Protein AF-0000000081332780 (afdb_homodimer)

Radius of gyration: 22.39 Å; Cα contacts (8 Å, |Δi|>4): 864; chains: 2; bounding box: 55×61×50 Å

Structure (mmCIF, N/CA/C/O backbone):
data_AF-0000000081332780-model_v1
#
loop_
_entity.id
_entity.type
_entity.pdbx_description
1 polymer 'Crp/Fnr family transcriptional regulator'
#
loop_
_atom_site.group_PDB
_atom_site.id
_atom_site.type_symbol
_atom_site.label_atom_id
_atom_site.label_alt_id
_atom_site.label_comp_id
_atom_site.label_asym_id
_atom_site.label_entity_id
_atom_site.label_seq_id
_atom_site.pdbx_PDB_ins_code
_atom_site.Cartn_x
_atom_site.Cartn_y
_atom_site.Cartn_z
_atom_site.occupancy
_atom_site.B_iso_or_equiv
_atom_site.auth_seq_id
_atom_site.auth_comp_id
_atom_site.auth_asym_id
_atom_site.auth_atom_id
_atom_site.pdbx_PDB_model_num
ATOM 1 N N . MET A 1 1 ? 26.109 -23.547 -12.828 1 51.25 1 MET A N 1
ATOM 2 C CA . MET A 1 1 ? 24.922 -24.016 -13.539 1 51.25 1 MET A CA 1
ATOM 3 C C . MET A 1 1 ? 23.656 -23.531 -12.844 1 51.25 1 MET A C 1
ATOM 5 O O . MET A 1 1 ? 22.766 -22.969 -13.484 1 51.25 1 MET A O 1
ATOM 9 N N . ASP A 1 2 ? 23.594 -23.703 -11.422 1 76.06 2 ASP A N 1
ATOM 10 C CA . ASP A 1 2 ? 22.375 -23.375 -10.68 1 76.06 2 ASP A CA 1
ATOM 11 C C . ASP A 1 2 ? 22.203 -21.875 -10.562 1 76.06 2 ASP A C 1
ATOM 13 O O . ASP A 1 2 ? 21.094 -21.359 -10.789 1 76.06 2 ASP A O 1
ATOM 17 N N . ALA A 1 3 ? 23.391 -21.234 -10.734 1 79.06 3 ALA A N 1
ATOM 18 C CA . ALA A 1 3 ? 23.328 -19.781 -10.609 1 79.06 3 ALA A CA 1
ATOM 19 C C . ALA A 1 3 ? 22.859 -19.141 -11.914 1 79.06 3 ALA A C 1
ATOM 21 O O . ALA A 1 3 ? 22.094 -18.172 -11.891 1 79.06 3 ALA A O 1
ATOM 22 N N . GLU A 1 4 ? 23.219 -19.719 -12.953 1 84.56 4 GLU A N 1
ATOM 23 C CA . GLU A 1 4 ? 22.844 -19.203 -14.266 1 84.56 4 GLU A CA 1
ATOM 24 C C . GLU A 1 4 ? 21.359 -19.391 -14.531 1 84.56 4 GLU A C 1
ATOM 26 O O . GLU A 1 4 ? 20.703 -18.531 -15.109 1 84.56 4 GLU A O 1
ATOM 31 N N . GLN A 1 5 ? 20.922 -20.516 -14.109 1 86.12 5 GLN A N 1
ATOM 32 C CA . GLN A 1 5 ? 19.516 -20.812 -14.281 1 86.12 5 GLN A CA 1
ATOM 33 C C . GLN A 1 5 ? 18.656 -19.859 -13.453 1 86.12 5 GLN A C 1
ATOM 35 O O . GLN A 1 5 ? 17.625 -19.375 -13.922 1 86.12 5 GLN A O 1
ATOM 40 N N . TRP A 1 6 ? 19.125 -19.641 -12.289 1 90.06 6 TRP A N 1
ATOM 41 C CA . TRP A 1 6 ? 18.406 -18.688 -11.438 1 90.06 6 TRP A CA 1
ATOM 42 C C . TRP A 1 6 ? 18.359 -17.312 -12.07 1 90.06 6 TRP A C 1
ATOM 44 O O . TRP A 1 6 ? 17.312 -16.656 -12.086 1 90.06 6 TRP A O 1
ATOM 54 N N . TYR A 1 7 ? 19.469 -16.953 -12.578 1 93.69 7 TYR A N 1
ATOM 55 C CA . TYR A 1 7 ? 19.547 -15.633 -13.188 1 93.69 7 TYR A CA 1
ATOM 56 C C . TYR A 1 7 ? 18.562 -15.508 -14.336 1 93.69 7 TYR A C 1
ATOM 58 O O . TYR A 1 7 ? 17.844 -14.508 -14.438 1 93.69 7 TYR A O 1
ATOM 66 N N . ALA A 1 8 ? 18.547 -16.484 -15.219 1 92.38 8 ALA A N 1
ATOM 67 C CA . ALA A 1 8 ? 17.672 -16.438 -16.391 1 92.38 8 ALA A CA 1
ATOM 68 C C . ALA A 1 8 ? 16.219 -16.297 -15.984 1 92.38 8 ALA A C 1
ATOM 70 O O . ALA A 1 8 ? 15.453 -15.562 -16.625 1 92.38 8 ALA A O 1
ATOM 71 N N . ARG A 1 9 ? 15.789 -16.984 -14.945 1 91.81 9 ARG A N 1
ATOM 72 C CA . ARG A 1 9 ? 14.414 -16.922 -14.445 1 91.81 9 ARG A CA 1
ATOM 73 C C . ARG A 1 9 ? 14.102 -15.547 -13.867 1 91.81 9 ARG A C 1
ATOM 75 O O . ARG A 1 9 ? 13.047 -14.977 -14.156 1 91.81 9 ARG A O 1
ATOM 82 N N . LEU A 1 10 ? 15.047 -15.023 -13.117 1 95.31 10 LEU A N 1
ATOM 83 C CA . LEU A 1 10 ? 14.836 -13.758 -12.414 1 95.31 10 LEU A CA 1
ATOM 84 C C . LEU A 1 10 ? 14.93 -12.578 -13.375 1 95.31 10 LEU A C 1
ATOM 86 O O . LEU A 1 10 ? 14.258 -11.562 -13.18 1 95.31 10 LEU A O 1
ATOM 90 N N . ALA A 1 11 ? 15.711 -12.742 -14.43 1 94.88 11 ALA A N 1
ATOM 91 C CA . ALA A 1 11 ? 15.961 -11.672 -15.391 1 94.88 11 ALA A CA 1
ATOM 92 C C . ALA A 1 11 ? 14.711 -11.383 -16.219 1 94.88 11 ALA A C 1
ATOM 94 O O . ALA A 1 11 ? 14.625 -10.344 -16.891 1 94.88 11 ALA A O 1
ATOM 95 N N . ASN A 1 12 ? 13.719 -12.25 -16.125 1 93.81 12 ASN A N 1
ATOM 96 C CA . ASN A 1 12 ? 12.445 -12.039 -16.797 1 93.81 12 ASN A CA 1
ATOM 97 C C . ASN A 1 12 ? 11.523 -11.133 -15.992 1 93.81 12 ASN A C 1
ATOM 99 O O . ASN A 1 12 ? 10.492 -10.68 -16.5 1 93.81 12 ASN A O 1
ATOM 103 N N . GLY A 1 13 ? 11.883 -10.906 -14.781 1 96.38 13 GLY A N 1
ATOM 104 C CA . GLY A 1 13 ? 11.102 -10.023 -13.93 1 96.38 13 GLY A CA 1
ATOM 105 C C . GLY A 1 13 ? 11.461 -8.555 -14.117 1 96.38 13 GLY A C 1
ATOM 106 O O . GLY A 1 13 ? 12.633 -8.211 -14.258 1 96.38 13 GLY A O 1
ATOM 107 N N . HIS A 1 14 ? 10.469 -7.758 -14.133 1 96.94 14 HIS A N 1
ATOM 108 C CA . HIS A 1 14 ? 10.633 -6.336 -14.406 1 96.94 14 HIS A CA 1
ATOM 109 C C . HIS A 1 14 ? 11.602 -5.691 -13.422 1 96.94 14 HIS A C 1
ATOM 111 O O . HIS A 1 14 ? 12.57 -5.043 -13.828 1 96.94 14 HIS A O 1
ATOM 117 N N . TRP A 1 15 ? 11.406 -5.887 -12.148 1 98.25 15 TRP A N 1
ATOM 118 C CA . TRP A 1 15 ? 12.234 -5.211 -11.148 1 98.25 15 TRP A CA 1
ATOM 119 C C . TRP A 1 15 ? 13.688 -5.641 -11.273 1 98.25 15 TRP A C 1
ATOM 121 O O . TRP A 1 15 ? 14.578 -4.801 -11.414 1 98.25 15 TRP A O 1
ATOM 131 N N . PHE A 1 16 ? 13.922 -6.965 -11.25 1 98.56 16 PHE A N 1
ATOM 132 C CA . PHE A 1 16 ? 15.281 -7.5 -11.227 1 98.56 16 PHE A CA 1
ATOM 133 C C . PHE A 1 16 ? 16.031 -7.105 -12.492 1 98.56 16 PHE A C 1
ATOM 135 O O . PHE A 1 16 ? 17.203 -6.688 -12.422 1 98.56 16 PHE A O 1
ATOM 142 N N . SER A 1 17 ? 15.352 -7.18 -13.594 1 97.88 17 SER A N 1
ATOM 143 C CA . SER A 1 17 ? 16.016 -6.922 -14.867 1 97.88 17 SER A CA 1
ATOM 144 C C . SER A 1 17 ? 16.422 -5.457 -15 1 97.88 17 SER A C 1
ATOM 146 O O . SER A 1 17 ? 17.266 -5.109 -15.82 1 97.88 17 SER A O 1
ATOM 148 N N . HIS A 1 18 ? 15.836 -4.562 -14.211 1 97.75 18 HIS A N 1
ATOM 149 C CA . HIS A 1 18 ? 16.109 -3.135 -14.328 1 97.75 18 HIS A CA 1
ATOM 150 C C . HIS A 1 18 ? 17.078 -2.67 -13.25 1 97.75 18 HIS A C 1
ATOM 152 O O . HIS A 1 18 ? 17.422 -1.487 -13.188 1 97.75 18 HIS A O 1
ATOM 158 N N . LEU A 1 19 ? 17.547 -3.586 -12.398 1 98.31 19 LEU A N 1
ATOM 159 C CA . LEU A 1 19 ? 18.562 -3.238 -11.406 1 98.31 19 LEU A CA 1
ATOM 160 C C . LEU A 1 19 ? 19.922 -3 -12.062 1 98.31 19 LEU A C 1
ATOM 162 O O . LEU A 1 19 ? 20.203 -3.562 -13.125 1 98.31 19 LEU A O 1
ATOM 166 N N . PRO A 1 20 ? 20.766 -2.145 -11.391 1 98.19 20 PRO A N 1
ATOM 167 C CA . PRO A 1 20 ? 22.172 -2.156 -11.805 1 98.19 20 PRO A CA 1
ATOM 168 C C . PRO A 1 20 ? 22.781 -3.559 -11.812 1 98.19 20 PRO A C 1
ATOM 170 O O . PRO A 1 20 ? 22.516 -4.352 -10.906 1 98.19 20 PRO A O 1
ATOM 173 N N . VAL A 1 21 ? 23.609 -3.836 -12.805 1 97.88 21 VAL A N 1
ATOM 174 C CA . VAL A 1 21 ? 24.156 -5.168 -13.008 1 97.88 21 VAL A CA 1
ATOM 175 C C . VAL A 1 21 ? 24.922 -5.609 -11.75 1 97.88 21 VAL A C 1
ATOM 177 O O . VAL A 1 21 ? 24.844 -6.77 -11.352 1 97.88 21 VAL A O 1
ATOM 180 N N . GLU A 1 22 ? 25.594 -4.703 -11.141 1 98.38 22 GLU A N 1
ATOM 181 C CA . GLU A 1 22 ? 26.344 -5.031 -9.938 1 98.38 22 GLU A CA 1
ATOM 182 C C . GLU A 1 22 ? 25.438 -5.465 -8.805 1 98.38 22 GLU A C 1
ATOM 184 O O . GLU A 1 22 ? 25.766 -6.375 -8.047 1 98.38 22 GLU A O 1
ATOM 189 N N . LEU A 1 23 ? 24.312 -4.801 -8.648 1 98.56 23 LEU A N 1
ATOM 190 C CA . LEU A 1 23 ? 23.359 -5.191 -7.609 1 98.56 23 LEU A CA 1
ATOM 191 C C . LEU A 1 23 ? 22.766 -6.559 -7.91 1 98.56 23 LEU A C 1
ATOM 193 O O . LEU A 1 23 ? 22.578 -7.371 -7 1 98.56 23 LEU A O 1
ATOM 197 N N . GLN A 1 24 ? 22.438 -6.832 -9.203 1 98.06 24 GLN A N 1
ATOM 198 C CA . GLN A 1 24 ? 21.984 -8.164 -9.57 1 98.06 24 GLN A CA 1
ATOM 199 C C . GLN A 1 24 ? 22.969 -9.234 -9.102 1 98.06 24 GLN A C 1
ATOM 201 O O . GLN A 1 24 ? 22.562 -10.227 -8.484 1 98.06 24 GLN A O 1
ATOM 206 N N . HIS A 1 25 ? 24.219 -8.961 -9.359 1 97 25 HIS A N 1
ATOM 207 C CA . HIS A 1 25 ? 25.266 -9.914 -9.008 1 97 25 HIS A CA 1
ATOM 208 C C . HIS A 1 25 ? 25.391 -10.062 -7.492 1 97 25 HIS A C 1
ATOM 210 O O . HIS A 1 25 ? 25.531 -11.18 -6.984 1 97 25 HIS A O 1
ATOM 216 N N . ARG A 1 26 ? 25.328 -9.008 -6.77 1 98 26 ARG A N 1
ATOM 217 C CA . ARG A 1 26 ? 25.469 -9.047 -5.316 1 98 26 ARG A CA 1
ATOM 218 C C . ARG A 1 26 ? 24.312 -9.812 -4.684 1 98 26 ARG A C 1
ATOM 220 O O . ARG A 1 26 ? 24.516 -10.594 -3.754 1 98 26 ARG A O 1
ATOM 227 N N . LEU A 1 27 ? 23.078 -9.555 -5.215 1 98.06 27 LEU A N 1
ATOM 228 C CA . LEU A 1 27 ? 21.922 -10.273 -4.711 1 98.06 27 LEU A CA 1
ATOM 229 C C . LEU A 1 27 ? 22.078 -11.781 -4.914 1 98.06 27 LEU A C 1
ATOM 231 O O . LEU A 1 27 ? 21.891 -12.562 -3.98 1 98.06 27 LEU A O 1
ATOM 235 N N . LEU A 1 28 ? 22.484 -12.141 -6.098 1 97.19 28 LEU A N 1
ATOM 236 C CA . LEU A 1 28 ? 22.609 -13.555 -6.422 1 97.19 28 LEU A CA 1
ATOM 237 C C . LEU A 1 28 ? 23.75 -14.195 -5.629 1 97.19 28 LEU A C 1
ATOM 239 O O . LEU A 1 28 ? 23.625 -15.328 -5.168 1 97.19 28 LEU A O 1
ATOM 243 N N . ALA A 1 29 ? 24.812 -13.477 -5.469 1 97 29 ALA A N 1
ATOM 244 C CA . ALA A 1 29 ? 25.969 -13.984 -4.738 1 97 29 ALA A CA 1
ATOM 245 C C . ALA A 1 29 ? 25.625 -14.211 -3.266 1 97 29 ALA A C 1
ATOM 247 O O . ALA A 1 29 ? 26.156 -15.125 -2.633 1 97 29 ALA A O 1
ATOM 248 N N . ALA A 1 30 ? 24.75 -13.438 -2.729 1 97.56 30 ALA A N 1
ATOM 249 C CA . ALA A 1 30 ? 24.406 -13.508 -1.31 1 97.56 30 ALA A CA 1
ATOM 250 C C . ALA A 1 30 ? 23.234 -14.461 -1.074 1 97.56 30 ALA A C 1
ATOM 252 O O . ALA A 1 30 ? 22.922 -14.789 0.071 1 97.56 30 ALA A O 1
ATOM 253 N N . ALA A 1 31 ? 22.641 -14.906 -2.107 1 97.25 31 ALA A N 1
ATOM 254 C CA . ALA A 1 31 ? 21.375 -15.625 -2.008 1 97.25 31 ALA A CA 1
ATOM 255 C C . ALA A 1 31 ? 21.594 -17.094 -1.675 1 97.25 31 ALA A C 1
ATOM 257 O O . ALA A 1 31 ? 22.688 -17.625 -1.909 1 97.25 31 ALA A O 1
ATOM 258 N N . ARG A 1 32 ? 20.609 -17.703 -1.139 1 96.94 32 ARG A N 1
ATOM 259 C CA . ARG A 1 32 ? 20.547 -19.141 -0.926 1 96.94 32 ARG A CA 1
ATOM 260 C C . ARG A 1 32 ? 19.188 -19.703 -1.328 1 96.94 32 ARG A C 1
ATOM 262 O O . ARG A 1 32 ? 18.188 -18.969 -1.325 1 96.94 32 ARG A O 1
ATOM 269 N N . LEU A 1 33 ? 19.125 -20.938 -1.554 1 96.88 33 LEU A N 1
ATOM 270 C CA . LEU A 1 33 ? 17.875 -21.578 -1.947 1 96.88 33 LEU A CA 1
ATOM 271 C C . LEU A 1 33 ? 17.078 -22.016 -0.722 1 96.88 33 LEU A C 1
ATOM 273 O O . LEU A 1 33 ? 17.656 -22.484 0.26 1 96.88 33 LEU A O 1
ATOM 277 N N . ARG A 1 34 ? 15.805 -21.766 -0.785 1 97.5 34 ARG A N 1
ATOM 278 C CA . ARG A 1 34 ? 14.844 -22.234 0.217 1 97.5 34 ARG A CA 1
ATOM 279 C C . ARG A 1 34 ? 13.75 -23.078 -0.42 1 97.5 34 ARG A C 1
ATOM 281 O O . ARG A 1 34 ? 13.031 -22.609 -1.307 1 97.5 34 ARG A O 1
ATOM 288 N N . ALA A 1 35 ? 13.68 -24.312 0.013 1 98 35 ALA A N 1
ATOM 289 C CA . ALA A 1 35 ? 12.641 -25.203 -0.49 1 98 35 ALA A CA 1
ATOM 290 C C . ALA A 1 35 ? 11.508 -25.359 0.525 1 98 35 ALA A C 1
ATOM 292 O O . ALA A 1 35 ? 11.758 -25.484 1.727 1 98 35 ALA A O 1
ATOM 293 N N . LEU A 1 36 ? 10.32 -25.328 0.038 1 98.38 36 LEU A N 1
ATOM 294 C CA . LEU A 1 36 ? 9.141 -25.531 0.866 1 98.38 36 LEU A CA 1
ATOM 295 C C . LEU A 1 36 ? 8.25 -26.625 0.291 1 98.38 36 LEU A C 1
ATOM 297 O O . LEU A 1 36 ? 8.102 -26.734 -0.929 1 98.38 36 LEU A O 1
ATOM 301 N N . THR A 1 37 ? 7.668 -27.406 1.135 1 98.31 37 THR A N 1
ATOM 302 C CA . THR A 1 37 ? 6.648 -28.359 0.724 1 98.31 37 THR A CA 1
ATOM 303 C C . THR A 1 37 ? 5.266 -27.703 0.729 1 98.31 37 THR A C 1
ATOM 305 O O . THR A 1 37 ? 5.094 -26.609 1.261 1 98.31 37 THR A O 1
ATOM 308 N N . ALA A 1 38 ? 4.34 -28.391 0.168 1 97.12 38 ALA A N 1
ATOM 309 C CA . ALA A 1 38 ? 2.975 -27.859 0.114 1 97.12 38 ALA A CA 1
ATOM 310 C C . ALA A 1 38 ? 2.439 -27.578 1.515 1 97.12 38 ALA A C 1
ATOM 312 O O . ALA A 1 38 ? 2.518 -28.438 2.402 1 97.12 38 ALA A O 1
ATOM 313 N N . GLY A 1 39 ? 2.014 -26.391 1.663 1 97.06 39 GLY A N 1
ATOM 314 C CA . GLY A 1 39 ? 1.38 -26.031 2.92 1 97.06 39 GLY A CA 1
ATOM 315 C C . GLY A 1 39 ? 2.361 -25.516 3.957 1 97.06 39 GLY A C 1
ATOM 316 O O . GLY A 1 39 ? 1.958 -25 5.004 1 97.06 39 GLY A O 1
ATOM 317 N N . GLN A 1 40 ? 3.615 -25.609 3.652 1 98.44 40 GLN A N 1
ATOM 318 C CA . GLN A 1 40 ? 4.621 -25.156 4.613 1 98.44 40 GLN A CA 1
ATOM 319 C C . GLN A 1 40 ? 4.715 -23.641 4.641 1 98.44 40 GLN A C 1
ATOM 321 O O . GLN A 1 40 ? 4.711 -23 3.594 1 98.44 40 GLN A O 1
ATOM 326 N N . TYR A 1 41 ? 4.781 -23.047 5.812 1 98.56 41 TYR A N 1
ATOM 327 C CA . TYR A 1 41 ? 4.961 -21.609 5.973 1 98.56 41 TYR A CA 1
ATOM 328 C C . TYR A 1 41 ? 6.422 -21.219 5.789 1 98.56 41 TYR A C 1
ATOM 330 O O . TYR A 1 41 ? 7.316 -21.844 6.359 1 98.56 41 TYR A O 1
ATOM 338 N N . LEU A 1 42 ? 6.586 -20.266 4.984 1 98.62 42 LEU A N 1
ATOM 339 C CA . LEU A 1 42 ? 7.887 -19.594 4.938 1 98.62 42 LEU A CA 1
ATOM 340 C C . LEU A 1 42 ? 8.117 -18.75 6.184 1 98.62 42 LEU A C 1
ATOM 342 O O . LEU A 1 42 ? 9.172 -18.828 6.812 1 98.62 42 LEU A O 1
ATOM 346 N N . PHE A 1 43 ? 7.137 -17.953 6.527 1 98.62 43 PHE A N 1
ATOM 347 C CA . PHE A 1 43 ? 7.047 -17.172 7.758 1 98.62 43 PHE A CA 1
ATOM 348 C C . PHE A 1 43 ? 5.602 -16.812 8.062 1 98.62 43 PHE A C 1
ATOM 350 O O . PHE A 1 43 ? 4.727 -16.938 7.199 1 98.62 43 PHE A O 1
ATOM 357 N N . LYS A 1 44 ? 5.41 -16.359 9.25 1 98 44 LYS A N 1
ATOM 358 C CA . LYS A 1 44 ? 4.09 -15.93 9.695 1 98 44 LYS A CA 1
ATOM 359 C C . LYS A 1 44 ? 4.09 -14.453 10.07 1 98 44 LYS A C 1
ATOM 361 O O . LYS A 1 44 ? 5.137 -13.891 10.406 1 98 44 LYS A O 1
ATOM 366 N N . ARG A 1 45 ? 2.934 -13.898 9.953 1 97.44 45 ARG A N 1
ATOM 367 C CA . ARG A 1 45 ? 2.77 -12.547 10.469 1 97.44 45 ARG A CA 1
ATOM 368 C C . ARG A 1 45 ? 3.283 -12.445 11.898 1 97.44 45 ARG A C 1
ATOM 370 O O . ARG A 1 45 ? 2.979 -13.297 12.742 1 97.44 45 ARG A O 1
ATOM 377 N N . GLY A 1 46 ? 4.051 -11.367 12.156 1 97.75 46 GLY A N 1
ATOM 378 C CA . GLY A 1 46 ? 4.574 -11.172 13.5 1 97.75 46 GLY A CA 1
ATOM 379 C C . GLY A 1 46 ? 5.98 -11.719 13.68 1 97.75 46 GLY A C 1
ATOM 380 O O . GLY A 1 46 ? 6.668 -11.375 14.641 1 97.75 46 GLY A O 1
ATOM 381 N N . ASP A 1 47 ? 6.406 -12.586 12.805 1 98.56 47 ASP A N 1
ATOM 382 C CA . ASP A 1 47 ? 7.777 -13.094 12.844 1 98.56 47 ASP A CA 1
ATOM 383 C C . ASP A 1 47 ? 8.781 -11.977 12.562 1 98.56 47 ASP A C 1
ATOM 385 O O . ASP A 1 47 ? 8.445 -10.977 11.914 1 98.56 47 ASP A O 1
ATOM 389 N N . PRO A 1 48 ? 10.016 -12.094 13.039 1 98.38 48 PRO A N 1
ATOM 390 C CA . PRO A 1 48 ? 11.039 -11.102 12.727 1 98.38 48 PRO A CA 1
ATOM 391 C C . PRO A 1 48 ? 11.43 -11.102 11.25 1 98.38 48 PRO A C 1
ATOM 393 O O . PRO A 1 48 ? 11.211 -12.094 10.547 1 98.38 48 PRO A O 1
ATOM 396 N N . PRO A 1 49 ? 11.984 -10.008 10.82 1 97.75 49 PRO A N 1
ATOM 397 C CA . PRO A 1 49 ? 12.477 -9.969 9.438 1 97.75 49 PRO A CA 1
ATOM 398 C C . PRO A 1 49 ? 13.5 -11.07 9.148 1 97.75 49 PRO A C 1
ATOM 400 O O . PRO A 1 49 ? 14.359 -11.359 9.984 1 97.75 49 PRO A O 1
ATOM 403 N N . CYS A 1 50 ? 13.43 -11.602 7.969 1 97.81 50 CYS A N 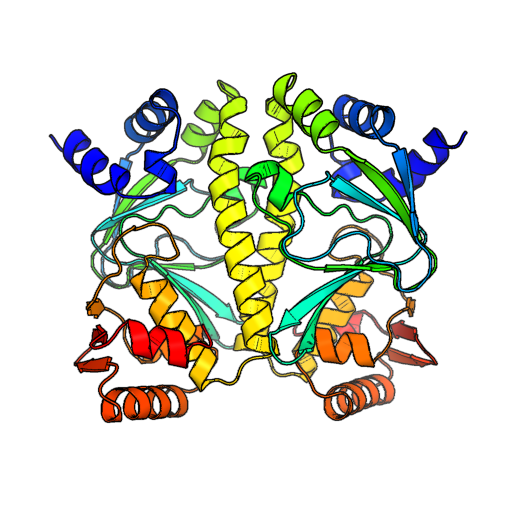1
ATOM 404 C CA . CYS A 1 50 ? 14.359 -12.688 7.648 1 97.81 50 CYS A CA 1
ATOM 405 C C . CYS A 1 50 ? 14.938 -12.516 6.246 1 97.81 50 CYS A C 1
ATOM 407 O O . CYS A 1 50 ? 15.625 -13.398 5.742 1 97.81 50 CYS A O 1
ATOM 409 N N . GLY A 1 51 ? 14.602 -11.391 5.633 1 97.94 51 GLY A N 1
ATOM 410 C CA . GLY A 1 51 ? 15.25 -11.086 4.367 1 97.94 51 GLY A CA 1
ATOM 411 C C . GLY A 1 51 ? 14.273 -10.945 3.217 1 97.94 51 GLY A C 1
ATOM 412 O O . GLY A 1 51 ? 13.07 -10.75 3.43 1 97.94 51 GLY A O 1
ATOM 413 N N . LEU A 1 52 ? 14.82 -10.891 2.045 1 98.62 52 LEU A N 1
ATOM 414 C CA . LEU A 1 52 ? 14.117 -10.719 0.778 1 98.62 52 LEU A CA 1
ATOM 415 C C . LEU A 1 52 ? 14.031 -12.047 0.022 1 98.62 52 LEU A C 1
ATOM 417 O O . LEU A 1 52 ? 14.984 -12.828 0.028 1 98.62 52 LEU A O 1
ATOM 421 N N . TYR A 1 53 ? 12.93 -12.25 -0.665 1 98.62 53 TYR A N 1
ATOM 422 C CA . TYR A 1 53 ? 12.719 -13.531 -1.342 1 98.62 53 TYR A CA 1
ATOM 423 C C . TYR A 1 53 ? 12.328 -13.312 -2.799 1 98.62 53 TYR A C 1
ATOM 425 O O . TYR A 1 53 ? 11.703 -12.305 -3.141 1 98.62 53 TYR A O 1
ATOM 433 N N . ALA A 1 54 ? 12.609 -14.289 -3.617 1 98.25 54 ALA A N 1
ATOM 434 C CA . ALA A 1 54 ? 12.078 -14.422 -4.969 1 98.25 54 ALA A CA 1
ATOM 435 C C . ALA A 1 54 ? 11.523 -15.82 -5.207 1 98.25 54 ALA A C 1
ATOM 437 O O . ALA A 1 54 ? 12.125 -16.812 -4.781 1 98.25 54 ALA A O 1
ATOM 438 N N . VAL A 1 55 ? 10.406 -15.883 -5.855 1 97.69 55 VAL A N 1
ATOM 439 C CA . VAL A 1 55 ? 9.875 -17.188 -6.254 1 97.69 55 VAL A CA 1
ATOM 440 C C . VAL A 1 55 ? 10.602 -17.672 -7.504 1 97.69 55 VAL A C 1
ATOM 442 O O . VAL A 1 55 ? 10.656 -16.969 -8.516 1 97.69 55 VAL A O 1
ATOM 445 N N . LEU A 1 56 ? 11.188 -18.844 -7.418 1 96.19 56 LEU A N 1
ATOM 446 C CA . LEU A 1 56 ? 11.836 -19.453 -8.57 1 96.19 56 LEU A CA 1
ATOM 447 C C . LEU A 1 56 ? 10.93 -20.484 -9.219 1 96.19 56 LEU A C 1
ATOM 449 O O . LEU A 1 56 ? 10.875 -20.578 -10.453 1 96.19 56 LEU A O 1
ATOM 453 N N . GLU A 1 57 ? 10.297 -21.25 -8.352 1 95.62 57 GLU A N 1
ATOM 454 C CA . GLU A 1 57 ? 9.359 -22.281 -8.781 1 95.62 57 GLU A CA 1
ATOM 455 C C . GLU A 1 57 ? 8.203 -22.422 -7.801 1 95.62 57 GLU A C 1
ATOM 457 O O . GLU A 1 57 ? 8.398 -22.328 -6.586 1 95.62 57 GLU A O 1
ATOM 462 N N . GLY A 1 58 ? 7.004 -22.734 -8.406 1 95.81 58 GLY A N 1
ATOM 463 C CA . GLY A 1 58 ? 5.828 -22.875 -7.562 1 95.81 58 GLY A CA 1
ATOM 464 C C . GLY A 1 58 ? 5.148 -21.562 -7.246 1 95.81 58 GLY A C 1
ATOM 465 O O . GLY A 1 58 ? 5.242 -20.609 -8.023 1 95.81 58 GLY A O 1
ATOM 466 N N . ALA A 1 59 ? 4.352 -21.578 -6.145 1 96.62 59 ALA A N 1
ATOM 467 C CA . ALA A 1 59 ? 3.568 -20.391 -5.789 1 96.62 59 ALA A CA 1
ATOM 468 C C . ALA A 1 59 ? 3.521 -20.203 -4.273 1 96.62 59 ALA A C 1
ATOM 470 O O . ALA A 1 59 ? 3.529 -21.172 -3.521 1 96.62 59 ALA A O 1
ATOM 471 N N . VAL A 1 60 ? 3.561 -18.984 -3.91 1 97.75 60 VAL A N 1
ATOM 472 C CA . VAL A 1 60 ? 3.465 -18.625 -2.5 1 97.75 60 VAL A CA 1
ATOM 473 C C . VAL A 1 60 ? 2.188 -17.828 -2.26 1 97.75 60 VAL A C 1
ATOM 475 O O . VAL A 1 60 ? 1.907 -16.859 -2.982 1 97.75 60 VAL A O 1
ATOM 478 N N . ARG A 1 61 ? 1.441 -18.266 -1.287 1 97.25 61 ARG A N 1
ATOM 479 C CA . ARG A 1 61 ? 0.229 -17.594 -0.837 1 97.25 61 ARG A CA 1
ATOM 480 C C . ARG A 1 61 ? 0.543 -16.562 0.25 1 97.25 61 ARG A C 1
ATOM 482 O O . ARG A 1 61 ? 1.099 -16.922 1.294 1 97.25 61 ARG A O 1
ATOM 489 N N . ILE A 1 62 ? 0.254 -15.305 -0.012 1 97.88 62 ILE A N 1
ATOM 490 C CA . ILE A 1 62 ? 0.413 -14.234 0.966 1 97.88 62 ILE A CA 1
ATOM 491 C C . ILE A 1 62 ? -0.941 -13.898 1.587 1 97.88 62 ILE A C 1
ATOM 493 O O . ILE A 1 62 ? -1.867 -13.484 0.885 1 97.88 62 ILE A O 1
ATOM 497 N N . SER A 1 63 ? -1.051 -14.023 2.939 1 97.88 63 SER A N 1
ATOM 498 C CA . SER A 1 63 ? -2.367 -13.883 3.551 1 97.88 63 SER A CA 1
ATOM 499 C C . SER A 1 63 ? -2.254 -13.477 5.016 1 97.88 63 SER A C 1
ATOM 501 O O . SER A 1 63 ? -1.158 -13.469 5.582 1 97.88 63 SER A O 1
ATOM 503 N N . ALA A 1 64 ? -3.326 -13.023 5.504 1 95.69 64 ALA A N 1
ATOM 504 C CA . ALA A 1 64 ? -3.467 -12.711 6.926 1 95.69 64 ALA A CA 1
ATOM 505 C C . ALA A 1 64 ? -4.715 -13.359 7.508 1 95.69 64 ALA A C 1
ATOM 507 O O . ALA A 1 64 ? -5.762 -13.406 6.859 1 95.69 64 ALA A O 1
ATOM 508 N N . VAL A 1 65 ? -4.57 -13.859 8.734 1 92.19 65 VAL A N 1
ATOM 509 C CA . VAL A 1 65 ? -5.688 -14.492 9.438 1 92.19 65 VAL A CA 1
ATOM 510 C C . VAL A 1 65 ? -6.133 -13.602 10.594 1 92.19 65 VAL A C 1
ATOM 512 O O . VAL A 1 65 ? -5.305 -13.117 11.375 1 92.19 65 VAL A O 1
ATOM 515 N N . ASN A 1 66 ? -7.375 -13.359 10.656 1 87.19 66 ASN A N 1
ATOM 516 C CA . ASN A 1 66 ? -7.855 -12.531 11.766 1 87.19 66 ASN A CA 1
ATOM 517 C C . ASN A 1 66 ? -8.062 -13.359 13.031 1 87.19 66 ASN A C 1
ATOM 519 O O . ASN A 1 66 ? -7.762 -14.555 13.055 1 87.19 66 ASN A O 1
ATOM 523 N N . ALA A 1 67 ? -8.547 -12.664 14.102 1 82.94 67 ALA A N 1
ATOM 524 C CA . ALA A 1 67 ? -8.688 -13.305 15.406 1 82.94 67 ALA A CA 1
ATOM 525 C C . ALA A 1 67 ? -9.727 -14.422 15.367 1 82.94 67 ALA A C 1
ATOM 527 O O . ALA A 1 67 ? -9.648 -15.383 16.141 1 82.94 67 ALA A O 1
ATOM 528 N N . GLN A 1 68 ? -10.648 -14.352 14.469 1 86.12 68 GLN A N 1
ATOM 529 C CA . GLN A 1 68 ? -11.703 -15.352 14.344 1 86.12 68 GLN A CA 1
ATOM 530 C C . GLN A 1 68 ? -11.281 -16.484 13.43 1 86.12 68 GLN A C 1
ATOM 532 O O . GLN A 1 68 ? -12.055 -17.422 13.18 1 86.12 68 GLN A O 1
ATOM 537 N N . GLY A 1 69 ? -10.109 -16.406 12.883 1 88.38 69 GLY A N 1
ATOM 538 C CA . GLY A 1 69 ? -9.578 -17.484 12.062 1 88.38 69 GLY A CA 1
ATOM 539 C C . GLY A 1 69 ? -9.914 -17.328 10.586 1 88.38 69 GLY A C 1
ATOM 540 O O . GLY A 1 69 ? -9.617 -18.203 9.781 1 88.38 69 GLY A O 1
ATOM 541 N N . LYS A 1 70 ? -10.57 -16.219 10.258 1 91.25 70 LYS A N 1
ATOM 542 C CA . LYS A 1 70 ? -10.875 -15.977 8.852 1 91.25 70 LYS A CA 1
ATOM 543 C C . LYS A 1 70 ? -9.656 -15.422 8.117 1 91.25 70 LYS A C 1
ATOM 545 O O . LYS A 1 70 ? -8.961 -14.547 8.633 1 91.25 70 LYS A O 1
ATOM 550 N N . GLU A 1 71 ? -9.492 -15.938 6.887 1 94.62 71 GLU A N 1
ATOM 551 C CA . GLU A 1 71 ? -8.281 -15.602 6.148 1 94.62 71 GLU A CA 1
ATOM 552 C C . GLU A 1 71 ? -8.57 -14.602 5.027 1 94.62 71 GLU A C 1
ATOM 554 O O . GLU A 1 71 ? -9.516 -14.797 4.254 1 94.62 71 GLU A O 1
ATOM 559 N N . ALA A 1 72 ? -7.82 -13.562 5.012 1 95.12 72 ALA A N 1
ATOM 560 C CA . ALA A 1 72 ? -7.75 -12.68 3.855 1 95.12 72 ALA A CA 1
ATOM 561 C C . ALA A 1 72 ? -6.523 -12.992 3 1 95.12 72 ALA A C 1
ATOM 563 O O . ALA A 1 72 ? -5.395 -12.961 3.488 1 95.12 72 ALA A O 1
ATOM 564 N N . VAL A 1 73 ? -6.762 -13.336 1.735 1 97.06 73 VAL A N 1
ATOM 565 C CA . VAL A 1 73 ? -5.656 -13.625 0.829 1 97.06 73 VAL A CA 1
ATOM 566 C C . VAL A 1 73 ? -5.305 -12.367 0.027 1 97.06 73 VAL A C 1
ATOM 568 O O . VAL A 1 73 ? -6.148 -11.828 -0.694 1 97.06 73 VAL A O 1
ATOM 571 N N . LEU A 1 74 ? -4.09 -11.922 0.167 1 96.69 74 LEU A N 1
ATOM 572 C CA . LEU A 1 74 ? -3.646 -10.734 -0.553 1 96.69 74 LEU A CA 1
ATOM 573 C C . LEU A 1 74 ? -3.238 -11.086 -1.98 1 96.69 74 LEU A C 1
ATOM 575 O O . LEU A 1 74 ? -3.586 -10.367 -2.924 1 96.69 74 LEU A O 1
ATOM 579 N N . SER A 1 75 ? -2.48 -12.172 -2.068 1 96.06 75 SER A N 1
ATOM 580 C CA . SER A 1 75 ? -2.008 -12.531 -3.4 1 96.06 75 SER A CA 1
ATOM 581 C C . SER A 1 75 ? -1.485 -13.969 -3.432 1 96.06 75 SER A C 1
ATOM 583 O O . SER A 1 75 ? -1.229 -14.562 -2.383 1 96.06 75 SER A O 1
ATOM 585 N N . LEU A 1 76 ? -1.473 -14.5 -4.586 1 95.75 76 LEU A N 1
ATOM 586 C CA . LEU A 1 76 ? -0.71 -15.688 -4.969 1 95.75 76 LEU A CA 1
ATOM 587 C C . LEU A 1 76 ? 0.386 -15.328 -5.965 1 95.75 76 LEU A C 1
ATOM 589 O O . LEU A 1 76 ? 0.097 -14.922 -7.09 1 95.75 76 LEU A O 1
ATOM 593 N N . VAL A 1 77 ? 1.616 -15.516 -5.48 1 96.56 77 VAL A N 1
ATOM 594 C CA . VAL A 1 77 ? 2.693 -15.008 -6.324 1 96.56 77 VAL A CA 1
ATOM 595 C C . VAL A 1 77 ? 3.508 -16.172 -6.879 1 96.56 77 VAL A C 1
ATOM 597 O O . VAL A 1 77 ? 3.734 -17.172 -6.188 1 96.56 77 VAL A O 1
ATOM 600 N N . GLU A 1 78 ? 3.906 -16.016 -8.125 1 95.56 78 GLU A N 1
ATOM 601 C CA . GLU A 1 78 ? 4.719 -16.969 -8.867 1 95.56 78 GLU A CA 1
ATOM 602 C C . GLU A 1 78 ? 5.945 -16.297 -9.484 1 95.56 78 GLU A C 1
ATOM 604 O O . GLU A 1 78 ? 6.078 -15.07 -9.422 1 95.56 78 GLU A O 1
ATOM 609 N N . THR A 1 79 ? 6.797 -17.047 -10.047 1 93 79 THR A N 1
ATOM 610 C CA . THR A 1 79 ? 8.023 -16.547 -10.664 1 93 79 THR A CA 1
ATOM 611 C C . THR A 1 79 ? 7.695 -15.641 -11.844 1 93 79 THR A C 1
ATOM 613 O O . THR A 1 79 ? 6.723 -15.875 -12.562 1 93 79 THR A O 1
ATOM 616 N N . PRO A 1 80 ? 8.43 -14.703 -11.93 1 93.19 80 PRO A N 1
ATOM 617 C CA . PRO A 1 80 ? 9.422 -14.047 -11.07 1 93.19 80 PRO A CA 1
ATOM 618 C C . PRO A 1 80 ? 8.805 -12.992 -10.156 1 93.19 80 PRO A C 1
ATOM 620 O O . PRO A 1 80 ? 7.992 -12.18 -10.609 1 93.19 80 PRO A O 1
ATOM 623 N N . TYR A 1 81 ? 8.914 -13.102 -8.945 1 95.88 81 TYR A N 1
ATOM 624 C CA . TYR A 1 81 ? 8.312 -12.148 -8.016 1 95.88 81 TYR A CA 1
ATOM 625 C C . TYR A 1 81 ? 9.141 -12.031 -6.742 1 95.88 81 TYR A C 1
ATOM 627 O O . TYR A 1 81 ? 9.398 -13.039 -6.07 1 95.88 81 TYR A O 1
ATOM 635 N N . TRP A 1 82 ? 9.539 -10.836 -6.465 1 98.44 82 TRP A N 1
ATOM 636 C CA . TRP A 1 82 ? 10.289 -10.547 -5.246 1 98.44 82 TRP A CA 1
ATOM 637 C C . TRP A 1 82 ? 9.375 -9.977 -4.168 1 98.44 82 TRP A C 1
ATOM 639 O O . TRP A 1 82 ? 8.492 -9.164 -4.457 1 98.44 82 TRP A O 1
ATOM 649 N N . PHE A 1 83 ? 9.602 -10.453 -2.924 1 98.31 83 PHE A N 1
ATOM 650 C CA . PHE A 1 83 ? 8.766 -9.953 -1.839 1 98.31 83 PHE A CA 1
ATOM 651 C C . PHE A 1 83 ? 9.516 -10 -0.513 1 98.31 83 PHE A C 1
ATOM 653 O O . PHE A 1 83 ? 10.594 -10.594 -0.423 1 98.31 83 PHE A O 1
ATOM 660 N N . GLY A 1 84 ? 8.992 -9.328 0.493 1 97.69 84 GLY A N 1
ATOM 661 C CA . GLY A 1 84 ? 9.539 -9.312 1.839 1 97.69 84 GLY A CA 1
ATOM 662 C C . GLY A 1 84 ? 10.297 -8.031 2.154 1 97.69 84 GLY A C 1
ATOM 663 O O . GLY A 1 84 ? 10.977 -7.945 3.176 1 97.69 84 GLY A O 1
ATOM 664 N N . GLU A 1 85 ? 10.164 -7.039 1.412 1 97.88 85 GLU A N 1
ATOM 665 C CA . GLU A 1 85 ? 11.047 -5.879 1.453 1 97.88 85 GLU A CA 1
ATOM 666 C C . GLU A 1 85 ? 10.617 -4.898 2.541 1 97.88 85 GLU A C 1
ATOM 668 O O . GLU A 1 85 ? 11.43 -4.117 3.035 1 97.88 85 GLU A O 1
ATOM 673 N N . ILE A 1 86 ? 9.352 -4.871 2.945 1 98.25 86 ILE A N 1
ATOM 674 C CA . ILE A 1 86 ? 8.867 -3.883 3.9 1 98.25 86 ILE A CA 1
ATOM 675 C C . ILE A 1 86 ? 9.703 -3.941 5.176 1 98.25 86 ILE A C 1
ATOM 677 O O . ILE A 1 86 ? 10.219 -2.92 5.637 1 98.25 86 ILE A O 1
ATOM 681 N N . CYS A 1 87 ? 9.922 -5.121 5.66 1 98.06 87 CYS A N 1
ATOM 682 C CA . CYS A 1 87 ? 10.625 -5.34 6.922 1 98.06 87 CYS A CA 1
ATOM 683 C C . CYS A 1 87 ? 12.094 -4.945 6.812 1 98.06 87 CYS A C 1
ATOM 685 O O . CYS A 1 87 ? 12.719 -4.594 7.809 1 98.06 87 CYS A O 1
ATOM 687 N N . LEU A 1 88 ? 12.586 -5.086 5.633 1 97.69 88 LEU A N 1
ATOM 688 C CA . LEU A 1 88 ? 13.969 -4.684 5.398 1 97.69 88 LEU A CA 1
ATOM 689 C C . LEU A 1 88 ? 14.164 -3.197 5.691 1 97.69 88 LEU A C 1
ATOM 691 O O . LEU A 1 88 ? 15.203 -2.793 6.215 1 97.69 88 LEU A O 1
ATOM 695 N N . PHE A 1 89 ? 13.133 -2.395 5.414 1 97.81 89 PHE A N 1
ATOM 696 C CA . PHE A 1 89 ? 13.227 -0.946 5.559 1 97.81 89 PHE A CA 1
ATOM 697 C C . PHE A 1 89 ? 12.953 -0.526 7 1 97.81 89 PHE A C 1
ATOM 699 O O . PHE A 1 89 ? 13.711 0.256 7.578 1 97.81 89 PHE A O 1
ATOM 706 N N . ASP A 1 90 ? 11.945 -1.075 7.59 1 97.62 90 ASP A N 1
ATOM 707 C CA . ASP A 1 90 ? 11.5 -0.512 8.859 1 97.62 90 ASP A CA 1
ATOM 708 C C . ASP A 1 90 ? 11.875 -1.422 10.023 1 97.62 90 ASP A C 1
ATOM 710 O O . ASP A 1 90 ? 11.672 -1.066 11.188 1 97.62 90 ASP A O 1
ATOM 714 N N . ASN A 1 91 ? 12.375 -2.625 9.758 1 97 91 ASN A N 1
ATOM 715 C CA . ASN A 1 91 ? 12.844 -3.604 10.727 1 97 91 ASN A CA 1
ATOM 716 C C . ASN A 1 91 ? 11.719 -4.039 11.672 1 97 91 ASN A C 1
ATOM 718 O O . ASN A 1 91 ? 11.984 -4.473 12.797 1 97 91 ASN A O 1
ATOM 722 N N . LEU A 1 92 ? 10.539 -3.848 11.32 1 97.75 92 LEU A N 1
ATOM 723 C CA . LEU A 1 92 ? 9.383 -4.309 12.078 1 97.75 92 LEU A CA 1
ATOM 724 C C . LEU A 1 92 ? 8.992 -5.723 11.656 1 97.75 92 LEU A C 1
ATOM 726 O O . LEU A 1 92 ? 9.492 -6.238 10.656 1 97.75 92 LEU A O 1
ATOM 730 N N . PRO A 1 93 ? 8.141 -6.434 12.375 1 98.25 93 PRO A N 1
ATOM 731 C CA . PRO A 1 93 ? 7.781 -7.824 12.086 1 98.25 93 PRO A CA 1
ATOM 732 C C . PRO A 1 93 ? 7.055 -7.977 10.75 1 98.25 93 PRO A C 1
ATOM 734 O O . PRO A 1 93 ? 6.52 -7 10.227 1 98.25 93 PRO A O 1
ATOM 737 N N . ARG A 1 94 ? 7.02 -9.195 10.289 1 98.44 94 ARG A N 1
ATOM 738 C CA . ARG A 1 94 ? 6.34 -9.531 9.039 1 98.44 94 ARG A CA 1
ATOM 739 C C . ARG A 1 94 ? 4.879 -9.102 9.086 1 98.44 94 ARG A C 1
ATOM 741 O O . ARG A 1 94 ? 4.211 -9.258 10.109 1 98.44 94 ARG A O 1
ATOM 748 N N . THR A 1 95 ? 4.34 -8.656 7.949 1 96.94 95 THR A N 1
ATOM 749 C CA . THR A 1 95 ? 2.996 -8.086 7.879 1 96.94 95 THR A CA 1
ATOM 750 C C . THR A 1 95 ? 1.959 -9.18 7.645 1 96.94 95 THR A C 1
ATOM 752 O O . THR A 1 95 ? 0.79 -9.016 8 1 96.94 95 THR A O 1
ATOM 755 N N . HIS A 1 96 ? 2.377 -10.219 6.969 1 97.5 96 HIS A N 1
ATOM 756 C CA . HIS A 1 96 ? 1.465 -11.266 6.527 1 97.5 96 HIS A CA 1
ATOM 757 C C . HIS A 1 96 ? 2.143 -12.633 6.559 1 97.5 96 HIS A C 1
ATOM 759 O O . HIS A 1 96 ? 3.371 -12.719 6.645 1 97.5 96 HIS A O 1
ATOM 765 N N . ASP A 1 97 ? 1.312 -13.664 6.488 1 98 97 ASP A N 1
ATOM 766 C CA . ASP A 1 97 ? 1.82 -15.016 6.297 1 98 97 ASP A CA 1
ATOM 767 C C . ASP A 1 97 ? 2.277 -15.234 4.855 1 98 97 ASP A C 1
ATOM 769 O O . ASP A 1 97 ? 1.72 -14.648 3.926 1 98 97 ASP A O 1
ATOM 773 N N . ALA A 1 98 ? 3.254 -15.992 4.699 1 98.5 98 ALA A N 1
ATOM 774 C CA . ALA A 1 98 ? 3.662 -16.547 3.41 1 98.5 98 ALA A CA 1
ATOM 775 C C . ALA A 1 98 ? 3.729 -18.062 3.459 1 98.5 98 ALA A C 1
ATOM 777 O O . ALA A 1 98 ? 4.504 -18.641 4.23 1 98.5 98 ALA A O 1
ATOM 778 N N . GLN A 1 99 ? 2.918 -18.672 2.672 1 98.31 99 GLN A N 1
ATOM 779 C CA . GLN A 1 99 ? 2.756 -20.109 2.709 1 98.31 99 GLN A CA 1
ATOM 780 C C . GLN A 1 99 ? 2.854 -20.719 1.311 1 98.31 99 GLN A C 1
ATOM 782 O O . GLN A 1 99 ? 2.305 -20.172 0.353 1 98.31 99 GLN A O 1
ATOM 787 N N . ALA A 1 100 ? 3.551 -21.859 1.22 1 98.19 100 ALA A N 1
ATOM 788 C CA . ALA A 1 100 ? 3.652 -22.531 -0.072 1 98.19 100 ALA A CA 1
ATOM 789 C C . ALA A 1 100 ? 2.322 -23.156 -0.465 1 98.19 100 ALA A C 1
ATOM 791 O O . ALA A 1 100 ? 1.755 -23.953 0.296 1 98.19 100 ALA A O 1
ATOM 792 N N . SER A 1 101 ? 1.848 -22.828 -1.646 1 95 101 SER A N 1
ATOM 793 C CA . SER A 1 101 ? 0.623 -23.438 -2.152 1 95 101 SER A CA 1
ATOM 794 C C . SER A 1 101 ? 0.879 -24.859 -2.66 1 95 101 SER A C 1
ATOM 796 O O . SER A 1 101 ? -0.049 -25.656 -2.766 1 95 101 SER A O 1
ATOM 798 N N . GLY A 1 102 ? 1.952 -25.203 -3.039 1 95.12 102 GLY A N 1
ATOM 799 C CA . GLY A 1 102 ? 2.57 -26.438 -3.467 1 95.12 102 GLY A CA 1
ATOM 800 C C . GLY A 1 102 ? 4.074 -26.469 -3.258 1 95.12 102 GLY A C 1
ATOM 801 O O . GLY A 1 102 ? 4.629 -25.578 -2.619 1 95.12 102 GLY A O 1
ATOM 802 N N . PRO A 1 103 ? 4.652 -27.562 -3.713 1 97.25 103 PRO A N 1
ATOM 803 C CA . PRO A 1 103 ? 6.113 -27.5 -3.664 1 97.25 103 PRO A CA 1
ATOM 804 C C . PRO A 1 103 ? 6.676 -26.25 -4.324 1 97.25 103 PRO A C 1
ATOM 806 O O . PRO A 1 103 ? 6.27 -25.891 -5.434 1 97.25 103 PRO A O 1
ATOM 809 N N . CYS A 1 104 ? 7.547 -25.562 -3.555 1 96.69 104 CYS A N 1
ATOM 810 C CA . CYS A 1 104 ? 8.055 -24.281 -4.039 1 96.69 104 CYS A CA 1
ATOM 811 C C . CYS A 1 104 ? 9.547 -24.141 -3.748 1 96.69 104 CYS A C 1
ATOM 813 O O . CYS A 1 104 ? 10.047 -24.703 -2.768 1 96.69 104 CYS A O 1
ATOM 815 N N . THR A 1 105 ? 10.242 -23.531 -4.652 1 97.19 105 THR A N 1
ATOM 816 C CA . THR A 1 105 ? 11.633 -23.141 -4.477 1 97.19 105 THR A CA 1
ATOM 817 C C . THR A 1 105 ? 11.781 -21.625 -4.52 1 97.19 105 THR A C 1
ATOM 819 O O . THR A 1 105 ? 11.328 -20.984 -5.469 1 97.19 105 THR A O 1
ATOM 822 N N . LEU A 1 106 ? 12.445 -21.109 -3.496 1 97.94 106 LEU A N 1
ATOM 823 C CA . LEU A 1 106 ? 12.648 -19.672 -3.383 1 97.94 106 LEU A CA 1
ATOM 824 C C . LEU A 1 106 ? 14.141 -19.328 -3.301 1 97.94 106 LEU A C 1
ATOM 826 O O . LEU A 1 106 ? 14.945 -20.172 -2.885 1 97.94 106 LEU A O 1
ATOM 830 N N . LEU A 1 107 ? 14.414 -18.203 -3.77 1 97.75 107 LEU A N 1
ATOM 831 C CA . LEU A 1 107 ? 15.695 -17.594 -3.441 1 97.75 107 LEU A CA 1
ATOM 832 C C . LEU A 1 107 ? 15.555 -16.656 -2.252 1 97.75 107 LEU A C 1
ATOM 834 O O . LEU A 1 107 ? 14.656 -15.812 -2.219 1 97.75 107 LEU A O 1
ATOM 838 N N . GLN A 1 108 ? 16.406 -16.812 -1.317 1 98.31 108 GLN A N 1
ATOM 839 C CA . GLN A 1 108 ? 16.438 -15.922 -0.16 1 98.31 108 GLN A CA 1
ATOM 840 C C . GLN A 1 108 ? 17.719 -15.109 -0.114 1 98.31 108 GLN A C 1
ATOM 842 O O . GLN A 1 108 ? 18.812 -15.664 -0.232 1 98.31 108 GLN A O 1
ATOM 847 N N . VAL A 1 109 ? 17.625 -13.867 -0.035 1 98.62 109 VAL A N 1
ATOM 848 C CA . VAL A 1 109 ? 18.719 -13.039 0.423 1 98.62 109 VAL A CA 1
ATOM 849 C C . VAL A 1 109 ? 18.531 -12.68 1.896 1 98.62 109 VAL A C 1
ATOM 851 O O . VAL A 1 109 ? 17.672 -11.867 2.236 1 98.62 109 VAL A O 1
ATOM 854 N N . PRO A 1 110 ? 19.344 -13.258 2.748 1 98.56 110 PRO A N 1
ATOM 855 C CA . PRO A 1 110 ? 19.125 -13.07 4.184 1 98.56 110 PRO A CA 1
ATOM 856 C C . PRO A 1 110 ? 19.188 -11.602 4.602 1 98.56 110 PRO A C 1
ATOM 858 O O . PRO A 1 110 ? 19.906 -10.812 3.988 1 98.56 110 PRO A O 1
ATOM 861 N N . GLN A 1 111 ? 18.484 -11.352 5.664 1 98.12 111 GLN A N 1
ATOM 862 C CA . GLN A 1 111 ? 18.359 -9.992 6.18 1 98.12 111 GLN A CA 1
ATOM 863 C C . GLN A 1 111 ? 19.734 -9.352 6.383 1 98.12 111 GLN A C 1
ATOM 865 O O . GLN A 1 111 ? 19.984 -8.242 5.91 1 98.12 111 GLN A O 1
ATOM 870 N N . ALA A 1 112 ? 20.594 -10.016 7 1 98.19 112 ALA A N 1
ATOM 871 C CA . ALA A 1 112 ? 21.922 -9.477 7.305 1 98.19 112 ALA A CA 1
ATOM 872 C C . ALA A 1 112 ? 22.703 -9.188 6.023 1 98.19 112 ALA A C 1
ATOM 874 O O . ALA A 1 112 ? 23.406 -8.18 5.93 1 98.19 112 ALA A O 1
ATOM 875 N N . ALA A 1 113 ? 22.594 -10.086 5.066 1 98.75 113 ALA A N 1
ATOM 876 C CA . ALA A 1 113 ? 23.297 -9.906 3.795 1 98.75 113 ALA A CA 1
ATOM 877 C C . ALA A 1 113 ? 22.734 -8.703 3.035 1 98.75 113 ALA A C 1
ATOM 879 O O . ALA A 1 113 ? 23.5 -7.922 2.451 1 98.75 113 ALA A O 1
ATOM 880 N N . MET A 1 114 ? 21.438 -8.57 3.025 1 98.69 114 MET A N 1
ATOM 881 C CA . MET A 1 114 ? 20.797 -7.418 2.391 1 98.69 114 MET A CA 1
ATOM 882 C C . MET A 1 114 ? 21.281 -6.113 3.021 1 98.69 114 MET A C 1
ATOM 884 O O . MET A 1 114 ? 21.656 -5.18 2.314 1 98.69 114 MET A O 1
ATOM 888 N N . LEU A 1 115 ? 21.281 -6.105 4.34 1 98.31 115 LEU A N 1
ATOM 889 C CA . LEU A 1 115 ? 21.703 -4.898 5.047 1 98.31 115 LEU A CA 1
ATOM 890 C C . LEU A 1 115 ? 23.156 -4.574 4.762 1 98.31 115 LEU A C 1
ATOM 892 O O . LEU A 1 115 ? 23.531 -3.404 4.613 1 98.31 115 LEU A O 1
ATOM 896 N N . ASP A 1 116 ? 23.984 -5.57 4.676 1 98.62 116 ASP A N 1
ATOM 897 C CA . ASP A 1 116 ? 25.391 -5.375 4.352 1 98.62 116 ASP A CA 1
ATOM 898 C C . ASP A 1 116 ? 25.547 -4.754 2.965 1 98.62 116 ASP A C 1
ATOM 900 O O . ASP A 1 116 ? 26.312 -3.805 2.791 1 98.62 116 ASP A O 1
ATOM 904 N N . ILE A 1 117 ? 24.844 -5.27 2.008 1 98.69 117 ILE A N 1
ATOM 905 C CA . ILE A 1 117 ? 24.891 -4.746 0.646 1 98.69 117 ILE A CA 1
ATOM 906 C C . ILE A 1 117 ? 24.469 -3.279 0.643 1 98.69 117 ILE A C 1
ATOM 908 O O . ILE A 1 117 ? 25.156 -2.432 0.066 1 98.69 117 ILE A O 1
ATOM 912 N N . LEU A 1 118 ? 23.406 -2.949 1.36 1 98.44 118 LEU A N 1
ATOM 913 C CA . LEU A 1 118 ? 22.812 -1.617 1.323 1 98.44 118 LEU A CA 1
ATOM 914 C C . LEU A 1 118 ? 23.641 -0.628 2.133 1 98.44 118 LEU A C 1
ATOM 916 O O . LEU A 1 118 ? 23.688 0.562 1.812 1 98.44 118 LEU A O 1
ATOM 920 N N . GLU A 1 119 ? 24.266 -1.092 3.148 1 97.88 119 GLU A N 1
ATOM 921 C CA . GLU A 1 119 ? 25.172 -0.249 3.93 1 97.88 119 GLU A CA 1
ATOM 922 C C . GLU A 1 119 ? 26.406 0.137 3.119 1 97.88 119 GLU A C 1
ATOM 924 O O . GLU A 1 119 ? 26.875 1.274 3.197 1 97.88 119 GLU A O 1
ATOM 929 N N . ASN A 1 120 ? 26.875 -0.776 2.365 1 98.25 120 ASN A N 1
ATOM 930 C CA . ASN A 1 120 ? 28.094 -0.551 1.597 1 98.25 120 ASN A CA 1
ATOM 931 C C . ASN A 1 120 ? 27.797 0.188 0.293 1 98.25 120 ASN A C 1
ATOM 933 O O . ASN A 1 120 ? 28.688 0.809 -0.284 1 98.25 120 ASN A O 1
ATOM 937 N N . HIS A 1 121 ? 26.609 0.096 -0.157 1 98.5 121 HIS A N 1
ATOM 938 C CA . HIS A 1 121 ? 26.172 0.788 -1.363 1 98.5 121 HIS A CA 1
ATOM 939 C C . HIS A 1 121 ? 24.797 1.422 -1.166 1 98.5 121 HIS A C 1
ATOM 941 O O . HIS A 1 121 ? 23.812 1.01 -1.797 1 98.5 121 HIS A O 1
ATOM 947 N N . PRO A 1 122 ? 24.766 2.533 -0.428 1 98.38 122 PRO A N 1
ATOM 948 C CA . PRO A 1 122 ? 23.484 3.088 0.014 1 98.38 122 PRO A CA 1
ATOM 949 C C . PRO A 1 122 ? 22.609 3.549 -1.149 1 98.38 122 PRO A C 1
ATOM 951 O O . PRO A 1 122 ? 21.391 3.695 -0.991 1 98.38 122 PRO A O 1
ATOM 954 N N . ALA A 1 123 ? 23.172 3.721 -2.336 1 98 123 ALA A N 1
ATOM 955 C CA . ALA A 1 123 ? 22.375 4.109 -3.498 1 98 123 ALA A CA 1
ATOM 956 C C . ALA A 1 123 ? 21.375 3.023 -3.865 1 98 123 ALA A C 1
ATOM 958 O O . ALA A 1 123 ? 20.328 3.309 -4.461 1 98 123 ALA A O 1
ATOM 959 N N . TYR A 1 124 ? 21.641 1.808 -3.469 1 98.69 124 TYR A N 1
ATOM 960 C CA . TYR A 1 124 ? 20.797 0.676 -3.814 1 98.69 124 TYR A CA 1
ATOM 961 C C . TYR A 1 124 ? 19.484 0.715 -3.023 1 98.69 124 TYR A C 1
ATOM 963 O O . TYR A 1 124 ? 18.531 0.006 -3.352 1 98.69 124 TYR A O 1
ATOM 971 N N . TRP A 1 125 ? 19.406 1.561 -1.953 1 98.62 125 TRP A N 1
ATOM 972 C CA . TRP A 1 125 ? 18.156 1.691 -1.209 1 98.62 125 TRP A CA 1
ATOM 973 C C . TRP A 1 125 ? 17.031 2.121 -2.129 1 98.62 125 TRP A C 1
ATOM 975 O O . TRP A 1 125 ? 15.898 1.637 -1.999 1 98.62 125 TRP A O 1
ATOM 985 N N . ARG A 1 126 ? 17.312 2.986 -3.012 1 98.44 126 ARG A N 1
ATOM 986 C CA . ARG A 1 126 ? 16.281 3.42 -3.949 1 98.44 126 ARG A CA 1
ATOM 987 C C . ARG A 1 126 ? 15.797 2.256 -4.805 1 98.44 126 ARG A C 1
ATOM 989 O O . ARG A 1 126 ? 14.594 2.074 -4.992 1 98.44 126 ARG A O 1
ATOM 996 N N . ASP A 1 127 ? 16.719 1.503 -5.312 1 98.5 127 ASP A N 1
ATOM 997 C CA . ASP A 1 127 ? 16.375 0.375 -6.172 1 98.5 127 ASP A CA 1
ATOM 998 C C . ASP A 1 127 ? 15.484 -0.622 -5.441 1 98.5 127 ASP A C 1
ATOM 1000 O O . ASP A 1 127 ? 14.5 -1.102 -6 1 98.5 127 ASP A O 1
ATOM 1004 N N . VAL A 1 128 ? 15.789 -0.896 -4.223 1 98.56 128 VAL A N 1
ATOM 1005 C CA . VAL A 1 128 ? 14.992 -1.842 -3.443 1 98.56 128 VAL A CA 1
ATOM 1006 C C . VAL A 1 128 ? 13.641 -1.223 -3.1 1 98.56 128 VAL A C 1
ATOM 1008 O O . VAL A 1 128 ? 12.617 -1.911 -3.104 1 98.56 128 VAL A O 1
ATOM 1011 N N . ALA A 1 129 ? 13.641 0.096 -2.879 1 98.62 129 ALA A N 1
ATOM 1012 C CA . ALA A 1 129 ? 12.406 0.792 -2.512 1 98.62 129 ALA A CA 1
ATOM 1013 C C . ALA A 1 129 ? 11.406 0.771 -3.658 1 98.62 129 ALA A C 1
ATOM 1015 O O . ALA A 1 129 ? 10.203 0.939 -3.439 1 98.62 129 ALA A O 1
ATOM 1016 N N . LEU A 1 130 ? 11.883 0.56 -4.867 1 98.5 130 LEU A N 1
ATOM 1017 C CA . LEU A 1 130 ? 10.984 0.48 -6.012 1 98.5 130 LEU A CA 1
ATOM 1018 C C . LEU A 1 130 ? 10.055 -0.722 -5.891 1 98.5 130 LEU A C 1
ATOM 1020 O O . LEU A 1 130 ? 8.938 -0.702 -6.406 1 98.5 130 LEU A O 1
ATOM 1024 N N . LEU A 1 131 ? 10.477 -1.77 -5.137 1 98.06 131 LEU A N 1
ATOM 1025 C CA . LEU A 1 131 ? 9.578 -2.879 -4.828 1 98.06 131 LEU A CA 1
ATOM 1026 C C . LEU A 1 131 ? 8.375 -2.398 -4.023 1 98.06 131 LEU A C 1
ATOM 1028 O O . LEU A 1 131 ? 7.234 -2.744 -4.336 1 98.06 131 LEU A O 1
ATOM 1032 N N . MET A 1 132 ? 8.625 -1.521 -3.072 1 97.94 132 MET A N 1
ATOM 1033 C CA . MET A 1 132 ? 7.551 -0.99 -2.236 1 97.94 132 MET A CA 1
ATOM 1034 C C . MET A 1 132 ? 6.68 -0.017 -3.023 1 97.94 132 MET A C 1
ATOM 1036 O O . MET A 1 132 ? 5.457 -0.007 -2.867 1 97.94 132 MET A O 1
ATOM 1040 N N . SER A 1 133 ? 7.348 0.801 -3.816 1 97.94 133 SER A N 1
ATOM 1041 C CA . SER A 1 133 ? 6.578 1.747 -4.621 1 97.94 133 SER A CA 1
ATOM 1042 C C . SER A 1 133 ? 5.551 1.029 -5.488 1 97.94 133 SER A C 1
ATOM 1044 O O . SER A 1 133 ? 4.383 1.421 -5.527 1 97.94 133 SER A O 1
ATOM 1046 N N . HIS A 1 134 ? 5.98 0.004 -6.105 1 97.56 134 HIS A N 1
ATOM 1047 C CA . HIS A 1 134 ? 5.113 -0.79 -6.969 1 97.56 134 HIS A CA 1
ATOM 1048 C C . HIS A 1 134 ? 3.961 -1.404 -6.18 1 97.56 134 HIS A C 1
ATOM 1050 O O . HIS A 1 134 ? 2.799 -1.288 -6.578 1 97.56 134 HIS A O 1
ATOM 1056 N N . LYS A 1 135 ? 4.234 -1.991 -5.078 1 97.75 135 LYS A N 1
ATOM 1057 C CA . LYS A 1 135 ? 3.215 -2.648 -4.266 1 97.75 135 LYS A CA 1
ATOM 1058 C C . LYS A 1 135 ? 2.262 -1.629 -3.65 1 97.75 135 LYS A C 1
ATOM 1060 O O . LYS A 1 135 ? 1.068 -1.899 -3.5 1 97.75 135 LYS A O 1
ATOM 1065 N N . LEU A 1 136 ? 2.789 -0.5 -3.285 1 98.25 136 LEU A N 1
ATOM 1066 C CA . LEU A 1 136 ? 1.931 0.547 -2.74 1 98.25 136 LEU A CA 1
ATOM 1067 C C . LEU A 1 136 ? 0.959 1.059 -3.799 1 98.25 136 LEU A C 1
ATOM 1069 O O . LEU A 1 136 ? -0.233 1.219 -3.527 1 98.25 136 LEU A O 1
ATOM 1073 N N . ARG A 1 137 ? 1.413 1.29 -5.023 1 97.75 137 ARG A N 1
ATOM 1074 C CA . ARG A 1 137 ? 0.52 1.685 -6.105 1 97.75 137 ARG A CA 1
ATOM 1075 C C . ARG A 1 137 ? -0.574 0.643 -6.32 1 97.75 137 ARG A C 1
ATOM 1077 O O . ARG A 1 137 ? -1.753 0.987 -6.43 1 97.75 137 ARG A O 1
ATOM 1084 N N . LEU A 1 138 ? -0.193 -0.625 -6.348 1 96.75 138 LEU A N 1
ATOM 1085 C CA . LEU A 1 138 ? -1.166 -1.695 -6.531 1 96.75 138 LEU A CA 1
ATOM 1086 C C . LEU A 1 138 ? -2.178 -1.714 -5.391 1 96.75 138 LEU A C 1
ATOM 1088 O O . LEU A 1 138 ? -3.369 -1.93 -5.613 1 96.75 138 LEU A O 1
ATOM 1092 N N . SER A 1 139 ? -1.705 -1.551 -4.172 1 97.12 139 SER A N 1
ATOM 1093 C CA . SER A 1 139 ? -2.586 -1.554 -3.01 1 97.12 139 SER A CA 1
ATOM 1094 C C . SER A 1 139 ? -3.588 -0.406 -3.072 1 97.12 139 SER A C 1
ATOM 1096 O O . SER A 1 139 ? -4.762 -0.581 -2.738 1 97.12 139 SER A O 1
ATOM 1098 N N . LEU A 1 140 ? -3.135 0.768 -3.469 1 96.88 140 LEU A N 1
ATOM 1099 C CA . LEU A 1 140 ? -4.008 1.93 -3.582 1 96.88 140 LEU A CA 1
ATOM 1100 C C . LEU A 1 140 ? -5.062 1.716 -4.664 1 96.88 140 LEU A C 1
ATOM 1102 O O . LEU A 1 140 ? -6.23 2.061 -4.477 1 96.88 140 LEU A O 1
ATOM 1106 N N . ILE A 1 141 ? -4.703 1.097 -5.754 1 95.12 141 ILE A N 1
ATOM 1107 C CA . ILE A 1 141 ? -5.652 0.737 -6.801 1 95.12 141 ILE A CA 1
ATOM 1108 C C . ILE A 1 141 ? -6.68 -0.249 -6.254 1 95.12 141 ILE A C 1
ATOM 1110 O O . ILE A 1 141 ? -7.875 -0.119 -6.52 1 95.12 141 ILE A O 1
ATOM 1114 N N . ASN A 1 142 ? -6.191 -1.211 -5.516 1 95.56 142 ASN A N 1
ATOM 1115 C CA . ASN A 1 142 ? -7.086 -2.207 -4.934 1 95.56 142 ASN A CA 1
ATOM 1116 C C . ASN A 1 142 ? -8.102 -1.565 -3.992 1 95.56 142 ASN A C 1
ATOM 1118 O O . ASN A 1 142 ? -9.297 -1.876 -4.055 1 95.56 142 ASN A O 1
ATOM 1122 N N . ILE A 1 143 ? -7.672 -0.686 -3.166 1 95.75 143 ILE A N 1
ATOM 1123 C CA . ILE A 1 143 ? -8.555 0.005 -2.23 1 95.75 143 ILE A CA 1
ATOM 1124 C C . ILE A 1 143 ? -9.594 0.817 -3.002 1 95.75 143 ILE A C 1
ATOM 1126 O O . ILE A 1 143 ? -10.781 0.8 -2.664 1 95.75 143 ILE A O 1
ATOM 1130 N N . GLU A 1 144 ? -9.18 1.473 -4.004 1 95 144 GLU A N 1
ATOM 1131 C CA . GLU A 1 144 ? -10.078 2.234 -4.867 1 95 144 GLU A CA 1
ATOM 1132 C C . GLU A 1 144 ? -11.141 1.332 -5.496 1 95 144 GLU A C 1
ATOM 1134 O O . GLU A 1 144 ? -12.328 1.662 -5.488 1 95 144 GLU A O 1
ATOM 1139 N N . GLN A 1 145 ? -10.688 0.259 -6.016 1 94.31 145 GLN A N 1
ATOM 1140 C CA . GLN A 1 145 ? -11.602 -0.671 -6.676 1 94.31 145 GLN A CA 1
ATOM 1141 C C . GLN A 1 145 ? -12.617 -1.237 -5.691 1 94.31 145 GLN A C 1
ATOM 1143 O O . GLN A 1 145 ? -13.812 -1.309 -5.996 1 94.31 145 GLN A O 1
ATOM 1148 N N . MET A 1 146 ? -12.141 -1.641 -4.57 1 93.56 146 MET A N 1
ATOM 1149 C CA . MET A 1 146 ? -13.031 -2.18 -3.545 1 93.56 146 MET A CA 1
ATOM 1150 C C . MET A 1 146 ? -14.102 -1.158 -3.16 1 93.56 146 MET A C 1
ATOM 1152 O O . MET A 1 146 ? -15.227 -1.526 -2.834 1 93.56 146 MET A O 1
ATOM 1156 N N . SER A 1 147 ? -13.727 0.064 -3.248 1 93.25 147 SER A N 1
ATOM 1157 C CA . SER A 1 147 ? -14.625 1.142 -2.844 1 93.25 147 SER A CA 1
ATOM 1158 C C . SER A 1 147 ? -15.625 1.473 -3.945 1 93.25 147 SER A C 1
ATOM 1160 O O . SER A 1 147 ? -16.766 1.821 -3.664 1 93.25 147 SER A O 1
ATOM 1162 N N . LEU A 1 148 ? -15.273 1.3 -5.242 1 94.12 148 LEU A N 1
ATOM 1163 C CA . LEU A 1 148 ? -16.047 1.966 -6.277 1 94.12 148 LEU A CA 1
ATOM 1164 C C . LEU A 1 148 ? -16.609 0.955 -7.277 1 94.12 148 LEU A C 1
ATOM 1166 O O . LEU A 1 148 ? -17.578 1.237 -7.977 1 94.12 148 LEU A O 1
ATOM 1170 N N . MET A 1 149 ? -15.945 -0.149 -7.395 1 94.06 149 MET A N 1
ATOM 1171 C CA . MET A 1 149 ? -16.266 -1.042 -8.508 1 94.06 149 MET A CA 1
ATOM 1172 C C . MET A 1 149 ? -17.188 -2.162 -8.047 1 94.06 149 MET A C 1
ATOM 1174 O O . MET A 1 149 ? -17.078 -2.648 -6.922 1 94.06 149 MET A O 1
ATOM 1178 N N . PRO A 1 150 ? -18.062 -2.555 -8.969 1 94.75 150 PRO A N 1
ATOM 1179 C CA . PRO A 1 150 ? -18.844 -3.766 -8.664 1 94.75 150 PRO A CA 1
ATOM 1180 C C . PRO A 1 150 ? -17.969 -5.02 -8.625 1 94.75 150 PRO A C 1
ATOM 1182 O O . PRO A 1 150 ? -16.891 -5.051 -9.211 1 94.75 150 PRO A O 1
ATOM 1185 N N . ALA A 1 151 ? -18.484 -6.039 -7.996 1 96.44 151 ALA A N 1
ATOM 1186 C CA . ALA A 1 151 ? -17.734 -7.273 -7.77 1 96.44 151 ALA A CA 1
ATOM 1187 C C . ALA A 1 151 ? -17.297 -7.898 -9.086 1 96.44 151 ALA A C 1
ATOM 1189 O O . ALA A 1 151 ? -16.203 -8.469 -9.18 1 96.44 151 ALA A O 1
ATOM 1190 N N . SER A 1 152 ? -18.156 -7.809 -10.109 1 97.56 152 SER A N 1
ATOM 1191 C CA . SER A 1 152 ? -17.844 -8.414 -11.398 1 97.56 152 SER A CA 1
ATOM 1192 C C . SER A 1 152 ? -16.609 -7.773 -12.023 1 97.56 152 SER A C 1
ATOM 1194 O O . SER A 1 152 ? -15.703 -8.469 -12.492 1 97.56 152 SER A O 1
ATOM 1196 N N . ALA A 1 153 ? -16.562 -6.477 -11.961 1 97.06 153 ALA A N 1
ATOM 1197 C CA . ALA A 1 153 ? -15.422 -5.758 -12.516 1 97.06 153 ALA A CA 1
ATOM 1198 C C . ALA A 1 153 ? -14.156 -6.004 -11.695 1 97.06 153 ALA A C 1
ATOM 1200 O O . ALA A 1 153 ? -13.062 -6.133 -12.242 1 97.06 153 ALA A O 1
ATOM 1201 N N . ARG A 1 154 ? -14.312 -6.035 -10.383 1 97 154 ARG A N 1
ATOM 1202 C CA . ARG A 1 154 ? -13.18 -6.309 -9.508 1 97 154 ARG A CA 1
ATOM 1203 C C . ARG A 1 154 ? -12.578 -7.68 -9.797 1 97 154 ARG A C 1
ATOM 1205 O O . ARG A 1 154 ? -11.359 -7.844 -9.797 1 97 154 ARG A O 1
ATOM 1212 N N . LEU A 1 155 ? -13.453 -8.617 -10.031 1 98.31 155 LEU A N 1
ATOM 1213 C CA . LEU A 1 155 ? -12.992 -9.969 -10.336 1 98.31 155 LEU A CA 1
ATOM 1214 C C . LEU A 1 155 ? -12.203 -9.992 -11.633 1 98.31 155 LEU A C 1
ATOM 1216 O O . LEU A 1 155 ? -11.109 -10.562 -11.695 1 98.31 155 LEU A O 1
ATOM 1220 N N . ALA A 1 156 ? -12.719 -9.352 -12.633 1 98.5 156 ALA A N 1
ATOM 1221 C CA . ALA A 1 156 ? -12.031 -9.297 -13.922 1 98.5 156 ALA A CA 1
ATOM 1222 C C . ALA A 1 156 ? -10.68 -8.609 -13.797 1 98.5 156 ALA A C 1
ATOM 1224 O O . ALA A 1 156 ? -9.68 -9.062 -14.359 1 98.5 156 ALA A O 1
ATOM 1225 N N . HIS A 1 157 ? -10.688 -7.555 -13.078 1 97.5 157 HIS A N 1
ATOM 1226 C CA . HIS A 1 157 ? -9.453 -6.809 -12.883 1 97.5 157 HIS A CA 1
ATOM 1227 C C . HIS A 1 157 ? -8.406 -7.656 -12.164 1 97.5 157 HIS A C 1
ATOM 1229 O O . HIS A 1 157 ? -7.23 -7.645 -12.539 1 97.5 157 HIS A O 1
ATOM 1235 N N . ARG A 1 158 ? -8.797 -8.391 -11.156 1 97.69 158 ARG A N 1
ATOM 1236 C CA . ARG A 1 158 ? -7.867 -9.227 -10.406 1 97.69 158 ARG A CA 1
ATOM 1237 C C . ARG A 1 158 ? -7.293 -10.328 -11.281 1 97.69 158 ARG A C 1
ATOM 1239 O O . ARG A 1 158 ? -6.098 -10.625 -11.219 1 97.69 158 ARG A O 1
ATOM 1246 N N . LEU A 1 159 ? -8.125 -10.906 -12.086 1 98.25 159 LEU A N 1
ATOM 1247 C CA . LEU A 1 159 ? -7.637 -11.914 -13.016 1 98.25 159 LEU A CA 1
ATOM 1248 C C . LEU A 1 159 ? -6.562 -11.336 -13.93 1 98.25 159 LEU A C 1
ATOM 1250 O O . LEU A 1 159 ? -5.539 -11.977 -14.18 1 98.25 159 LEU A O 1
ATOM 1254 N N . LEU A 1 160 ? -6.785 -10.141 -14.367 1 97.5 160 LEU A N 1
ATOM 1255 C CA . LEU A 1 160 ? -5.816 -9.484 -15.242 1 97.5 160 LEU A CA 1
ATOM 1256 C C . LEU A 1 160 ? -4.496 -9.258 -14.516 1 97.5 160 LEU A C 1
ATOM 1258 O O . LEU A 1 160 ? -3.426 -9.508 -15.078 1 97.5 160 LEU A O 1
ATOM 1262 N N . MET A 1 161 ? -4.547 -8.797 -13.305 1 96.62 161 MET A N 1
ATOM 1263 C CA . MET A 1 161 ? -3.348 -8.539 -12.508 1 96.62 161 MET A CA 1
ATOM 1264 C C . MET A 1 161 ? -2.537 -9.82 -12.32 1 96.62 161 MET A C 1
ATOM 1266 O O . MET A 1 161 ? -1.312 -9.805 -12.453 1 96.62 161 MET A O 1
ATOM 1270 N N . ILE A 1 162 ? -3.262 -10.859 -12.008 1 97.06 162 ILE A N 1
ATOM 1271 C CA . ILE A 1 162 ? -2.596 -12.141 -11.805 1 97.06 162 ILE A CA 1
ATOM 1272 C C . ILE A 1 162 ? -1.97 -12.617 -13.109 1 97.06 162 ILE A C 1
ATOM 1274 O O . ILE A 1 162 ? -0.821 -13.062 -13.133 1 97.06 162 ILE A O 1
ATOM 1278 N N . ALA A 1 163 ? -2.684 -12.484 -14.172 1 97.06 163 ALA A N 1
ATOM 1279 C CA . ALA A 1 163 ? -2.199 -12.898 -15.484 1 97.06 163 ALA A CA 1
ATOM 1280 C C . ALA A 1 163 ? -0.921 -12.156 -15.867 1 97.06 163 ALA A C 1
ATOM 1282 O O . ALA A 1 163 ? -0.021 -12.727 -16.484 1 97.06 163 ALA A O 1
ATOM 1283 N N . GLN A 1 164 ? -0.837 -10.969 -15.445 1 96.19 164 GLN A N 1
ATOM 1284 C CA . GLN A 1 164 ? 0.291 -10.117 -15.812 1 96.19 164 GLN A CA 1
ATOM 1285 C C . GLN A 1 164 ? 1.402 -10.195 -14.773 1 96.19 164 GLN A C 1
ATOM 1287 O O . GLN A 1 164 ? 2.367 -9.43 -14.82 1 96.19 164 GLN A O 1
ATOM 1292 N N . GLY A 1 165 ? 1.273 -11.078 -13.836 1 96.31 165 GLY A N 1
ATOM 1293 C CA . GLY A 1 165 ? 2.268 -11.219 -12.789 1 96.31 165 GLY A CA 1
ATOM 1294 C C . GLY A 1 165 ? 2.416 -9.977 -11.93 1 96.31 165 GLY A C 1
ATOM 1295 O O . GLY A 1 165 ? 3.521 -9.633 -11.508 1 96.31 165 GLY A O 1
ATOM 1296 N N . TYR A 1 166 ? 1.305 -9.227 -11.859 1 96.62 166 TYR A N 1
ATOM 1297 C CA . TYR A 1 166 ? 1.28 -7.984 -11.102 1 96.62 166 TYR A CA 1
ATOM 1298 C C . TYR A 1 166 ? 2.275 -6.98 -11.664 1 96.62 166 TYR A C 1
ATOM 1300 O O . TYR A 1 166 ? 2.91 -6.234 -10.914 1 96.62 166 TYR A O 1
ATOM 1308 N N . GLY A 1 167 ? 2.486 -7.051 -12.93 1 95.38 167 GLY A N 1
ATOM 1309 C CA . GLY A 1 167 ? 3.328 -6.086 -13.617 1 95.38 167 GLY A CA 1
ATOM 1310 C C . GLY A 1 167 ? 4.754 -6.566 -13.805 1 95.38 167 GLY A C 1
ATOM 1311 O O . GLY A 1 167 ? 5.582 -5.859 -14.391 1 95.38 167 GLY A O 1
ATOM 1312 N N . GLU A 1 168 ? 5.051 -7.75 -13.375 1 96.56 168 GLU A N 1
ATOM 1313 C CA . GLU A 1 168 ? 6.43 -8.227 -13.383 1 96.56 168 GLU A CA 1
ATOM 1314 C C . GLU A 1 168 ? 6.766 -8.914 -14.711 1 96.56 168 GLU A C 1
ATOM 1316 O O . GLU A 1 168 ? 7.941 -9.117 -15.031 1 96.56 168 GLU A O 1
ATOM 1321 N N . ILE A 1 169 ? 5.754 -9.32 -15.438 1 96 169 ILE A N 1
ATOM 1322 C CA . ILE A 1 169 ? 6.055 -10.023 -16.672 1 96 169 ILE A CA 1
ATOM 1323 C C . ILE A 1 169 ? 5.434 -9.281 -17.859 1 96 169 ILE A C 1
ATOM 1325 O O . ILE A 1 169 ? 4.41 -8.609 -17.703 1 96 169 ILE A O 1
ATOM 1329 N N . ASP A 1 170 ? 5.965 -9.375 -18.984 1 92.88 170 ASP A N 1
ATOM 1330 C CA . ASP A 1 170 ? 5.547 -8.625 -20.172 1 92.88 170 ASP A CA 1
ATOM 1331 C C . ASP A 1 170 ? 4.375 -9.312 -20.875 1 92.88 170 ASP A C 1
ATOM 1333 O O . ASP A 1 170 ? 3.418 -8.648 -21.281 1 92.88 170 ASP A O 1
ATOM 1337 N N . GLN A 1 171 ? 4.504 -10.57 -21.016 1 93.75 171 GLN A N 1
ATOM 1338 C CA . GLN A 1 171 ? 3.438 -11.328 -21.656 1 93.75 171 GLN A CA 1
ATOM 1339 C C . GLN A 1 171 ? 2.539 -11.992 -20.609 1 93.75 171 GLN A C 1
ATOM 1341 O O . GLN A 1 171 ? 3.006 -12.812 -19.812 1 93.75 171 GLN A O 1
ATOM 1346 N N . ALA A 1 172 ? 1.298 -11.664 -20.656 1 94.56 172 ALA A N 1
ATOM 1347 C CA . ALA A 1 172 ? 0.338 -12.203 -19.703 1 94.56 172 ALA A CA 1
ATOM 1348 C C . ALA A 1 172 ? 0.23 -13.719 -19.828 1 94.56 172 ALA A C 1
ATOM 1350 O O . ALA A 1 172 ? 0.248 -14.258 -20.938 1 94.56 172 ALA A O 1
ATOM 1351 N N . ARG A 1 173 ? 0.096 -14.375 -18.719 1 95.81 173 ARG A N 1
ATOM 1352 C CA . ARG A 1 173 ? -0.18 -15.805 -18.703 1 95.81 173 ARG A CA 1
ATOM 1353 C C . ARG A 1 173 ? -1.603 -16.094 -19.188 1 95.81 173 ARG A C 1
ATOM 1355 O O . ARG A 1 173 ? -2.537 -15.375 -18.812 1 95.81 173 ARG A O 1
ATOM 1362 N N . ARG A 1 174 ? -1.755 -17.094 -19.891 1 95.94 174 ARG A N 1
ATOM 1363 C CA . ARG A 1 174 ? -3.074 -17.469 -20.391 1 95.94 174 ARG A CA 1
ATOM 1364 C C . ARG A 1 174 ? -3.787 -18.391 -19.406 1 95.94 174 ARG A C 1
ATOM 1366 O O . ARG A 1 174 ? -5.012 -18.359 -19.281 1 95.94 174 ARG A O 1
ATOM 1373 N N . THR A 1 175 ? -3.025 -19.266 -18.812 1 97 175 THR A N 1
ATOM 1374 C CA . THR A 1 175 ? -3.59 -20.188 -17.828 1 97 175 THR A CA 1
ATOM 1375 C C . THR A 1 175 ? -3.115 -19.844 -16.422 1 97 175 THR A C 1
ATOM 1377 O O . THR A 1 175 ? -1.912 -19.75 -16.172 1 97 175 THR A O 1
ATOM 1380 N N . LEU A 1 176 ? -4.016 -19.594 -15.555 1 96.94 176 LEU A N 1
ATOM 1381 C CA . LEU A 1 176 ? -3.742 -19.25 -14.164 1 96.94 176 LEU A CA 1
ATOM 1382 C C . LEU A 1 176 ? -4.004 -20.438 -13.242 1 96.94 176 LEU A C 1
ATOM 1384 O O . LEU A 1 176 ? -5.113 -20.969 -13.211 1 96.94 176 LEU A O 1
ATOM 1388 N N . GLN A 1 177 ? -2.998 -20.922 -12.594 1 93.88 177 GLN A N 1
ATOM 1389 C CA . GLN A 1 177 ? -3.205 -21.906 -11.531 1 93.88 177 GLN A CA 1
ATOM 1390 C C . GLN A 1 177 ? -3.744 -21.234 -10.266 1 93.88 177 GLN A C 1
ATOM 1392 O O . GLN A 1 177 ? -2.973 -20.781 -9.422 1 93.88 177 GLN A O 1
ATOM 1397 N N . LEU A 1 178 ? -4.984 -21.141 -10.188 1 93.81 178 LEU A N 1
ATOM 1398 C CA . LEU A 1 178 ? -5.652 -20.328 -9.172 1 93.81 178 LEU A CA 1
ATOM 1399 C C . LEU A 1 178 ? -6.953 -20.984 -8.727 1 93.81 178 LEU A C 1
ATOM 1401 O O . LEU A 1 178 ? -7.945 -20.969 -9.453 1 93.81 178 LEU A O 1
ATOM 1405 N N . PRO A 1 179 ? -6.902 -21.609 -7.559 1 92.25 179 PRO A N 1
ATOM 1406 C CA . PRO A 1 179 ? -8.188 -22.094 -7.043 1 92.25 179 PRO A CA 1
ATOM 1407 C C . PRO A 1 179 ? -9.219 -20.984 -6.902 1 92.25 179 PRO A C 1
ATOM 1409 O O . PRO A 1 179 ? -8.891 -19.875 -6.488 1 92.25 179 PRO A O 1
ATOM 1412 N N . GLN A 1 180 ? -10.445 -21.328 -7.246 1 94.19 180 GLN A N 1
ATOM 1413 C CA . GLN A 1 180 ? -11.508 -20.328 -7.219 1 94.19 180 GLN A CA 1
ATOM 1414 C C . GLN A 1 180 ? -11.727 -19.797 -5.805 1 94.19 180 GLN A C 1
ATOM 1416 O O . GLN A 1 180 ? -12.07 -18.625 -5.617 1 94.19 180 GLN A O 1
ATOM 1421 N N . GLU A 1 181 ? -11.484 -20.641 -4.871 1 93.31 181 GLU A N 1
ATOM 1422 C CA . GLU A 1 181 ? -11.625 -20.234 -3.477 1 93.31 181 GLU A CA 1
ATOM 1423 C C . GLU A 1 181 ? -10.617 -19.156 -3.107 1 93.31 181 GLU A C 1
ATOM 1425 O O . GLU A 1 181 ? -10.93 -18.25 -2.328 1 93.31 181 GLU A O 1
ATOM 1430 N N . ASP A 1 182 ? -9.445 -19.266 -3.621 1 94.56 182 ASP A N 1
ATOM 1431 C CA . ASP A 1 182 ? -8.422 -18.234 -3.379 1 94.56 182 ASP A CA 1
ATOM 1432 C C . ASP A 1 182 ? -8.805 -16.906 -4.023 1 94.56 182 ASP A C 1
ATOM 1434 O O . ASP A 1 182 ? -8.633 -15.852 -3.422 1 94.56 182 ASP A O 1
ATOM 1438 N N . LEU A 1 183 ? -9.297 -17.016 -5.195 1 96.25 183 LEU A N 1
ATOM 1439 C CA . LEU A 1 183 ? -9.742 -15.797 -5.871 1 96.25 183 LEU A CA 1
ATOM 1440 C C . LEU A 1 183 ? -10.852 -15.109 -5.078 1 96.25 183 LEU A C 1
ATOM 1442 O O . LEU A 1 183 ? -10.828 -13.891 -4.898 1 96.25 183 LEU A O 1
ATOM 1446 N N . ALA A 1 184 ? -11.828 -15.914 -4.594 1 96.44 184 ALA A N 1
ATOM 1447 C CA . ALA A 1 184 ? -12.914 -15.367 -3.777 1 96.44 184 ALA A CA 1
ATOM 1448 C C . ALA A 1 184 ? -12.359 -14.656 -2.545 1 96.44 184 ALA A C 1
ATOM 1450 O O . ALA A 1 184 ? -12.773 -13.531 -2.238 1 96.44 184 ALA A O 1
ATOM 1451 N N . ALA A 1 185 ? -11.398 -15.266 -1.913 1 94.81 185 ALA A N 1
ATOM 1452 C CA . ALA A 1 185 ? -10.805 -14.711 -0.702 1 94.81 185 ALA A CA 1
ATOM 1453 C C . ALA A 1 185 ? -10.055 -13.414 -1.003 1 94.81 185 ALA A C 1
ATOM 1455 O O . ALA A 1 185 ? -10.133 -12.453 -0.233 1 94.81 185 ALA A O 1
ATOM 1456 N N . MET A 1 186 ? -9.383 -13.328 -2.141 1 95.88 186 MET A N 1
ATOM 1457 C CA . MET A 1 186 ? -8.648 -12.125 -2.535 1 95.88 186 MET A CA 1
ATOM 1458 C C . MET A 1 186 ? -9.602 -10.953 -2.738 1 95.88 186 MET A C 1
ATOM 1460 O O . MET A 1 186 ? -9.234 -9.797 -2.498 1 95.88 186 MET A O 1
ATOM 1464 N N . LEU A 1 187 ? -10.789 -11.312 -3.072 1 95.75 187 LEU A N 1
ATOM 1465 C CA . LEU A 1 187 ? -11.734 -10.281 -3.475 1 95.75 187 LEU A CA 1
ATOM 1466 C C . LEU A 1 187 ? -12.727 -9.992 -2.355 1 95.75 187 LEU A C 1
ATOM 1468 O O . LEU A 1 187 ? -13.633 -9.164 -2.518 1 95.75 187 LEU A O 1
ATOM 1472 N N . GLY A 1 188 ? -12.523 -10.648 -1.243 1 93.81 188 GLY A N 1
ATOM 1473 C CA . GLY A 1 188 ? -13.477 -10.477 -0.159 1 93.81 188 GLY A CA 1
ATOM 1474 C C . GLY A 1 188 ? -14.883 -10.906 -0.533 1 93.81 188 GLY A C 1
ATOM 1475 O O . GLY A 1 188 ? -15.859 -10.273 -0.121 1 93.81 188 GLY A O 1
ATOM 1476 N N . LEU A 1 189 ? -15 -11.859 -1.355 1 95.31 189 LEU A N 1
ATOM 1477 C CA . LEU A 1 189 ? -16.281 -12.391 -1.805 1 95.31 189 LEU A CA 1
ATOM 1478 C C . LEU A 1 189 ? -16.531 -13.789 -1.248 1 95.31 189 LEU A C 1
ATOM 1480 O O . LEU A 1 189 ? -15.578 -14.477 -0.863 1 95.31 189 LEU A O 1
ATOM 1484 N N . SER A 1 190 ? -17.812 -14.094 -1.221 1 94.81 190 SER A N 1
ATOM 1485 C CA . SER A 1 190 ? -18.109 -15.5 -0.952 1 94.81 190 SER A CA 1
ATOM 1486 C C . SER A 1 190 ? -17.75 -16.375 -2.145 1 94.81 190 SER A C 1
ATOM 1488 O O . SER A 1 190 ? -17.734 -15.914 -3.285 1 94.81 190 SER A O 1
ATOM 1490 N N . ARG A 1 191 ? -17.5 -17.703 -1.85 1 94.12 191 ARG A N 1
ATOM 1491 C CA . ARG A 1 191 ? -17.234 -18.688 -2.904 1 94.12 191 ARG A CA 1
ATOM 1492 C C . ARG A 1 191 ? -18.375 -18.719 -3.91 1 94.12 191 ARG A C 1
ATOM 1494 O O . ARG A 1 191 ? -18.141 -18.766 -5.121 1 94.12 191 ARG A O 1
ATOM 1501 N N . GLN A 1 192 ? -19.562 -18.641 -3.42 1 96.88 192 GLN A N 1
ATOM 1502 C CA . GLN A 1 192 ? -20.75 -18.703 -4.277 1 96.88 192 GLN A CA 1
ATOM 1503 C C . GLN A 1 192 ? -20.797 -17.516 -5.238 1 96.88 192 GLN A C 1
ATOM 1505 O O . GLN A 1 192 ? -21.016 -17.688 -6.438 1 96.88 192 GLN A O 1
ATOM 1510 N N . THR A 1 193 ? -20.578 -16.375 -4.715 1 97.12 193 THR A N 1
ATOM 1511 C CA . THR A 1 193 ? -20.594 -15.172 -5.539 1 97.12 193 THR A CA 1
ATOM 1512 C C . THR A 1 193 ? -19.469 -15.227 -6.582 1 97.12 193 THR A C 1
ATOM 1514 O O . THR A 1 193 ? -19.703 -14.977 -7.766 1 97.12 193 THR A O 1
ATOM 1517 N N . ALA A 1 194 ? -18.297 -15.531 -6.16 1 97.62 194 ALA A N 1
ATOM 1518 C CA . ALA A 1 194 ? -17.172 -15.609 -7.074 1 97.62 194 ALA A CA 1
ATOM 1519 C C . ALA A 1 194 ? -17.422 -16.625 -8.188 1 97.62 194 ALA A C 1
ATOM 1521 O O . ALA A 1 194 ? -17.172 -16.344 -9.359 1 97.62 194 ALA A O 1
ATOM 1522 N N . ASN A 1 195 ? -17.938 -17.75 -7.801 1 97.38 195 ASN A N 1
ATOM 1523 C CA . ASN A 1 195 ? -18.219 -18.797 -8.773 1 97.38 195 ASN A CA 1
ATOM 1524 C C . ASN A 1 195 ? -19.266 -18.359 -9.789 1 97.38 195 ASN A C 1
ATOM 1526 O O . ASN A 1 195 ? -19.156 -18.656 -10.984 1 97.38 195 ASN A O 1
ATOM 1530 N N . SER A 1 196 ? -20.25 -17.656 -9.289 1 98.38 196 SER A N 1
ATOM 1531 C CA . SER A 1 196 ? -21.281 -17.156 -10.188 1 98.38 196 SER A CA 1
ATOM 1532 C C . SER A 1 196 ? -20.703 -16.156 -11.195 1 98.38 196 SER A C 1
ATOM 1534 O O . SER A 1 196 ? -21.031 -16.219 -12.383 1 98.38 196 SER A O 1
ATOM 1536 N N . LEU A 1 197 ? -19.906 -15.32 -10.742 1 98.5 197 LEU A N 1
ATOM 1537 C CA . LEU A 1 197 ? -19.281 -14.336 -11.609 1 98.5 197 LEU A CA 1
ATOM 1538 C C . LEU A 1 197 ? -18.344 -15 -12.617 1 98.5 197 LEU A C 1
ATOM 1540 O O . LEU A 1 197 ? -18.297 -14.617 -13.781 1 98.5 197 LEU A O 1
ATOM 1544 N N . LEU A 1 198 ? -17.609 -15.945 -12.156 1 98.44 198 LEU A N 1
ATOM 1545 C CA . LEU A 1 198 ? -16.719 -16.703 -13.039 1 98.44 198 LEU A CA 1
ATOM 1546 C C . LEU A 1 198 ? -17.516 -17.438 -14.117 1 98.44 198 LEU A C 1
ATOM 1548 O O . LEU A 1 198 ? -17.125 -17.453 -15.281 1 98.44 198 LEU A O 1
ATOM 1552 N N . LYS A 1 199 ? -18.594 -18 -13.727 1 98.38 199 LYS A N 1
ATOM 1553 C CA . LYS A 1 199 ? -19.453 -18.703 -14.68 1 98.38 199 LYS A CA 1
ATOM 1554 C C . LYS A 1 199 ? -19.984 -17.734 -15.742 1 98.38 199 LYS A C 1
ATOM 1556 O O . LYS A 1 199 ? -20.094 -18.109 -16.922 1 98.38 199 LYS A O 1
ATOM 1561 N N . ALA A 1 200 ? -20.359 -16.609 -15.305 1 98.5 200 ALA A N 1
ATOM 1562 C CA . ALA A 1 200 ? -20.828 -15.594 -16.25 1 98.5 200 ALA A CA 1
ATOM 1563 C C . ALA A 1 200 ? -19.766 -15.266 -17.281 1 98.5 200 ALA A C 1
ATOM 1565 O O . ALA A 1 200 ? -20.047 -15.18 -18.484 1 98.5 200 ALA A O 1
ATOM 1566 N N . LEU A 1 201 ? -18.547 -15.078 -16.844 1 98.44 201 LEU A N 1
ATOM 1567 C CA . LEU A 1 201 ? -17.438 -14.812 -17.75 1 98.44 201 LEU A CA 1
ATOM 1568 C C . LEU A 1 201 ? -17.219 -16 -18.688 1 98.44 201 LEU A C 1
ATOM 1570 O O . LEU A 1 201 ? -16.906 -15.82 -19.875 1 98.44 201 LEU A O 1
ATOM 1574 N N . GLU A 1 202 ? -17.328 -17.156 -18.156 1 98.56 202 GLU A N 1
ATOM 1575 C CA . GLU A 1 202 ? -17.156 -18.375 -18.953 1 98.56 202 GLU A CA 1
ATOM 1576 C C . GLU A 1 202 ? -18.234 -18.469 -20.031 1 98.56 202 GLU A C 1
ATOM 1578 O O . GLU A 1 202 ? -17.938 -18.797 -21.188 1 98.56 202 GLU A O 1
ATOM 1583 N N . GLN A 1 203 ? -19.438 -18.188 -19.656 1 98.44 203 GLN A N 1
ATOM 1584 C CA . GLN A 1 203 ? -20.547 -18.234 -20.594 1 98.44 203 GLN A CA 1
ATOM 1585 C C . GLN A 1 203 ? -20.359 -17.234 -21.734 1 98.44 203 GLN A C 1
ATOM 1587 O O . GLN A 1 203 ? -20.797 -17.484 -22.859 1 98.44 203 GLN A O 1
ATOM 1592 N N . GLN A 1 204 ? -19.719 -16.219 -21.438 1 98.19 204 GLN A N 1
ATOM 1593 C CA . GLN A 1 204 ? -19.438 -15.195 -22.438 1 98.19 204 GLN A CA 1
ATOM 1594 C C . GLN A 1 204 ? -18.234 -15.562 -23.281 1 98.19 204 GLN A C 1
ATOM 1596 O O . GLN A 1 204 ? -17.875 -14.836 -24.219 1 98.19 204 GLN A O 1
ATOM 1601 N N . GLY A 1 205 ? -17.562 -16.625 -22.906 1 98.31 205 GLY A N 1
ATOM 1602 C CA . GLY A 1 205 ? -16.406 -17.094 -23.656 1 98.31 205 GLY A CA 1
ATOM 1603 C C . GLY A 1 205 ? -15.133 -16.328 -23.328 1 98.31 205 GLY A C 1
ATOM 1604 O O . GLY A 1 205 ? -14.195 -16.312 -24.125 1 98.31 205 GLY A O 1
ATOM 1605 N N . ILE A 1 206 ? -15.07 -15.664 -22.234 1 98.62 206 ILE A N 1
ATOM 1606 C CA . ILE A 1 206 ? -13.93 -14.836 -21.859 1 98.62 206 ILE A CA 1
ATOM 1607 C C . ILE A 1 206 ? -12.883 -15.688 -21.141 1 98.62 206 ILE A C 1
ATOM 1609 O O . ILE A 1 206 ? -11.68 -15.508 -21.344 1 98.62 206 ILE A O 1
ATOM 1613 N N . ILE A 1 207 ? -13.398 -16.578 -20.359 1 98.75 207 ILE A N 1
ATOM 1614 C CA . ILE A 1 207 ? -12.492 -17.484 -19.641 1 98.75 207 ILE A CA 1
ATOM 1615 C C . ILE A 1 207 ? -12.992 -18.922 -19.75 1 98.75 207 ILE A C 1
ATOM 1617 O O . ILE A 1 207 ? -14.117 -19.156 -20.188 1 98.75 207 ILE A O 1
ATOM 1621 N N . GLY A 1 208 ? -12.078 -19.797 -19.469 1 98.38 208 GLY A N 1
ATOM 1622 C CA . GLY A 1 208 ? -12.414 -21.203 -19.281 1 98.38 208 GLY A CA 1
ATOM 1623 C C . GLY A 1 208 ? -12.062 -21.719 -17.891 1 98.38 208 GLY A C 1
ATOM 1624 O O . GLY A 1 208 ? -10.992 -21.406 -17.359 1 98.38 208 GLY A O 1
ATOM 1625 N N . LEU A 1 209 ? -12.992 -22.469 -17.344 1 97.44 209 LEU A N 1
ATOM 1626 C CA . LEU A 1 209 ? -12.773 -22.984 -15.992 1 97.44 209 LEU A CA 1
ATOM 1627 C C . LEU A 1 209 ? -12.406 -24.469 -16.031 1 97.44 209 LEU A C 1
ATOM 1629 O O . LEU A 1 209 ? -12.977 -25.234 -16.812 1 97.44 209 LEU A O 1
ATOM 1633 N N . SER A 1 210 ? -11.391 -24.781 -15.375 1 93.75 210 SER A N 1
ATOM 1634 C CA . SER A 1 210 ? -11.008 -26.172 -15.117 1 93.75 210 SER A CA 1
ATOM 1635 C C . SER A 1 210 ? -10.586 -26.359 -13.664 1 93.75 210 SER A C 1
ATOM 1637 O O . SER A 1 210 ? -10.609 -25.406 -12.875 1 93.75 210 SER A O 1
ATOM 1639 N N . TYR A 1 211 ? -10.266 -27.578 -13.344 1 88.19 211 TYR A N 1
ATOM 1640 C CA . TYR A 1 211 ? -9.914 -27.859 -11.953 1 88.19 211 TYR A CA 1
ATOM 1641 C C . TYR A 1 211 ? -8.641 -27.125 -11.555 1 88.19 211 TYR A C 1
ATOM 1643 O O . TYR A 1 211 ? -7.566 -27.391 -12.094 1 88.19 211 TYR A O 1
ATOM 1651 N N . GLY A 1 212 ? -8.805 -26.203 -10.711 1 89.62 212 GLY A N 1
ATOM 1652 C CA . GLY A 1 212 ? -7.684 -25.484 -10.133 1 89.62 212 GLY A CA 1
ATOM 1653 C C . GLY A 1 212 ? -7.082 -24.469 -11.086 1 89.62 212 GLY A C 1
ATOM 1654 O O . GLY A 1 212 ? -6.039 -23.875 -10.789 1 89.62 212 GLY A O 1
ATOM 1655 N N . ALA A 1 213 ? -7.734 -24.328 -12.188 1 95.12 213 ALA A N 1
ATOM 1656 C CA . ALA A 1 213 ? -7.129 -23.422 -13.172 1 95.12 213 ALA A CA 1
ATOM 1657 C C . ALA A 1 213 ? -8.188 -22.578 -13.867 1 95.12 213 ALA A C 1
ATOM 1659 O O . ALA A 1 213 ? -9.344 -23 -13.992 1 95.12 213 ALA A O 1
ATOM 1660 N N . ILE A 1 214 ? -7.805 -21.422 -14.242 1 97.75 214 ILE A N 1
ATOM 1661 C CA . ILE A 1 214 ? -8.617 -20.5 -15.023 1 97.75 214 ILE A CA 1
ATOM 1662 C C . ILE A 1 214 ? -7.863 -20.094 -16.281 1 97.75 214 ILE A C 1
ATOM 1664 O O . ILE A 1 214 ? -6.742 -19.578 -16.219 1 97.75 214 ILE A O 1
ATOM 1668 N N . GLU A 1 215 ? -8.445 -20.359 -17.438 1 98.25 215 GLU A N 1
ATOM 1669 C CA . GLU A 1 215 ? -7.828 -20.016 -18.703 1 98.25 215 GLU A CA 1
ATOM 1670 C C . GLU A 1 215 ? -8.422 -18.719 -19.281 1 98.25 215 GLU A C 1
ATOM 1672 O O . GLU A 1 215 ? -9.641 -18.594 -19.391 1 98.25 215 GLU A O 1
ATOM 1677 N N . ILE A 1 216 ? -7.617 -17.781 -19.609 1 98.38 216 ILE A N 1
ATOM 1678 C CA . ILE A 1 216 ? -8.07 -16.562 -20.281 1 98.38 216 ILE A CA 1
ATOM 1679 C C . ILE A 1 216 ? -8.188 -16.812 -21.781 1 98.38 216 ILE A C 1
ATOM 1681 O O . ILE A 1 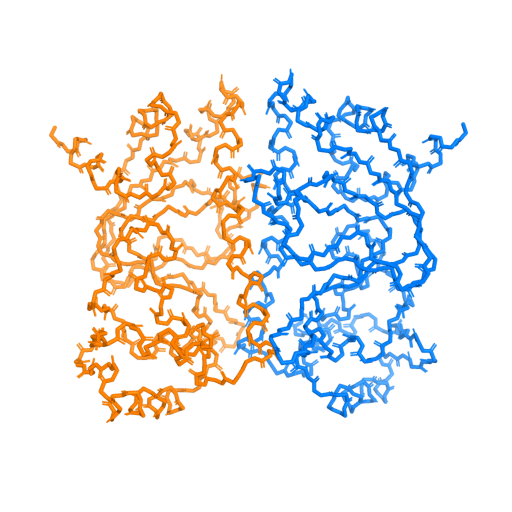216 ? -7.184 -17 -22.469 1 98.38 216 ILE A O 1
ATOM 1685 N N . LEU A 1 217 ? -9.375 -16.781 -22.266 1 98.44 217 LEU A N 1
ATOM 1686 C CA . LEU A 1 217 ? -9.648 -17.094 -23.672 1 98.44 217 LEU A CA 1
ATOM 1687 C C . LEU A 1 217 ? -9.641 -15.828 -24.516 1 98.44 217 LEU A C 1
ATOM 1689 O O . LEU A 1 217 ? -9.297 -15.875 -25.703 1 98.44 217 LEU A O 1
ATOM 1693 N N . ASP A 1 218 ? -10.07 -14.766 -23.969 1 98.19 218 ASP A N 1
ATOM 1694 C CA . ASP A 1 218 ? -10.156 -13.492 -24.672 1 98.19 218 ASP A CA 1
ATOM 1695 C C . ASP A 1 218 ? -9.68 -12.344 -23.781 1 98.19 218 ASP A C 1
ATOM 1697 O O . ASP A 1 218 ? -10.477 -11.766 -23.031 1 98.19 218 ASP A O 1
ATOM 1701 N N . LEU A 1 219 ? -8.469 -11.969 -23.938 1 97 219 LEU A N 1
ATOM 1702 C CA . LEU A 1 219 ? -7.84 -10.969 -23.078 1 97 219 LEU A CA 1
ATOM 1703 C C . LEU A 1 219 ? -8.484 -9.594 -23.281 1 97 219 LEU A C 1
ATOM 1705 O O . LEU A 1 219 ? -8.672 -8.844 -22.312 1 97 219 LEU A O 1
ATOM 1709 N N . LYS A 1 220 ? -8.766 -9.297 -24.5 1 97 220 LYS A N 1
ATOM 1710 C CA . LYS A 1 220 ? -9.375 -8.016 -24.812 1 97 220 LYS A CA 1
ATOM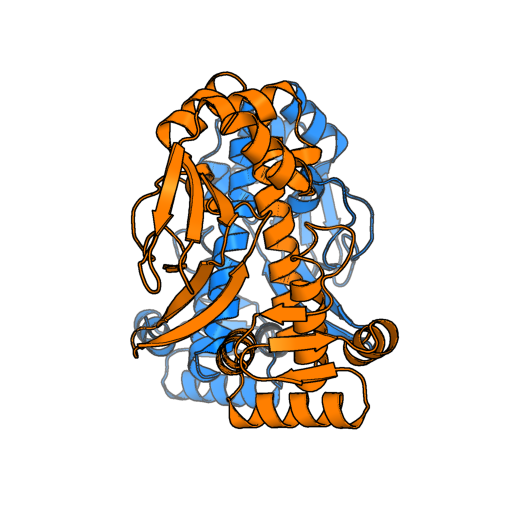 1711 C C . LYS A 1 220 ? -10.727 -7.859 -24.109 1 97 220 LYS A C 1
ATOM 1713 O O . LYS A 1 220 ? -11 -6.824 -23.5 1 97 220 LYS A O 1
ATOM 1718 N N . ARG A 1 221 ? -11.547 -8.859 -24.125 1 98 221 ARG A N 1
ATOM 1719 C CA . ARG A 1 221 ? -12.859 -8.805 -23.5 1 98 221 ARG A CA 1
ATOM 1720 C C . ARG A 1 221 ? -12.734 -8.844 -21.969 1 98 221 ARG A C 1
ATOM 1722 O O . ARG A 1 221 ? -13.555 -8.266 -21.266 1 98 221 ARG A O 1
ATOM 1729 N N . LEU A 1 222 ? -11.703 -9.516 -21.469 1 98.25 222 LEU A N 1
ATOM 1730 C CA . LEU A 1 222 ? -11.461 -9.477 -20.031 1 98.25 222 LEU A CA 1
ATOM 1731 C C . LEU A 1 222 ? -11.117 -8.07 -19.578 1 98.25 222 LEU A C 1
ATOM 1733 O O . LEU A 1 222 ? -11.594 -7.617 -18.531 1 98.25 222 LEU A O 1
ATOM 1737 N N . ARG A 1 223 ? -10.312 -7.352 -20.344 1 97.19 223 ARG A N 1
ATOM 1738 C CA . ARG A 1 223 ? -9.969 -5.965 -20.047 1 97.19 223 ARG A CA 1
ATOM 1739 C C . ARG A 1 223 ? -11.219 -5.082 -20.031 1 97.19 223 ARG A C 1
ATOM 1741 O O . ARG A 1 223 ? -11.367 -4.23 -19.156 1 97.19 223 ARG A O 1
ATOM 1748 N N . GLN A 1 224 ? -12.078 -5.324 -20.969 1 96.62 224 GLN A N 1
ATOM 1749 C CA . GLN A 1 224 ? -13.328 -4.574 -21.031 1 96.62 224 GLN A CA 1
ATOM 1750 C C . GLN A 1 224 ? -14.188 -4.844 -19.797 1 96.62 224 GLN A C 1
ATOM 1752 O O . GLN A 1 224 ? -14.75 -3.918 -19.219 1 96.62 224 GLN A O 1
ATOM 1757 N N . ALA A 1 225 ? -14.227 -6.141 -19.406 1 96.31 225 ALA A N 1
ATOM 1758 C CA . ALA A 1 225 ? -15 -6.527 -18.234 1 96.31 225 ALA A CA 1
ATOM 1759 C C . ALA A 1 225 ? -14.438 -5.883 -16.969 1 96.31 225 ALA A C 1
ATOM 1761 O O . ALA A 1 225 ? -15.164 -5.656 -16 1 96.31 225 ALA A O 1
ATOM 1762 N N . ALA A 1 226 ? -13.156 -5.605 -16.953 1 94.75 226 ALA A N 1
ATOM 1763 C CA . ALA A 1 226 ? -12.469 -4.984 -15.828 1 94.75 226 ALA A CA 1
ATOM 1764 C C . ALA A 1 226 ? -12.648 -3.471 -15.844 1 94.75 226 ALA A C 1
ATOM 1766 O O . ALA A 1 226 ? -12.18 -2.775 -14.938 1 94.75 226 ALA A O 1
ATOM 1767 N N . GLY A 1 227 ? -13.312 -2.971 -16.875 1 88.31 227 GLY A N 1
ATOM 1768 C CA . GLY A 1 227 ? -13.531 -1.538 -17 1 88.31 227 GLY A CA 1
ATOM 1769 C C . GLY A 1 227 ? -12.367 -0.816 -17.656 1 88.31 227 GLY A C 1
ATOM 1770 O O . GLY A 1 227 ? -12.148 0.372 -17.406 1 88.31 227 GLY A O 1
ATOM 1771 N N . LEU A 1 228 ? -11.562 -1.519 -18.25 1 86.06 228 LEU A N 1
ATOM 1772 C CA . LEU A 1 228 ? -10.406 -0.951 -18.938 1 86.06 228 LEU A CA 1
ATOM 1773 C C . LEU A 1 228 ? -10.633 -0.927 -20.453 1 86.06 228 LEU A C 1
ATOM 1775 O O . LEU A 1 228 ? -11.367 -1.764 -20.984 1 86.06 228 LEU A O 1
ATOM 1779 N N . MET B 1 1 ? 12.383 33 11.883 1 51.97 1 MET B N 1
ATOM 1780 C CA . MET B 1 1 ? 11.141 32.875 12.633 1 51.97 1 MET B CA 1
ATOM 1781 C C . MET B 1 1 ? 10.211 31.844 11.992 1 51.97 1 MET B C 1
ATOM 1783 O O . MET B 1 1 ? 9.703 30.953 12.664 1 51.97 1 MET B O 1
ATOM 1787 N N . ASP B 1 2 ? 10.008 31.953 10.57 1 76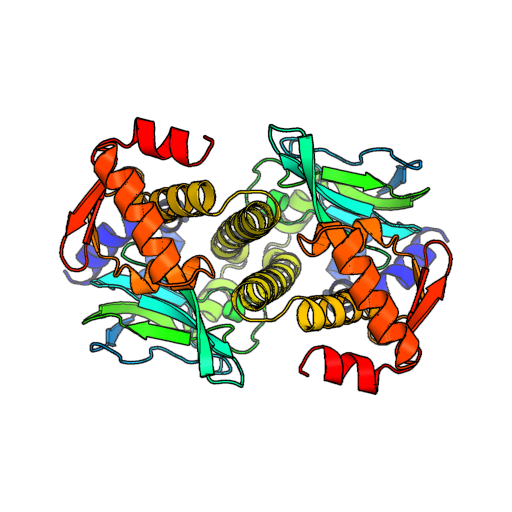.81 2 ASP B N 1
ATOM 1788 C CA . ASP B 1 2 ? 9.047 31.094 9.883 1 76.81 2 ASP B CA 1
ATOM 1789 C C . ASP B 1 2 ? 9.578 29.656 9.766 1 76.81 2 ASP B C 1
ATOM 1791 O O . ASP B 1 2 ? 8.852 28.703 10.047 1 76.81 2 ASP B O 1
ATOM 1795 N N . ALA B 1 3 ? 10.938 29.641 9.867 1 79.62 3 ALA B N 1
ATOM 1796 C CA . ALA B 1 3 ? 11.539 28.312 9.75 1 79.62 3 ALA B CA 1
ATOM 1797 C C . ALA B 1 3 ? 11.477 27.562 11.078 1 79.62 3 ALA B C 1
ATOM 1799 O O . ALA B 1 3 ? 11.242 26.359 11.102 1 79.62 3 ALA B O 1
ATOM 1800 N N . GLU B 1 4 ? 11.578 28.266 12.109 1 84.94 4 GLU B N 1
ATOM 1801 C CA . GLU B 1 4 ? 11.531 27.672 13.438 1 84.94 4 GLU B CA 1
ATOM 1802 C C . GLU B 1 4 ? 10.125 27.156 13.766 1 84.94 4 GLU B C 1
ATOM 1804 O O . GLU B 1 4 ? 9.969 26.109 14.391 1 84.94 4 GLU B O 1
ATOM 1809 N N . GLN B 1 5 ? 9.211 27.938 13.359 1 86.31 5 GLN B N 1
ATOM 1810 C CA . GLN B 1 5 ? 7.828 27.547 13.586 1 86.31 5 GLN B CA 1
ATOM 1811 C C . GLN B 1 5 ? 7.484 26.281 12.797 1 86.31 5 GLN B C 1
ATOM 1813 O O . GLN B 1 5 ? 6.816 25.375 13.312 1 86.31 5 GLN B O 1
ATOM 1818 N N . TRP B 1 6 ? 7.965 26.281 11.609 1 90.06 6 TRP B N 1
ATOM 1819 C CA . TRP B 1 6 ? 7.75 25.094 10.789 1 90.06 6 TRP B CA 1
ATOM 1820 C C . TRP B 1 6 ? 8.367 23.859 11.438 1 90.06 6 TRP B C 1
ATOM 1822 O O . TRP B 1 6 ? 7.742 22.797 11.508 1 90.06 6 TRP B O 1
ATOM 1832 N N . TYR B 1 7 ? 9.531 24.078 11.906 1 93.69 7 TYR B N 1
ATOM 1833 C CA . TYR B 1 7 ? 10.25 22.969 12.523 1 93.69 7 TYR B CA 1
ATOM 1834 C C . TYR B 1 7 ? 9.477 22.406 13.711 1 93.69 7 TYR B C 1
ATOM 1836 O O . TYR B 1 7 ? 9.312 21.188 13.836 1 93.69 7 TYR B O 1
ATOM 1844 N N . ALA B 1 8 ? 9.023 23.266 14.594 1 92.31 8 ALA B N 1
ATOM 1845 C CA . ALA B 1 8 ? 8.312 22.844 15.797 1 92.31 8 ALA B CA 1
ATOM 1846 C C . ALA B 1 8 ? 7.074 22.031 15.445 1 92.31 8 ALA B C 1
ATOM 1848 O O . ALA B 1 8 ? 6.77 21.031 16.109 1 92.31 8 ALA B O 1
ATOM 1849 N N . ARG B 1 9 ? 6.348 22.406 14.43 1 91.88 9 ARG B N 1
ATOM 1850 C CA . ARG B 1 9 ? 5.152 21.703 13.977 1 91.88 9 ARG B CA 1
ATOM 1851 C C . ARG B 1 9 ? 5.508 20.328 13.414 1 91.88 9 ARG B C 1
ATOM 1853 O O . ARG B 1 9 ? 4.863 19.328 13.742 1 91.88 9 ARG B O 1
ATOM 1860 N N . LEU B 1 10 ? 6.559 20.297 12.617 1 95.31 10 LEU B N 1
ATOM 1861 C CA . LEU B 1 10 ? 6.941 19.078 11.914 1 95.31 10 LEU B CA 1
ATOM 1862 C C . LEU B 1 10 ? 7.625 18.094 12.867 1 95.31 10 LEU B C 1
ATOM 1864 O O . LEU B 1 10 ? 7.523 16.875 12.688 1 95.31 10 LEU B O 1
ATOM 1868 N N . ALA B 1 11 ? 8.273 18.625 13.891 1 94.88 11 ALA B N 1
ATOM 1869 C CA . ALA B 1 11 ? 9.039 17.812 14.828 1 94.88 11 ALA B CA 1
ATOM 1870 C C . ALA B 1 11 ? 8.117 16.969 15.711 1 94.88 11 ALA B C 1
ATOM 1872 O O . ALA B 1 11 ? 8.57 16.031 16.359 1 94.88 11 ALA B O 1
ATOM 1873 N N . ASN B 1 12 ? 6.82 17.25 15.648 1 93.81 12 ASN B N 1
ATOM 1874 C CA . ASN B 1 12 ? 5.836 16.453 16.375 1 93.81 12 ASN B CA 1
ATOM 1875 C C . ASN B 1 12 ? 5.426 15.211 15.594 1 93.81 12 ASN B C 1
ATOM 1877 O O . ASN B 1 12 ? 4.766 14.32 16.125 1 93.81 12 ASN B O 1
ATOM 1881 N N . GLY B 1 13 ? 5.812 15.18 14.367 1 96.38 13 GLY B N 1
ATOM 1882 C CA . GLY B 1 13 ? 5.523 14.023 13.547 1 96.38 13 GLY B CA 1
ATOM 1883 C C . GLY B 1 13 ? 6.547 12.906 13.695 1 96.38 13 GLY B C 1
ATOM 1884 O O . GLY B 1 13 ? 7.746 13.172 13.781 1 96.38 13 GLY B O 1
ATOM 1885 N N . HIS B 1 14 ? 6.059 11.734 13.742 1 96.94 14 HIS B N 1
ATOM 1886 C CA . HIS B 1 14 ? 6.898 10.57 13.992 1 96.94 14 HIS B CA 1
ATOM 1887 C C . HIS B 1 14 ? 8.016 10.461 12.961 1 96.94 14 HIS B C 1
ATOM 1889 O O . HIS B 1 14 ? 9.188 10.359 13.32 1 96.94 14 HIS B O 1
ATOM 1895 N N . TRP B 1 15 ? 7.699 10.523 11.703 1 98.25 15 TRP B N 1
ATOM 1896 C CA . TRP B 1 15 ? 8.711 10.32 10.664 1 98.25 15 TRP B CA 1
ATOM 1897 C C . TRP B 1 15 ? 9.789 11.391 10.734 1 98.25 15 TRP B C 1
ATOM 1899 O O . TRP B 1 15 ? 10.977 11.078 10.836 1 98.25 15 TRP B O 1
ATOM 1909 N N . PHE B 1 16 ? 9.367 12.664 10.719 1 98.56 16 PHE B N 1
ATOM 1910 C CA . PHE B 1 16 ? 10.305 13.781 10.656 1 98.56 16 PHE B CA 1
ATOM 1911 C C . PHE B 1 16 ? 11.203 13.805 11.883 1 98.56 16 PHE B C 1
ATOM 1913 O O . PHE B 1 16 ? 12.414 13.992 11.766 1 98.56 16 PHE B O 1
ATOM 1920 N N . SER B 1 17 ? 10.602 13.547 13.016 1 97.88 17 SER B N 1
ATOM 1921 C CA . SER B 1 17 ? 11.359 13.648 14.258 1 97.88 17 SER B CA 1
ATOM 1922 C C . SER B 1 17 ? 12.414 12.555 14.352 1 97.88 17 SER B C 1
ATOM 1924 O O . SER B 1 17 ? 13.359 12.664 15.141 1 97.88 17 SER B O 1
ATOM 1926 N N . HIS B 1 18 ? 12.297 11.484 13.586 1 97.75 18 HIS B N 1
ATOM 1927 C CA . HIS B 1 18 ? 13.227 10.359 13.68 1 97.75 18 HIS B CA 1
ATOM 1928 C C . HIS B 1 18 ? 14.266 10.414 12.562 1 97.75 18 HIS B C 1
ATOM 1930 O O . HIS B 1 18 ? 15.133 9.539 12.484 1 97.75 18 HIS B O 1
ATOM 1936 N N . LEU B 1 19 ? 14.211 11.438 11.711 1 98.31 19 LEU B N 1
ATOM 1937 C CA . LEU B 1 19 ? 15.227 11.602 10.68 1 98.31 19 LEU B CA 1
ATOM 1938 C C . LEU B 1 19 ? 16.547 12.047 11.289 1 98.31 19 LEU B C 1
ATOM 1940 O O . LEU B 1 19 ? 16.562 12.688 12.344 1 98.31 19 LEU B O 1
ATOM 1944 N N . PRO B 1 20 ? 17.688 11.703 10.578 1 98.19 20 PRO B N 1
ATOM 1945 C CA . PRO B 1 20 ? 18.922 12.391 10.945 1 98.19 20 PRO B CA 1
ATOM 1946 C C . PRO B 1 20 ? 18.781 13.914 10.945 1 98.19 20 PRO B C 1
ATOM 1948 O O . PRO B 1 20 ? 18.141 14.469 10.055 1 98.19 20 PRO B O 1
ATOM 1951 N N . VAL B 1 21 ? 19.406 14.562 11.898 1 97.88 21 VAL B N 1
ATOM 1952 C CA . VAL B 1 21 ? 19.266 16 12.094 1 97.88 21 VAL B CA 1
ATOM 1953 C C . VAL B 1 21 ? 19.672 16.734 10.812 1 97.88 21 VAL B C 1
ATOM 1955 O O . VAL B 1 21 ? 19.047 17.719 10.422 1 97.88 21 VAL B O 1
ATOM 1958 N N . GLU B 1 22 ? 20.688 16.25 10.18 1 98.38 22 GLU B N 1
ATOM 1959 C CA . GLU B 1 22 ? 21.156 16.891 8.953 1 98.38 22 GLU B CA 1
ATOM 1960 C C . GLU B 1 22 ? 20.094 16.812 7.855 1 98.38 22 GLU B C 1
ATOM 1962 O O . GLU B 1 22 ? 19.922 17.781 7.098 1 98.38 22 GLU B O 1
ATOM 1967 N N . LEU B 1 23 ? 19.422 15.695 7.73 1 98.56 23 LEU B N 1
ATOM 1968 C CA . LEU B 1 23 ? 18.375 15.578 6.73 1 98.56 23 LEU B CA 1
ATOM 1969 C C . LEU B 1 23 ? 17.203 16.5 7.062 1 98.56 23 LEU B C 1
ATOM 1971 O O . LEU B 1 23 ? 16.609 17.109 6.172 1 98.56 23 LEU B O 1
ATOM 1975 N N . GLN B 1 24 ? 16.828 16.594 8.367 1 98.06 24 GLN B N 1
ATOM 1976 C CA . GLN B 1 24 ? 15.805 17.547 8.773 1 98.06 24 GLN B CA 1
ATOM 1977 C C . GLN B 1 24 ? 16.141 18.953 8.281 1 98.06 24 GLN B C 1
ATOM 1979 O O . GLN B 1 24 ? 15.305 19.625 7.684 1 98.06 24 GLN B O 1
ATOM 1984 N N . HIS B 1 25 ? 17.391 19.328 8.484 1 97 25 HIS B N 1
ATOM 1985 C CA . HIS B 1 25 ? 17.844 20.656 8.109 1 97 25 HIS B CA 1
ATOM 1986 C C . HIS B 1 25 ? 17.828 20.828 6.594 1 97 25 HIS B C 1
ATOM 1988 O O . HIS B 1 25 ? 17.391 21.875 6.09 1 97 25 HIS B O 1
ATOM 1994 N N . ARG B 1 26 ? 18.25 19.875 5.871 1 98 26 ARG B N 1
ATOM 1995 C CA . ARG B 1 26 ? 18.281 19.953 4.414 1 98 26 ARG B CA 1
ATOM 1996 C C . ARG B 1 26 ? 16.891 20.062 3.826 1 98 26 ARG B C 1
ATOM 1998 O O . ARG B 1 26 ? 16.656 20.844 2.896 1 98 26 ARG B O 1
ATOM 2005 N N . LEU B 1 27 ? 15.945 19.25 4.402 1 98.06 27 LEU B N 1
ATOM 2006 C CA . LEU B 1 27 ? 14.562 19.328 3.943 1 98.06 27 LEU B CA 1
ATOM 2007 C C . LEU B 1 27 ? 14 20.734 4.152 1 98.06 27 LEU B C 1
ATOM 2009 O O . LEU B 1 27 ? 13.414 21.312 3.232 1 98.06 27 LEU B O 1
ATOM 2013 N N . LEU B 1 28 ? 14.211 21.25 5.328 1 97.19 28 LEU B N 1
ATOM 2014 C CA . LEU B 1 28 ? 13.656 22.562 5.656 1 97.19 28 LEU B CA 1
ATOM 2015 C C . LEU B 1 28 ? 14.328 23.656 4.832 1 97.19 28 LEU B C 1
ATOM 2017 O O . LEU B 1 28 ? 13.664 24.594 4.387 1 97.19 28 LEU B O 1
ATOM 2021 N N . ALA B 1 29 ? 15.602 23.531 4.629 1 97 29 ALA B N 1
ATOM 2022 C CA . ALA B 1 29 ? 16.344 24.516 3.861 1 97 29 ALA B CA 1
ATOM 2023 C C . ALA B 1 29 ? 15.891 24.547 2.404 1 97 29 ALA B C 1
ATOM 2025 O O . ALA B 1 29 ? 15.898 25.594 1.759 1 97 29 ALA B O 1
ATOM 2026 N N . ALA B 1 30 ? 15.469 23.438 1.893 1 97.56 30 ALA B N 1
ATOM 2027 C CA . ALA B 1 30 ? 15.086 23.312 0.488 1 97.56 30 ALA B CA 1
ATOM 2028 C C . ALA B 1 30 ? 13.594 23.594 0.301 1 97.56 30 ALA B C 1
ATOM 2030 O O . ALA B 1 30 ? 13.117 23.719 -0.829 1 97.56 30 ALA B O 1
ATOM 2031 N N . ALA B 1 31 ? 12.898 23.703 1.354 1 97.25 31 ALA B N 1
ATOM 2032 C CA . ALA B 1 31 ? 11.438 23.734 1.305 1 97.25 31 ALA B CA 1
ATOM 2033 C C . ALA B 1 31 ? 10.93 25.125 0.967 1 97.25 31 ALA B C 1
ATOM 2035 O O . ALA B 1 31 ? 11.633 26.125 1.162 1 97.25 31 ALA B O 1
ATOM 2036 N N . ARG B 1 32 ? 9.758 25.188 0.466 1 96.94 32 ARG B N 1
ATOM 2037 C CA . ARG B 1 32 ? 9 26.422 0.263 1 96.94 32 ARG B CA 1
ATOM 2038 C C . ARG B 1 32 ? 7.555 26.266 0.714 1 96.94 32 ARG B C 1
ATOM 2040 O O . ARG B 1 32 ? 7.027 25.156 0.737 1 96.94 32 ARG B O 1
ATOM 2047 N N . LEU B 1 33 ? 6.938 27.328 0.949 1 96.81 33 LEU B N 1
ATOM 2048 C CA . LEU B 1 33 ? 5.547 27.312 1.39 1 96.81 33 LEU B CA 1
ATOM 2049 C C . LEU B 1 33 ? 4.598 27.281 0.195 1 96.81 33 LEU B C 1
ATOM 2051 O O . LEU B 1 33 ? 4.836 27.953 -0.809 1 96.81 33 LEU B O 1
ATOM 2055 N N . ARG B 1 34 ? 3.584 26.469 0.307 1 97.5 34 ARG B N 1
ATOM 2056 C CA . ARG B 1 34 ? 2.49 26.391 -0.654 1 97.5 34 ARG B CA 1
ATOM 2057 C C . ARG B 1 34 ? 1.146 26.625 0.028 1 97.5 34 ARG B C 1
ATOM 2059 O O . ARG B 1 34 ? 0.767 25.891 0.935 1 97.5 34 ARG B O 1
ATOM 2066 N N . ALA B 1 35 ? 0.474 27.672 -0.394 1 98 35 ALA B N 1
ATOM 2067 C CA . ALA B 1 35 ? -0.846 27.969 0.155 1 98 35 ALA B CA 1
ATOM 2068 C C . ALA B 1 35 ? -1.949 27.562 -0.816 1 98 35 ALA B C 1
ATOM 2070 O O . ALA B 1 35 ? -1.832 27.781 -2.025 1 98 35 ALA B O 1
ATOM 2071 N N . LEU B 1 36 ? -2.957 26.969 -0.287 1 98.38 36 LEU B N 1
ATOM 2072 C CA . LEU B 1 36 ? -4.121 26.562 -1.068 1 98.38 36 LEU B CA 1
ATOM 2073 C C . LEU B 1 36 ? -5.406 27.109 -0.451 1 98.38 36 LEU B C 1
ATOM 2075 O O . LEU B 1 36 ? -5.539 27.172 0.774 1 98.38 36 LEU B O 1
ATOM 2079 N N . THR B 1 37 ? -6.32 27.516 -1.263 1 98.31 37 THR B N 1
ATOM 2080 C CA . THR B 1 37 ? -7.656 27.859 -0.806 1 98.31 37 THR B CA 1
ATOM 2081 C C . THR B 1 37 ? -8.562 26.641 -0.775 1 98.31 37 THR B C 1
ATOM 2083 O O . THR B 1 37 ? -8.211 25.578 -1.315 1 98.31 37 THR B O 1
ATOM 2086 N N . ALA B 1 38 ? -9.68 26.797 -0.168 1 97.12 38 ALA B N 1
ATOM 2087 C CA . ALA B 1 38 ? -10.625 25.688 -0.072 1 97.12 38 ALA B CA 1
ATOM 2088 C C . ALA B 1 38 ? -11.008 25.172 -1.456 1 97.12 38 ALA B C 1
ATOM 2090 O O . ALA B 1 38 ? -11.375 25.953 -2.34 1 97.12 38 ALA B O 1
ATOM 2091 N N . GLY B 1 39 ? -10.812 23.922 -1.604 1 97.06 39 GLY B N 1
ATOM 2092 C CA . GLY B 1 39 ? -11.242 23.297 -2.842 1 97.06 39 GLY B CA 1
ATOM 2093 C C . GLY B 1 39 ? -10.172 23.297 -3.918 1 97.06 39 GLY B C 1
ATOM 2094 O O . GLY B 1 39 ? -10.312 22.641 -4.953 1 97.06 39 GLY B O 1
ATOM 2095 N N . GLN B 1 40 ? -9.109 23.984 -3.643 1 98.44 40 GLN B N 1
ATOM 2096 C CA . GLN B 1 40 ? -8.039 24.062 -4.641 1 98.44 40 GLN B CA 1
ATOM 2097 C C . GLN B 1 40 ? -7.234 22.766 -4.684 1 98.44 40 GLN B C 1
ATOM 2099 O O . GLN B 1 40 ? -6.895 22.203 -3.641 1 98.44 40 GLN B O 1
ATOM 2104 N N . TYR B 1 41 ? -6.922 22.266 -5.867 1 98.56 41 TYR B N 1
ATOM 2105 C CA . TYR B 1 41 ? -6.086 21.078 -6.043 1 98.56 41 TYR B CA 1
ATOM 2106 C C . TYR B 1 41 ? -4.609 21.438 -5.922 1 98.56 41 TYR B C 1
ATOM 2108 O O . TYR B 1 41 ? -4.145 22.406 -6.523 1 98.56 41 TYR B O 1
ATOM 2116 N N . LEU B 1 42 ? -3.986 20.688 -5.125 1 98.56 42 LEU B N 1
ATOM 2117 C CA . LEU B 1 42 ? -2.527 20.719 -5.133 1 98.56 42 LEU B CA 1
ATOM 2118 C C . LEU B 1 42 ? -1.97 20.078 -6.395 1 98.56 42 LEU B C 1
ATOM 2120 O O . LEU B 1 42 ? -1.103 20.641 -7.059 1 98.56 42 LEU B O 1
ATOM 2124 N N . PHE B 1 43 ? -2.463 18.922 -6.707 1 98.56 43 PHE B N 1
ATOM 2125 C CA . PHE B 1 43 ? -2.215 18.172 -7.938 1 98.56 43 PHE B CA 1
ATOM 2126 C C . PHE B 1 43 ? -3.32 17.156 -8.188 1 98.56 43 PHE B C 1
ATOM 2128 O O . PHE B 1 43 ? -4.117 16.859 -7.293 1 98.56 43 PHE B O 1
ATOM 2135 N N . LYS B 1 44 ? -3.312 16.672 -9.391 1 98 44 LYS B N 1
ATOM 2136 C CA . LYS B 1 44 ? -4.281 15.648 -9.797 1 98 44 LYS B CA 1
ATOM 2137 C C . LYS B 1 44 ? -3.586 14.352 -10.18 1 98 44 LYS B C 1
ATOM 2139 O O . LYS B 1 44 ? -2.412 14.359 -10.562 1 98 44 LYS B O 1
ATOM 2144 N N . ARG B 1 45 ? -4.336 13.312 -10.023 1 97.38 45 ARG B N 1
ATOM 2145 C CA . ARG B 1 45 ? -3.85 12.039 -10.547 1 97.38 45 ARG B CA 1
ATOM 2146 C C . ARG B 1 45 ? -3.4 12.188 -11.992 1 97.38 45 ARG B C 1
ATOM 2148 O O . ARG B 1 45 ? -4.105 12.781 -12.812 1 97.38 45 ARG B O 1
ATOM 2155 N N . GLY B 1 46 ? -2.221 11.609 -12.289 1 97.75 46 GLY B N 1
ATOM 2156 C CA . GLY B 1 46 ? -1.717 11.68 -13.648 1 97.75 46 GLY B CA 1
ATOM 2157 C C . GLY B 1 46 ? -0.75 12.828 -13.875 1 97.75 46 GLY B C 1
ATOM 2158 O O . GLY B 1 46 ? -0.017 12.844 -14.867 1 97.75 46 GLY B O 1
ATOM 2159 N N . ASP B 1 47 ? -0.767 13.797 -13 1 98.5 47 ASP B N 1
ATOM 2160 C CA . ASP B 1 47 ? 0.193 14.891 -13.086 1 98.5 47 ASP B CA 1
ATOM 2161 C C . ASP B 1 47 ? 1.618 14.398 -12.859 1 98.5 47 ASP B C 1
ATOM 2163 O O . ASP B 1 47 ? 1.826 13.367 -12.211 1 98.5 47 ASP B O 1
ATOM 2167 N N . PRO B 1 48 ? 2.631 15.086 -13.375 1 98.31 48 PRO B N 1
ATOM 2168 C CA . PRO B 1 48 ? 4.02 14.711 -13.109 1 98.31 48 PRO B CA 1
ATOM 2169 C C . PRO B 1 48 ? 4.418 14.914 -11.648 1 98.31 48 PRO B C 1
ATOM 2171 O O . PRO B 1 48 ? 3.771 15.68 -10.93 1 98.31 48 PRO B O 1
ATOM 2174 N N . PRO B 1 49 ? 5.441 14.227 -11.258 1 97.69 49 PRO B N 1
ATOM 2175 C CA . PRO B 1 49 ? 5.941 14.438 -9.898 1 97.69 49 PRO B CA 1
ATOM 2176 C C . PRO B 1 49 ? 6.328 15.891 -9.625 1 97.69 49 PRO B C 1
ATOM 2178 O O . PRO B 1 49 ? 6.91 16.547 -10.492 1 97.69 49 PRO B O 1
ATOM 2181 N N . CYS B 1 50 ? 6.059 16.328 -8.43 1 97.69 50 CYS B N 1
ATOM 2182 C CA . CYS B 1 50 ? 6.371 17.734 -8.133 1 97.69 50 CYS B CA 1
ATOM 2183 C C . CYS B 1 50 ? 7.012 17.859 -6.758 1 97.69 50 CYS B C 1
ATOM 2185 O O . CYS B 1 50 ? 7.23 18.969 -6.273 1 97.69 50 CYS B O 1
ATOM 2187 N N . GLY B 1 51 ? 7.254 16.719 -6.141 1 97.94 51 GLY B N 1
ATOM 2188 C CA . GLY B 1 51 ? 8.016 16.766 -4.906 1 97.94 51 GLY B CA 1
ATOM 2189 C C . GLY B 1 51 ? 7.27 16.188 -3.719 1 97.94 51 GLY B C 1
ATOM 2190 O O . GLY B 1 51 ? 6.301 15.445 -3.891 1 97.94 51 GLY B O 1
ATOM 2191 N N . LEU B 1 52 ? 7.82 16.422 -2.566 1 98.62 52 LEU B N 1
ATOM 2192 C CA . LEU B 1 52 ? 7.328 15.953 -1.276 1 98.62 52 LEU B CA 1
ATOM 2193 C C . LEU B 1 52 ? 6.648 17.078 -0.51 1 98.62 52 LEU B C 1
ATOM 2195 O O . LEU B 1 52 ? 7.102 18.234 -0.552 1 98.62 52 LEU B O 1
ATOM 2199 N N . TYR B 1 53 ? 5.598 16.75 0.215 1 98.62 53 TYR B N 1
ATOM 2200 C CA . TYR B 1 53 ? 4.832 17.766 0.909 1 98.62 53 TYR B CA 1
ATOM 2201 C C . TYR B 1 53 ? 4.645 17.406 2.379 1 98.62 53 TYR B C 1
ATOM 2203 O O . TYR B 1 53 ? 4.594 16.234 2.734 1 98.62 53 TYR B O 1
ATOM 2211 N N . ALA B 1 54 ? 4.453 18.406 3.191 1 98.25 54 ALA B N 1
ATOM 2212 C CA . ALA B 1 54 ? 3.973 18.281 4.562 1 98.25 54 ALA B CA 1
ATOM 2213 C C . ALA B 1 54 ? 2.83 19.25 4.836 1 98.25 54 ALA B C 1
ATOM 2215 O O . ALA B 1 54 ? 2.871 20.406 4.402 1 98.25 54 ALA B O 1
ATOM 2216 N N . VAL B 1 55 ? 1.848 18.781 5.531 1 97.75 55 VAL B N 1
ATOM 2217 C CA . VAL B 1 55 ? 0.778 19.688 5.961 1 97.75 55 VAL B CA 1
ATOM 2218 C C . VAL B 1 55 ? 1.228 20.469 7.184 1 97.75 55 VAL B C 1
ATOM 2220 O O . VAL B 1 55 ? 1.649 19.891 8.188 1 97.75 55 VAL B O 1
ATOM 2223 N N . LEU B 1 56 ? 1.175 21.766 7.09 1 96.25 56 LEU B N 1
ATOM 2224 C CA . LEU B 1 56 ? 1.498 22.625 8.227 1 96.25 56 LEU B CA 1
ATOM 2225 C C . LEU B 1 56 ? 0.23 23.094 8.922 1 96.25 56 LEU B C 1
ATOM 2227 O O . LEU B 1 56 ? 0.179 23.172 10.148 1 96.25 56 LEU B O 1
ATOM 2231 N N . GLU B 1 57 ? -0.723 23.469 8.078 1 95.69 57 GLU B N 1
ATOM 2232 C CA . GLU B 1 57 ? -2.023 23.938 8.547 1 95.69 57 GLU B CA 1
ATOM 2233 C C . GLU B 1 57 ? -3.143 23.5 7.613 1 95.69 57 GLU B C 1
ATOM 2235 O O . GLU B 1 57 ? -2.977 23.5 6.391 1 95.69 57 GLU B O 1
ATOM 2240 N N . GLY B 1 58 ? -4.324 23.203 8.266 1 95.88 58 GLY B N 1
ATOM 2241 C CA . GLY B 1 58 ? -5.461 22.75 7.473 1 95.88 58 GLY B CA 1
ATOM 2242 C C . GLY B 1 58 ? -5.438 21.266 7.168 1 95.88 58 GLY B C 1
ATOM 2243 O O . GLY B 1 58 ? -4.875 20.484 7.938 1 95.88 58 GLY B O 1
ATOM 2244 N N . ALA B 1 59 ? -6.184 20.875 6.098 1 96.56 59 ALA B N 1
ATOM 2245 C CA . ALA B 1 59 ? -6.316 19.469 5.754 1 96.56 59 ALA B CA 1
ATOM 2246 C C . ALA B 1 59 ? -6.324 19.266 4.242 1 96.56 59 ALA B C 1
ATOM 2248 O O . ALA B 1 59 ? -6.812 20.125 3.5 1 96.56 59 ALA B O 1
ATOM 2249 N N . VAL B 1 60 ? -5.723 18.219 3.867 1 97.69 60 VAL B N 1
ATOM 2250 C CA . VAL B 1 60 ? -5.688 17.844 2.459 1 97.69 60 VAL B CA 1
ATOM 2251 C C . VAL B 1 60 ? -6.43 16.531 2.26 1 97.69 60 VAL B C 1
ATOM 2253 O O . VAL B 1 60 ? -6.191 15.555 2.982 1 97.69 60 VAL B O 1
ATOM 2256 N N . ARG B 1 61 ? -7.34 16.547 1.32 1 97.19 61 ARG B N 1
ATOM 2257 C CA . ARG B 1 61 ? -8.094 15.367 0.912 1 97.19 61 ARG B CA 1
ATOM 2258 C C . ARG B 1 61 ? -7.371 14.609 -0.194 1 97.19 61 ARG B C 1
ATOM 2260 O O . ARG B 1 61 ? -7.09 15.164 -1.257 1 97.19 61 ARG B O 1
ATOM 2267 N N . ILE B 1 62 ? -7 13.367 0.081 1 97.81 62 ILE B N 1
ATOM 2268 C CA . ILE B 1 62 ? -6.383 12.492 -0.91 1 97.81 62 ILE B CA 1
ATOM 2269 C C . ILE B 1 62 ? -7.438 11.539 -1.485 1 97.81 62 ILE B C 1
ATOM 2271 O O . ILE B 1 62 ? -8.031 10.75 -0.754 1 97.81 62 ILE B O 1
ATOM 2275 N N . SER B 1 63 ? -7.633 11.594 -2.836 1 97.81 63 SER B N 1
ATOM 2276 C CA . SER B 1 63 ? -8.742 10.828 -3.402 1 97.81 63 SER B CA 1
ATOM 2277 C C . SER B 1 63 ? -8.492 10.508 -4.871 1 97.81 63 SER B C 1
ATOM 2279 O O . SER B 1 63 ? -7.551 11.023 -5.477 1 97.81 63 SER B O 1
ATOM 2281 N N . ALA B 1 64 ? -9.242 9.578 -5.324 1 95.5 64 ALA B N 1
ATOM 2282 C CA . ALA B 1 64 ? -9.258 9.219 -6.738 1 95.5 64 ALA B CA 1
ATOM 2283 C C . ALA B 1 64 ? -10.688 9.195 -7.281 1 95.5 64 ALA B C 1
ATOM 2285 O O . ALA B 1 64 ? -11.609 8.75 -6.598 1 95.5 64 ALA B O 1
ATOM 2286 N N . VAL B 1 65 ? -10.82 9.703 -8.516 1 91.75 65 VAL B N 1
ATOM 2287 C CA . VAL B 1 65 ? -12.125 9.719 -9.172 1 91.75 65 VAL B CA 1
ATOM 2288 C C . VAL B 1 65 ? -12.133 8.719 -10.328 1 91.75 65 VAL B C 1
ATOM 2290 O O . VAL B 1 65 ? -11.195 8.672 -11.125 1 91.75 65 VAL B O 1
ATOM 2293 N N . ASN B 1 66 ? -13.117 7.902 -10.344 1 86.94 66 ASN B N 1
ATOM 2294 C CA . ASN B 1 66 ? -13.188 6.941 -11.445 1 86.94 66 ASN B CA 1
ATOM 2295 C C . ASN B 1 66 ? -13.805 7.562 -12.695 1 86.94 66 ASN B C 1
ATOM 2297 O O . ASN B 1 66 ? -14.102 8.758 -12.719 1 86.94 66 ASN B O 1
ATOM 2301 N N . ALA B 1 67 ? -13.938 6.715 -13.758 1 82.62 67 ALA B N 1
ATOM 2302 C CA . ALA B 1 67 ? -14.406 7.195 -15.055 1 82.62 67 ALA B CA 1
ATOM 2303 C C . ALA B 1 67 ? -15.844 7.695 -14.969 1 82.62 67 ALA B C 1
ATOM 2305 O O . ALA B 1 67 ? -16.25 8.562 -15.742 1 82.62 67 ALA B O 1
ATOM 2306 N N . GLN B 1 68 ? -16.609 7.207 -14.047 1 85.94 68 GLN B N 1
ATOM 2307 C CA . GLN B 1 68 ? -18 7.59 -13.875 1 85.94 68 GLN B CA 1
ATOM 2308 C C . GLN B 1 68 ? -18.141 8.805 -12.969 1 85.94 68 GLN B C 1
ATOM 2310 O O . GLN B 1 68 ? -19.25 9.266 -12.688 1 85.94 68 GLN B O 1
ATOM 2315 N N . GLY B 1 69 ? -17.047 9.281 -12.461 1 88.19 69 GLY B N 1
ATOM 2316 C CA . GLY B 1 69 ? -17.047 10.484 -11.648 1 88.19 69 GLY B CA 1
ATOM 2317 C C . GLY B 1 69 ? -17.234 10.195 -10.164 1 88.19 69 GLY B C 1
ATOM 2318 O O . GLY B 1 69 ? -17.359 11.125 -9.359 1 88.19 69 GLY B O 1
ATOM 2319 N N . LYS B 1 70 ? -17.297 8.938 -9.82 1 91 70 LYS B N 1
ATOM 2320 C CA . LYS B 1 70 ? -17.391 8.586 -8.406 1 91 70 LYS B CA 1
ATOM 2321 C C . LYS B 1 70 ? -16.031 8.672 -7.715 1 91 70 LYS B C 1
ATOM 2323 O O . LYS B 1 70 ? -15.031 8.227 -8.266 1 91 70 LYS B O 1
ATOM 2328 N N . GLU B 1 71 ? -16.094 9.203 -6.484 1 94.44 71 GLU B N 1
ATOM 2329 C CA . GLU B 1 71 ? -14.844 9.484 -5.789 1 94.44 71 GLU B CA 1
ATOM 2330 C C . GLU B 1 71 ? -14.594 8.477 -4.672 1 94.44 71 GLU B C 1
ATOM 2332 O O . GLU B 1 71 ? -15.484 8.203 -3.865 1 94.44 71 GLU B O 1
ATOM 2337 N N . ALA B 1 72 ? -13.43 7.922 -4.688 1 95.06 72 ALA B N 1
ATOM 2338 C CA . ALA B 1 72 ? -12.906 7.188 -3.539 1 95.06 72 ALA B CA 1
ATOM 2339 C C . ALA B 1 72 ? -11.953 8.055 -2.721 1 95.06 72 ALA B C 1
ATOM 2341 O O . ALA B 1 72 ? -10.953 8.555 -3.244 1 95.06 72 ALA B O 1
ATOM 2342 N N . VAL B 1 73 ? -12.289 8.273 -1.453 1 97.06 73 VAL B N 1
ATOM 2343 C CA . VAL B 1 73 ? -11.422 9.062 -0.583 1 97.06 73 VAL B CA 1
ATOM 2344 C C . VAL B 1 73 ? -10.492 8.141 0.196 1 97.06 73 VAL B C 1
ATOM 2346 O O . VAL B 1 73 ? -10.953 7.27 0.941 1 97.06 73 VAL B O 1
ATOM 2349 N N . LEU B 1 74 ? -9.219 8.328 0.017 1 96.62 74 LEU B N 1
ATOM 2350 C CA . LEU B 1 74 ? -8.234 7.496 0.706 1 96.62 74 LEU B CA 1
ATOM 2351 C C . LEU B 1 74 ? -7.984 8.008 2.119 1 96.62 74 LEU B C 1
ATOM 2353 O O . LEU B 1 74 ? -7.91 7.227 3.066 1 96.62 74 LEU B O 1
ATOM 2357 N N . SER B 1 75 ? -7.844 9.336 2.195 1 96.12 75 SER B N 1
ATOM 2358 C CA . SER B 1 75 ? -7.543 9.891 3.512 1 96.12 75 SER B CA 1
ATOM 2359 C C . SER B 1 75 ? -7.77 11.398 3.535 1 96.12 75 SER B C 1
ATOM 2361 O O . SER B 1 75 ? -7.863 12.039 2.484 1 96.12 75 SER B O 1
ATOM 2363 N N . LEU B 1 76 ? -7.969 11.883 4.695 1 95.62 76 LEU B N 1
ATOM 2364 C CA . LEU B 1 76 ? -7.852 13.289 5.059 1 95.62 76 LEU B CA 1
ATOM 2365 C C . LEU B 1 76 ? -6.68 13.516 6.008 1 95.62 76 LEU B C 1
ATOM 2367 O O . LEU B 1 76 ? -6.691 13.023 7.141 1 95.62 76 LEU B O 1
ATOM 2371 N N . VAL B 1 77 ? -5.711 14.266 5.473 1 96.56 77 VAL B N 1
ATOM 2372 C CA . VAL B 1 77 ? -4.488 14.336 6.266 1 96.56 77 VAL B CA 1
ATOM 2373 C C . VAL B 1 77 ? -4.305 15.758 6.801 1 96.56 77 VAL B C 1
ATOM 2375 O O . VAL B 1 77 ? -4.609 1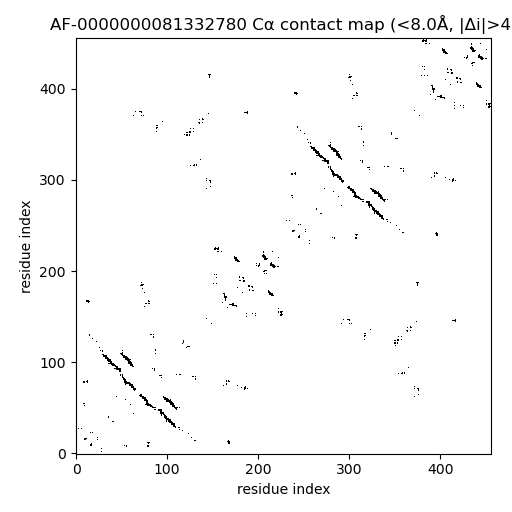6.734 6.109 1 96.56 77 VAL B O 1
ATOM 2378 N N . GLU B 1 78 ? -3.828 15.82 8.031 1 95.56 78 GLU B N 1
ATOM 2379 C CA . GLU B 1 78 ? -3.535 17.062 8.75 1 95.56 78 GLU B CA 1
ATOM 2380 C C . GLU B 1 78 ? -2.115 17.047 9.305 1 95.56 78 GLU B C 1
ATOM 2382 O O . GLU B 1 78 ? -1.42 16.031 9.234 1 95.56 78 GLU B O 1
ATOM 2387 N N . THR B 1 79 ? -1.717 18.141 9.836 1 93.12 79 THR B N 1
ATOM 2388 C CA . THR B 1 79 ? -0.381 18.266 10.406 1 93.12 79 THR B CA 1
ATOM 2389 C C . THR B 1 79 ? -0.205 17.312 11.586 1 93.12 79 THR B C 1
ATOM 2391 O O . THR B 1 79 ? -1.15 17.062 12.336 1 93.12 79 THR B O 1
ATOM 2394 N N . PRO B 1 80 ? 0.891 16.797 11.648 1 93 80 PRO B N 1
ATOM 2395 C CA . PRO B 1 80 ? 2.066 16.703 10.781 1 93 80 PRO B CA 1
ATOM 2396 C C . PRO B 1 80 ? 2.014 15.484 9.859 1 93 80 PRO B C 1
ATOM 2398 O O . PRO B 1 80 ? 1.712 14.375 10.305 1 93 80 PRO B O 1
ATOM 2401 N N . TYR B 1 81 ? 1.951 15.625 8.656 1 95.75 81 TYR B N 1
ATOM 2402 C CA . TYR B 1 81 ? 1.854 14.5 7.73 1 95.75 81 TYR B CA 1
ATOM 2403 C C . TYR B 1 81 ? 2.588 14.797 6.43 1 95.75 81 TYR B C 1
ATOM 2405 O O . TYR B 1 81 ? 2.314 15.797 5.77 1 95.75 81 TYR B O 1
ATOM 2413 N N . TRP B 1 82 ? 3.5 13.938 6.129 1 98.44 82 TRP B N 1
ATOM 2414 C CA . TRP B 1 82 ? 4.254 14.039 4.883 1 98.44 82 TRP B CA 1
ATOM 2415 C C . TRP B 1 82 ? 3.689 13.094 3.83 1 98.44 82 TRP B C 1
ATOM 2417 O O . TRP B 1 82 ? 3.316 11.961 4.141 1 98.44 82 TRP B O 1
ATOM 2427 N N . PHE B 1 83 ? 3.607 13.602 2.561 1 98.19 83 PHE B N 1
ATOM 2428 C CA . PHE B 1 83 ? 3.078 12.75 1.503 1 98.19 83 PHE B CA 1
ATOM 2429 C C . PHE B 1 83 ? 3.666 13.133 0.151 1 98.19 83 PHE B C 1
ATOM 2431 O O . PHE B 1 83 ? 4.32 14.172 0.027 1 98.19 83 PHE B O 1
ATOM 2438 N N . GLY B 1 84 ? 3.494 12.289 -0.825 1 97.62 84 GLY B N 1
ATOM 2439 C CA . GLY B 1 84 ? 3.941 12.516 -2.189 1 97.62 84 GLY B CA 1
ATOM 2440 C C . GLY B 1 84 ? 5.203 11.75 -2.541 1 97.62 84 GLY B C 1
ATOM 2441 O O . GLY B 1 84 ? 5.816 11.992 -3.58 1 97.62 84 GLY B O 1
ATOM 2442 N N . GLU B 1 85 ? 5.574 10.828 -1.803 1 97.81 85 GLU B N 1
ATOM 2443 C CA . GLU B 1 85 ? 6.902 10.227 -1.881 1 97.81 85 GLU B CA 1
ATOM 2444 C C . GLU B 1 85 ? 6.957 9.148 -2.961 1 97.81 85 GLU B C 1
ATOM 2446 O O . GLU B 1 85 ? 8.031 8.844 -3.486 1 97.81 85 GLU B O 1
ATOM 2451 N N . ILE B 1 86 ? 5.848 8.523 -3.33 1 98.19 86 ILE B N 1
ATOM 2452 C CA . ILE B 1 86 ? 5.859 7.414 -4.277 1 98.19 86 ILE B CA 1
ATOM 2453 C C . ILE B 1 86 ? 6.527 7.855 -5.578 1 98.19 86 ILE B C 1
ATOM 2455 O O . ILE B 1 86 ? 7.453 7.199 -6.059 1 98.19 86 ILE B O 1
ATOM 2459 N N . CYS B 1 87 ? 6.141 8.992 -6.062 1 98 87 CYS B N 1
ATOM 2460 C CA . CYS B 1 87 ? 6.613 9.508 -7.344 1 98 87 CYS B CA 1
ATOM 2461 C C . CYS B 1 87 ? 8.094 9.859 -7.281 1 98 87 CYS B C 1
ATOM 2463 O O . CYS B 1 87 ? 8.781 9.844 -8.305 1 98 87 CYS B O 1
ATOM 2465 N N . LEU B 1 88 ? 8.5 10.219 -6.121 1 97.62 88 LEU B N 1
ATOM 2466 C CA . LEU B 1 88 ? 9.914 10.523 -5.934 1 97.62 88 LEU B CA 1
ATOM 2467 C C . LEU B 1 88 ? 10.781 9.312 -6.246 1 97.62 88 LEU B C 1
ATOM 2469 O O . LEU B 1 88 ? 11.875 9.445 -6.801 1 97.62 88 LEU B O 1
ATOM 2473 N N . PHE B 1 89 ? 10.266 8.117 -5.961 1 97.81 89 PHE B N 1
ATOM 2474 C CA . PHE B 1 89 ? 11.039 6.891 -6.121 1 97.81 89 PHE B CA 1
ATOM 2475 C C . PHE B 1 89 ? 10.953 6.383 -7.559 1 97.81 89 PHE B C 1
ATOM 2477 O O . PHE B 1 89 ? 11.969 6.051 -8.164 1 97.81 89 PHE B O 1
ATOM 2484 N N . ASP B 1 90 ? 9.789 6.379 -8.109 1 97.62 90 ASP B N 1
ATOM 2485 C CA . ASP B 1 90 ? 9.625 5.664 -9.375 1 97.62 90 ASP B CA 1
ATOM 2486 C C . ASP B 1 90 ? 9.484 6.637 -10.539 1 97.62 90 ASP B C 1
ATOM 2488 O O . ASP B 1 90 ? 9.438 6.219 -11.703 1 97.62 90 ASP B O 1
ATOM 2492 N N . ASN B 1 91 ? 9.359 7.938 -10.273 1 96.88 91 ASN B N 1
ATOM 2493 C CA . ASN B 1 91 ? 9.266 9.016 -11.25 1 96.88 91 ASN B CA 1
ATOM 2494 C C . ASN B 1 91 ? 8.047 8.852 -12.148 1 96.88 91 ASN B C 1
ATOM 2496 O O . ASN B 1 91 ? 8.031 9.344 -13.281 1 96.88 91 ASN B O 1
ATOM 2500 N N . LEU B 1 92 ? 7.105 8.133 -11.766 1 97.75 92 LEU B N 1
ATOM 2501 C CA . LEU B 1 92 ? 5.84 7.977 -12.477 1 97.75 92 LEU B CA 1
ATOM 2502 C C . LEU B 1 92 ? 4.832 9.031 -12.031 1 97.75 92 LEU B C 1
ATOM 2504 O O . LEU B 1 92 ? 5.059 9.727 -11.039 1 97.75 92 LEU B O 1
ATOM 2508 N N . PRO B 1 93 ? 3.727 9.234 -12.703 1 98.25 93 PRO B N 1
ATOM 2509 C CA . PRO B 1 93 ? 2.752 10.281 -12.383 1 98.25 93 PRO B CA 1
ATOM 2510 C C . PRO B 1 93 ? 2.092 10.078 -11.023 1 98.25 93 PRO B C 1
ATOM 2512 O O . PRO B 1 93 ? 2.107 8.969 -10.484 1 98.25 93 PRO B O 1
ATOM 2515 N N . ARG B 1 94 ? 1.494 11.125 -10.539 1 98.44 94 ARG B N 1
ATOM 2516 C CA . ARG B 1 94 ? 0.785 11.102 -9.266 1 98.44 94 ARG B CA 1
ATOM 2517 C C . ARG B 1 94 ? -0.296 10.031 -9.258 1 98.44 94 ARG B C 1
ATOM 2519 O O . ARG B 1 94 ? -0.993 9.836 -10.258 1 98.44 94 ARG B O 1
ATOM 2526 N N . THR B 1 95 ? -0.518 9.398 -8.109 1 96.88 95 THR B N 1
ATOM 2527 C CA . THR B 1 95 ? -1.418 8.258 -7.996 1 96.88 95 THR B CA 1
ATOM 2528 C C . THR B 1 95 ? -2.846 8.719 -7.715 1 96.88 95 THR B C 1
ATOM 2530 O O . THR B 1 95 ? -3.805 8.008 -8.023 1 96.88 95 THR B O 1
ATOM 2533 N N . HIS B 1 96 ? -2.955 9.844 -7.066 1 97.38 96 HIS B N 1
ATOM 2534 C CA . HIS B 1 96 ? -4.242 10.336 -6.586 1 97.38 96 HIS B CA 1
ATOM 2535 C C . HIS B 1 96 ? -4.305 11.859 -6.609 1 97.38 96 HIS B C 1
ATOM 2537 O O . HIS B 1 96 ? -3.271 12.523 -6.742 1 97.38 96 HIS B O 1
ATOM 2543 N N . ASP B 1 97 ? -5.52 12.352 -6.488 1 97.94 97 ASP B N 1
ATOM 2544 C CA . ASP B 1 97 ? -5.715 13.789 -6.309 1 97.94 97 ASP B CA 1
ATOM 2545 C C . ASP B 1 97 ? -5.363 14.219 -4.883 1 97.94 97 ASP B C 1
ATOM 2547 O O . ASP B 1 97 ? -5.539 13.445 -3.938 1 97.94 97 ASP B O 1
ATOM 2551 N N . ALA B 1 98 ? -4.867 15.352 -4.754 1 98.5 98 ALA B N 1
ATOM 2552 C CA . ALA B 1 98 ? -4.723 16.047 -3.477 1 98.5 98 ALA B CA 1
ATOM 2553 C C . ALA B 1 98 ? -5.391 17.422 -3.516 1 98.5 98 ALA B C 1
ATOM 2555 O O . ALA B 1 98 ? -5.012 18.281 -4.312 1 98.5 98 ALA B O 1
ATOM 2556 N N . GLN B 1 99 ? -6.363 17.562 -2.695 1 98.31 99 GLN B N 1
ATOM 2557 C CA . GLN B 1 99 ? -7.203 18.75 -2.717 1 98.31 99 GLN B CA 1
ATOM 2558 C C . GLN B 1 99 ? -7.352 19.344 -1.319 1 98.31 99 GLN B C 1
ATOM 2560 O O . GLN B 1 99 ? -7.535 18.609 -0.345 1 98.31 99 GLN B O 1
ATOM 2565 N N . ALA B 1 100 ? -7.285 20.672 -1.246 1 98.12 100 ALA B N 1
ATOM 2566 C CA . ALA B 1 100 ? -7.473 21.328 0.045 1 98.12 100 ALA B CA 1
ATOM 2567 C C . ALA B 1 100 ? -8.93 21.266 0.49 1 98.12 100 ALA B C 1
ATOM 2569 O O . ALA B 1 100 ? -9.828 21.672 -0.245 1 98.12 100 ALA B O 1
ATOM 2570 N N . SER B 1 101 ? -9.141 20.75 1.688 1 94.94 101 SER B N 1
ATOM 2571 C CA . SER B 1 101 ? -10.492 20.719 2.242 1 94.94 101 SER B CA 1
ATOM 2572 C C . SER B 1 101 ? -10.93 22.078 2.75 1 94.94 101 SER B C 1
ATOM 2574 O O . SER B 1 101 ? -12.125 22.344 2.895 1 94.94 101 SER B O 1
ATOM 2576 N N . GLY B 1 102 ? -10.133 22.906 3.092 1 95.12 102 GLY B N 1
ATOM 2577 C CA . GLY B 1 102 ? -10.172 24.297 3.508 1 95.12 102 GLY B CA 1
ATOM 2578 C C . GLY B 1 102 ? -8.875 25.031 3.248 1 95.12 102 GLY B C 1
ATOM 2579 O O . GLY B 1 102 ? -7.98 24.516 2.58 1 95.12 102 GLY B O 1
ATOM 2580 N N . PRO B 1 103 ? -8.875 26.281 3.697 1 97.25 103 PRO B N 1
ATOM 2581 C CA . PRO B 1 103 ? -7.562 26.922 3.6 1 97.25 103 PRO B CA 1
ATOM 2582 C C . PRO B 1 103 ? -6.445 26.094 4.227 1 97.25 103 PRO B C 1
ATOM 2584 O O . PRO B 1 103 ? -6.59 25.594 5.348 1 97.25 103 PRO B O 1
ATOM 2587 N N . CYS B 1 104 ? -5.383 25.891 3.416 1 96.75 104 CYS B N 1
ATOM 2588 C CA . CYS B 1 104 ? -4.309 25 3.861 1 96.75 104 CYS B CA 1
ATOM 2589 C C . CYS B 1 104 ? -2.945 25.594 3.516 1 96.75 104 CYS B C 1
ATOM 2591 O O . CYS B 1 104 ? -2.805 26.297 2.52 1 96.75 104 CYS B O 1
ATOM 2593 N N . THR B 1 105 ? -2.008 25.391 4.402 1 97.19 105 THR B N 1
ATOM 2594 C CA . THR B 1 105 ? -0.604 25.719 4.172 1 97.19 105 THR B CA 1
ATOM 2595 C C . THR B 1 105 ? 0.252 24.453 4.199 1 97.19 105 THR B C 1
ATOM 2597 O O . THR B 1 105 ? 0.195 23.672 5.156 1 97.19 105 THR B O 1
ATOM 2600 N N . LEU B 1 106 ? 1.045 24.312 3.141 1 97.94 106 LEU B N 1
ATOM 2601 C CA . LEU B 1 106 ? 1.912 23.141 3.01 1 97.94 106 LEU B CA 1
ATOM 2602 C C . LEU B 1 106 ? 3.371 23.562 2.869 1 97.94 106 LEU B C 1
ATOM 2604 O O . LEU B 1 106 ? 3.66 24.672 2.43 1 97.94 106 LEU B O 1
ATOM 2608 N N . LEU B 1 107 ? 4.168 22.703 3.328 1 97.75 107 LEU B N 1
ATOM 2609 C CA . LEU B 1 107 ? 5.574 22.781 2.943 1 97.75 107 LEU B CA 1
ATOM 2610 C C . LEU B 1 107 ? 5.859 21.875 1.75 1 97.75 107 LEU B C 1
ATOM 2612 O O . LEU B 1 107 ? 5.461 20.703 1.744 1 97.75 107 LEU B O 1
ATOM 2616 N N . GLN B 1 108 ? 6.5 22.422 0.784 1 98.25 108 GLN B N 1
ATOM 2617 C CA . GLN B 1 108 ? 6.906 21.641 -0.379 1 98.25 108 GLN B CA 1
ATOM 2618 C C . GLN B 1 108 ? 8.422 21.531 -0.475 1 98.25 108 GLN B C 1
ATOM 2620 O O . GLN B 1 108 ? 9.125 22.547 -0.39 1 98.25 108 GLN B O 1
ATOM 2625 N N . VAL B 1 109 ? 8.914 20.391 -0.562 1 98.62 109 VAL B N 1
ATOM 2626 C CA . VAL B 1 109 ? 10.273 20.172 -1.062 1 98.62 109 VAL B CA 1
ATOM 2627 C C . VAL B 1 109 ? 10.219 19.75 -2.529 1 98.62 109 VAL B C 1
ATOM 2629 O O . VAL B 1 109 ? 9.844 18.625 -2.844 1 98.62 109 VAL B O 1
ATOM 2632 N N . PRO B 1 110 ? 10.641 20.641 -3.398 1 98.5 110 PRO B N 1
ATOM 2633 C CA . PRO B 1 110 ? 10.477 20.359 -4.828 1 98.5 110 PRO B CA 1
ATOM 2634 C C . PRO B 1 110 ? 11.219 19.094 -5.262 1 98.5 110 PRO B C 1
ATOM 2636 O O . PRO B 1 110 ? 12.25 18.75 -4.68 1 98.5 110 PRO B O 1
ATOM 2639 N N . GLN B 1 111 ? 10.695 18.531 -6.312 1 98.12 111 GLN B N 1
ATOM 2640 C CA . GLN B 1 111 ? 11.211 17.266 -6.832 1 98.12 111 GLN B CA 1
ATOM 2641 C C . GLN B 1 111 ? 12.711 17.359 -7.094 1 98.12 111 GLN B C 1
ATOM 2643 O O . GLN B 1 111 ? 13.484 16.516 -6.641 1 98.12 111 GLN B O 1
ATOM 2648 N N . ALA B 1 112 ? 13.133 18.359 -7.727 1 98.19 112 ALA B N 1
ATOM 2649 C CA . ALA B 1 112 ? 14.539 18.516 -8.086 1 98.19 112 ALA B CA 1
ATOM 2650 C C . ALA B 1 112 ? 15.414 18.656 -6.836 1 98.19 112 ALA B C 1
ATOM 2652 O O . ALA B 1 112 ? 16.516 18.094 -6.777 1 98.19 112 ALA B O 1
ATOM 2653 N N . ALA B 1 113 ? 14.922 19.391 -5.867 1 98.75 113 ALA B N 1
ATOM 2654 C CA . ALA B 1 113 ? 15.664 19.578 -4.625 1 98.75 113 ALA B CA 1
ATOM 2655 C C . ALA B 1 113 ? 15.773 18.25 -3.859 1 98.75 113 ALA B C 1
ATOM 2657 O O . ALA B 1 113 ? 16.828 17.938 -3.312 1 98.75 113 ALA B O 1
ATOM 2658 N N . MET B 1 114 ? 14.695 17.516 -3.799 1 98.62 114 MET B N 1
ATOM 2659 C CA . MET B 1 114 ? 14.711 16.203 -3.15 1 98.62 114 MET B CA 1
ATOM 2660 C C . MET B 1 114 ? 15.734 15.289 -3.812 1 98.62 114 MET B C 1
ATOM 2662 O O . MET B 1 114 ? 16.531 14.656 -3.127 1 98.62 114 MET B O 1
ATOM 2666 N N . LEU B 1 115 ? 15.695 15.273 -5.133 1 98.25 115 LEU B N 1
ATOM 2667 C CA . LEU B 1 115 ? 16.609 14.398 -5.863 1 98.25 115 LEU B CA 1
ATOM 2668 C C . LEU B 1 115 ? 18.062 14.812 -5.633 1 98.25 115 LEU B C 1
ATOM 2670 O O . LEU B 1 115 ? 18.938 13.961 -5.512 1 98.25 115 LEU B O 1
ATOM 2674 N N . ASP B 1 116 ? 18.297 16.078 -5.566 1 98.62 116 ASP B N 1
ATOM 2675 C CA . ASP B 1 116 ? 19.641 16.578 -5.293 1 98.62 116 ASP B CA 1
ATOM 2676 C C . ASP B 1 116 ? 20.125 16.125 -3.918 1 98.62 116 ASP B C 1
ATOM 2678 O O . ASP B 1 116 ? 21.266 15.656 -3.777 1 98.62 116 ASP B O 1
ATOM 2682 N N . ILE B 1 117 ? 19.297 16.266 -2.926 1 98.69 117 ILE B N 1
ATOM 2683 C CA . ILE B 1 117 ? 19.625 15.836 -1.57 1 98.69 117 ILE B CA 1
ATOM 2684 C C . ILE B 1 117 ? 19.969 14.344 -1.565 1 98.69 117 ILE B C 1
ATOM 2686 O O . ILE B 1 117 ? 20.984 13.93 -1.021 1 98.69 117 ILE B O 1
ATOM 2690 N N . LEU B 1 118 ? 19.156 13.539 -2.256 1 98.44 118 LEU B N 1
ATOM 2691 C CA . LEU B 1 118 ? 19.266 12.086 -2.207 1 98.44 118 LEU B CA 1
ATOM 2692 C C . LEU B 1 118 ? 20.453 11.602 -3.053 1 98.44 118 LEU B C 1
ATOM 2694 O O . LEU B 1 118 ? 21.062 10.578 -2.74 1 98.44 118 LEU B O 1
ATOM 2698 N N . GLU B 1 119 ? 20.75 12.305 -4.078 1 97.88 119 GLU B N 1
ATOM 2699 C CA . GLU B 1 119 ? 21.906 11.984 -4.895 1 97.88 119 GLU B CA 1
ATOM 2700 C C . GLU B 1 119 ? 23.203 12.242 -4.129 1 97.88 119 GLU B C 1
ATOM 2702 O O . GLU B 1 119 ? 24.156 11.461 -4.23 1 97.88 119 GLU B O 1
ATOM 2707 N N . ASN B 1 120 ? 23.203 13.273 -3.381 1 98.25 120 ASN B N 1
ATOM 2708 C CA . ASN B 1 120 ? 24.406 13.656 -2.656 1 98.25 120 ASN B CA 1
ATOM 2709 C C . ASN B 1 120 ? 24.547 12.883 -1.351 1 98.25 120 ASN B C 1
ATOM 2711 O O . ASN B 1 120 ? 25.656 12.766 -0.809 1 98.25 120 ASN B O 1
ATOM 2715 N N . HIS B 1 121 ? 23.469 12.391 -0.863 1 98.5 121 HIS B N 1
ATOM 2716 C CA . HIS B 1 121 ? 23.469 11.578 0.351 1 98.5 121 HIS B CA 1
ATOM 2717 C C . HIS B 1 121 ? 22.547 10.367 0.195 1 98.5 121 HIS B C 1
ATOM 2719 O O . HIS B 1 121 ? 21.516 10.273 0.856 1 98.5 121 HIS B O 1
ATOM 2725 N N . PRO B 1 122 ? 23.031 9.359 -0.547 1 98.38 122 PRO B N 1
ATOM 2726 C CA . PRO B 1 122 ? 22.156 8.258 -0.949 1 98.38 122 PRO B CA 1
ATOM 2727 C C . PRO B 1 122 ? 21.641 7.449 0.24 1 98.38 122 PRO B C 1
ATOM 2729 O O . PRO B 1 122 ? 20.641 6.742 0.123 1 98.38 122 PRO B O 1
ATOM 2732 N N . ALA B 1 123 ? 22.266 7.582 1.402 1 98.06 123 ALA B N 1
ATOM 2733 C CA . ALA B 1 123 ? 21.797 6.871 2.586 1 98.06 123 ALA B CA 1
ATOM 2734 C C . ALA B 1 123 ? 20.406 7.355 2.996 1 98.06 123 ALA B C 1
ATOM 2736 O O . ALA B 1 123 ? 19.641 6.617 3.625 1 98.06 123 ALA B O 1
ATOM 2737 N N . TYR B 1 124 ? 20.047 8.547 2.605 1 98.69 124 TYR B N 1
ATOM 2738 C CA . TYR B 1 124 ? 18.766 9.141 2.986 1 98.69 124 TYR B CA 1
ATOM 2739 C C . TYR B 1 124 ? 17.609 8.484 2.242 1 98.69 124 TYR B C 1
ATOM 2741 O O . TYR B 1 124 ? 16.453 8.648 2.611 1 98.69 124 TYR B O 1
ATOM 2749 N N . TRP B 1 125 ? 17.922 7.699 1.166 1 98.62 125 TRP B N 1
ATOM 2750 C CA . TRP B 1 125 ? 16.859 6.98 0.466 1 98.62 125 TRP B CA 1
ATOM 2751 C C . TRP B 1 125 ? 16.094 6.07 1.421 1 98.62 125 TRP B C 1
ATOM 2753 O O . TRP B 1 125 ? 14.867 5.953 1.334 1 98.62 125 TRP B O 1
ATOM 2763 N N . ARG B 1 126 ? 16.797 5.453 2.281 1 98.44 126 ARG B N 1
ATOM 2764 C CA . ARG B 1 126 ? 16.141 4.59 3.252 1 98.44 126 ARG B CA 1
ATOM 2765 C C . ARG B 1 126 ? 15.18 5.387 4.137 1 98.44 126 ARG B C 1
ATOM 2767 O O . ARG B 1 126 ? 14.039 4.969 4.363 1 98.44 126 ARG B O 1
ATOM 2774 N N . ASP B 1 127 ? 15.656 6.5 4.613 1 98.5 127 ASP B N 1
ATOM 2775 C CA . ASP B 1 127 ? 14.852 7.336 5.496 1 98.5 127 ASP B CA 1
ATOM 2776 C C . ASP B 1 127 ? 13.562 7.777 4.805 1 98.5 127 ASP B C 1
ATOM 2778 O O . ASP B 1 127 ? 12.484 7.734 5.398 1 98.5 127 ASP B O 1
ATOM 2782 N N . VAL B 1 128 ? 13.648 8.148 3.576 1 98.56 128 VAL B N 1
ATOM 2783 C CA . VAL B 1 128 ? 12.477 8.602 2.836 1 98.56 128 VAL B CA 1
ATOM 2784 C C . VAL B 1 128 ? 11.57 7.41 2.531 1 98.56 128 VAL B C 1
ATOM 2786 O O . VAL B 1 128 ? 10.344 7.527 2.574 1 98.56 128 VAL B O 1
ATOM 2789 N N . ALA B 1 129 ? 12.188 6.246 2.299 1 98.62 129 ALA B N 1
ATOM 2790 C CA . ALA B 1 129 ? 11.422 5.043 1.966 1 98.62 129 ALA B CA 1
ATOM 2791 C C . ALA B 1 129 ? 10.57 4.59 3.146 1 98.62 129 ALA B C 1
ATOM 2793 O O . ALA B 1 129 ? 9.594 3.863 2.969 1 98.62 129 ALA B O 1
ATOM 2794 N N . LEU B 1 130 ? 10.93 5.023 4.34 1 98.5 130 LEU B N 1
ATOM 2795 C CA . LEU B 1 130 ? 10.141 4.672 5.516 1 98.5 130 LEU B CA 1
ATOM 2796 C C . LEU B 1 130 ? 8.75 5.285 5.434 1 98.5 130 LEU B C 1
ATOM 2798 O O . LEU B 1 130 ? 7.793 4.738 5.988 1 98.5 130 LEU B O 1
ATOM 2802 N N . LEU B 1 131 ? 8.586 6.391 4.676 1 98.06 131 LEU B N 1
ATOM 2803 C CA . LEU B 1 131 ? 7.258 6.934 4.406 1 98.06 131 LEU B CA 1
ATOM 2804 C C . LEU B 1 131 ? 6.406 5.93 3.637 1 98.06 131 LEU B C 1
ATOM 2806 O O . LEU B 1 131 ? 5.25 5.691 3.994 1 98.06 131 LEU B O 1
ATOM 2810 N N . MET B 1 132 ? 7.016 5.273 2.678 1 97.88 132 MET B N 1
ATOM 2811 C CA . MET B 1 132 ? 6.301 4.289 1.872 1 97.88 132 MET B CA 1
ATOM 2812 C C . MET B 1 132 ? 6.023 3.023 2.678 1 97.88 132 MET B C 1
ATOM 2814 O O . MET B 1 132 ? 4.953 2.43 2.562 1 97.88 132 MET B O 1
ATOM 2818 N N . SER B 1 133 ? 7.027 2.631 3.438 1 97.94 133 SER B N 1
ATOM 2819 C CA . SER B 1 133 ? 6.832 1.441 4.258 1 97.94 133 SER B CA 1
ATOM 2820 C C . SER B 1 133 ? 5.613 1.59 5.164 1 97.94 133 SER B C 1
ATOM 2822 O O . SER B 1 133 ? 4.773 0.69 5.234 1 97.94 133 SER B O 1
ATOM 2824 N N . HIS B 1 134 ? 5.523 2.701 5.777 1 97.56 134 HIS B N 1
ATOM 2825 C CA . HIS B 1 134 ? 4.414 2.994 6.68 1 97.56 134 HIS B CA 1
ATOM 2826 C C . HIS B 1 134 ? 3.084 2.982 5.934 1 97.56 134 HIS B C 1
ATOM 2828 O O . HIS B 1 134 ? 2.131 2.33 6.367 1 97.56 134 HIS B O 1
ATOM 2834 N N . LYS B 1 135 ? 3.012 3.625 4.828 1 97.75 135 LYS B N 1
ATOM 2835 C CA . LYS B 1 135 ? 1.776 3.711 4.055 1 97.75 135 LYS B CA 1
ATOM 2836 C C . LYS B 1 135 ? 1.4 2.354 3.467 1 97.75 135 LYS B C 1
ATOM 2838 O O . LYS B 1 135 ? 0.217 2.023 3.359 1 97.75 135 LYS B O 1
ATOM 2843 N N . LEU B 1 136 ? 2.381 1.608 3.072 1 98.25 136 LEU B N 1
ATOM 2844 C CA . LEU B 1 136 ? 2.104 0.275 2.549 1 98.25 136 LEU B CA 1
ATOM 2845 C C . LEU B 1 136 ? 1.526 -0.626 3.635 1 98.25 136 LEU B C 1
ATOM 2847 O O . LEU B 1 136 ? 0.54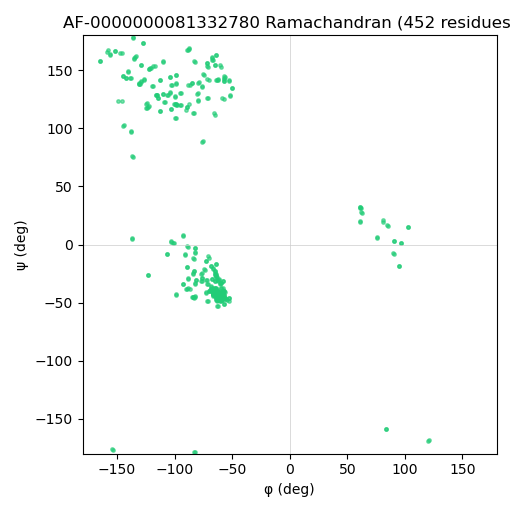3 -1.334 3.404 1 98.25 136 LEU B O 1
ATOM 2851 N N . ARG B 1 137 ? 2.086 -0.606 4.836 1 97.81 137 ARG B N 1
ATOM 2852 C CA . ARG B 1 137 ? 1.522 -1.369 5.945 1 97.81 137 ARG B CA 1
ATOM 2853 C C . ARG B 1 137 ? 0.074 -0.968 6.207 1 97.81 137 ARG B C 1
ATOM 2855 O O . ARG B 1 137 ? -0.797 -1.829 6.352 1 97.81 137 ARG B O 1
ATOM 2862 N N . LEU B 1 138 ? -0.196 0.324 6.23 1 96.75 138 LEU B N 1
ATOM 2863 C CA . LEU B 1 138 ? -1.554 0.805 6.461 1 96.75 138 LEU B CA 1
ATOM 2864 C C . LEU B 1 138 ? -2.49 0.331 5.355 1 96.75 138 LEU B C 1
ATOM 2866 O O . LEU B 1 138 ? -3.633 -0.048 5.621 1 96.75 138 LEU B O 1
ATOM 2870 N N . SER B 1 139 ? -2.041 0.405 4.125 1 97.19 139 SER B N 1
ATOM 2871 C CA . SER B 1 139 ? -2.857 -0.019 2.994 1 97.19 139 SER B CA 1
ATOM 2872 C C . SER B 1 139 ? -3.191 -1.505 3.08 1 97.19 139 SER B C 1
ATOM 2874 O O . SER B 1 139 ? -4.32 -1.91 2.789 1 97.19 139 SER B O 1
ATOM 2876 N N . LEU B 1 140 ? -2.223 -2.316 3.447 1 96.88 140 LEU B N 1
ATOM 2877 C CA . LEU B 1 140 ? -2.436 -3.754 3.574 1 96.88 140 LEU B CA 1
ATOM 2878 C C . LEU B 1 140 ? -3.42 -4.062 4.695 1 96.88 140 LEU B C 1
ATOM 2880 O O . LEU B 1 140 ? -4.285 -4.926 4.547 1 96.88 140 LEU B O 1
ATOM 2884 N N . ILE B 1 141 ? -3.357 -3.34 5.773 1 95.12 141 ILE B N 1
ATOM 2885 C CA . ILE B 1 141 ? -4.324 -3.469 6.859 1 95.12 141 ILE B CA 1
ATOM 2886 C C . ILE B 1 141 ? -5.715 -3.096 6.359 1 95.12 141 ILE B C 1
ATOM 2888 O O . ILE B 1 141 ? -6.695 -3.781 6.664 1 95.12 141 ILE B O 1
ATOM 2892 N N . ASN B 1 142 ? -5.781 -2.027 5.621 1 95.56 142 ASN B N 1
ATOM 2893 C CA . ASN B 1 142 ? -7.059 -1.584 5.078 1 95.56 142 ASN B CA 1
ATOM 2894 C C . ASN B 1 142 ? -7.68 -2.643 4.172 1 95.56 142 ASN B C 1
ATOM 2896 O O . ASN B 1 142 ? -8.875 -2.939 4.281 1 95.56 142 ASN B O 1
ATOM 2900 N N . ILE B 1 143 ? -6.91 -3.217 3.324 1 95.81 143 ILE B N 1
ATOM 2901 C CA . ILE B 1 143 ? -7.387 -4.254 2.416 1 95.81 143 ILE B CA 1
ATOM 2902 C C . ILE B 1 143 ? -7.883 -5.453 3.219 1 95.81 143 IL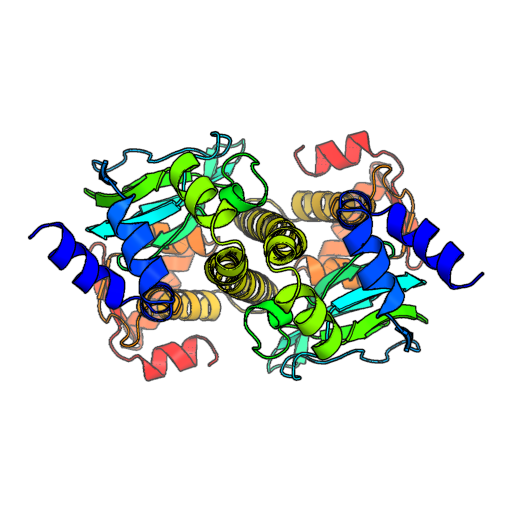E B C 1
ATOM 2904 O O . ILE B 1 143 ? -8.945 -6.008 2.924 1 95.81 143 ILE B O 1
ATOM 2908 N N . GLU B 1 144 ? -7.168 -5.828 4.199 1 95.06 144 GLU B N 1
ATOM 2909 C CA . GLU B 1 144 ? -7.562 -6.918 5.086 1 95.06 144 GLU B CA 1
ATOM 2910 C C . GLU B 1 144 ? -8.898 -6.625 5.758 1 95.06 144 GLU B C 1
ATOM 2912 O O . GLU B 1 144 ? -9.789 -7.484 5.793 1 95.06 144 GLU B O 1
ATOM 2917 N N . GLN B 1 145 ? -9 -5.465 6.273 1 94.38 145 GLN B N 1
ATOM 2918 C CA . GLN B 1 145 ? -10.227 -5.078 6.973 1 94.38 145 GLN B CA 1
ATOM 2919 C C . GLN B 1 145 ? -11.422 -5.078 6.027 1 94.38 145 GLN B C 1
ATOM 2921 O O . GLN B 1 145 ? -12.492 -5.582 6.375 1 94.38 145 GLN B O 1
ATOM 2926 N N . MET B 1 146 ? -11.242 -4.516 4.891 1 93.62 146 MET B N 1
ATOM 2927 C CA . MET B 1 146 ? -12.32 -4.484 3.902 1 93.62 146 MET B CA 1
ATOM 2928 C C . MET B 1 146 ? -12.781 -5.895 3.553 1 93.62 146 MET B C 1
ATOM 2930 O O . MET B 1 146 ? -13.953 -6.113 3.271 1 93.62 146 MET B O 1
ATOM 2934 N N . SER B 1 147 ? -11.859 -6.785 3.623 1 93.31 147 SER B N 1
ATOM 2935 C CA . SER B 1 147 ? -12.141 -8.164 3.246 1 93.31 147 SER B CA 1
ATOM 2936 C C . SER B 1 147 ? -12.828 -8.922 4.383 1 93.31 147 SER B C 1
ATOM 2938 O O . SER B 1 147 ? -13.688 -9.766 4.145 1 93.31 147 SER B O 1
ATOM 2940 N N . LEU B 1 148 ? -12.562 -8.586 5.66 1 94.12 148 LEU B N 1
ATOM 2941 C CA . LEU B 1 148 ? -12.898 -9.531 6.723 1 94.12 148 LEU B CA 1
ATOM 2942 C C . LEU B 1 148 ? -13.836 -8.891 7.742 1 94.12 148 LEU B C 1
ATOM 2944 O O . LEU B 1 148 ? -14.539 -9.594 8.469 1 94.12 148 LEU B O 1
ATOM 2948 N N . MET B 1 149 ? -13.773 -7.602 7.84 1 94.06 149 MET B N 1
ATOM 2949 C CA . MET B 1 149 ? -14.445 -6.957 8.969 1 94.06 149 MET B CA 1
ATOM 2950 C C . MET B 1 149 ? -15.805 -6.418 8.547 1 94.06 149 MET B C 1
ATOM 2952 O O . MET B 1 149 ? -15.977 -5.945 7.422 1 94.06 149 MET B O 1
ATOM 2956 N N . PRO B 1 150 ? -16.734 -6.473 9.5 1 94.69 150 PRO B N 1
ATOM 2957 C CA . PRO B 1 150 ? -18 -5.777 9.234 1 94.69 150 PRO B CA 1
ATOM 2958 C C . PRO B 1 150 ? -17.844 -4.262 9.172 1 94.69 150 PRO B C 1
ATOM 2960 O O . PRO B 1 150 ? -16.875 -3.715 9.727 1 94.69 150 PRO B O 1
ATOM 2963 N N . ALA B 1 151 ? -18.797 -3.627 8.586 1 96.44 151 ALA B N 1
ATOM 2964 C CA . ALA B 1 151 ? -18.734 -2.188 8.344 1 96.44 151 ALA B CA 1
ATOM 2965 C C . ALA B 1 151 ? -18.594 -1.416 9.656 1 96.44 151 ALA B C 1
ATOM 2967 O O . ALA B 1 151 ? -17.906 -0.395 9.711 1 96.44 151 ALA B O 1
ATOM 2968 N N . SER B 1 152 ? -19.281 -1.891 10.703 1 97.56 152 SER B N 1
ATOM 2969 C CA . SER B 1 152 ? -19.234 -1.194 11.984 1 97.56 152 SER B CA 1
ATOM 2970 C C . SER B 1 152 ? -17.812 -1.168 12.555 1 97.56 152 SER B C 1
ATOM 2972 O O . SER B 1 152 ? -17.344 -0.122 13 1 97.56 152 SER B O 1
ATOM 2974 N N . ALA B 1 153 ? -17.172 -2.295 12.469 1 97 153 ALA B N 1
ATOM 2975 C CA . ALA B 1 153 ? -15.797 -2.375 12.984 1 97 153 ALA B CA 1
ATOM 2976 C C . ALA B 1 153 ? -14.836 -1.565 12.117 1 97 153 ALA B C 1
ATOM 2978 O O . ALA B 1 153 ? -13.914 -0.927 12.633 1 97 153 ALA B O 1
ATOM 2979 N N . ARG B 1 154 ? -15.039 -1.615 10.82 1 97 154 ARG B N 1
ATOM 2980 C CA . ARG B 1 154 ? -14.203 -0.842 9.906 1 97 154 ARG B CA 1
ATOM 2981 C C . ARG B 1 154 ? -14.32 0.652 10.195 1 97 154 ARG B C 1
ATOM 2983 O O . ARG B 1 154 ? -13.328 1.377 10.156 1 97 154 ARG B O 1
ATOM 2990 N N . LEU B 1 155 ? -15.523 1.056 10.461 1 98.31 155 LEU B N 1
ATOM 2991 C CA . LEU B 1 155 ? -15.758 2.463 10.766 1 98.31 155 LEU B CA 1
ATOM 2992 C C . LEU B 1 155 ? -15.023 2.873 12.039 1 98.31 155 LEU B C 1
ATOM 2994 O O . LEU B 1 155 ? -14.336 3.895 12.062 1 98.31 155 LEU B O 1
ATOM 2998 N N . ALA B 1 156 ? -15.125 2.072 13.047 1 98.5 156 ALA B N 1
ATOM 2999 C CA . ALA B 1 156 ? -14.453 2.361 14.312 1 98.5 156 ALA B CA 1
ATOM 3000 C C . ALA B 1 156 ? -12.938 2.395 14.125 1 98.5 156 ALA B C 1
ATOM 3002 O O . ALA B 1 156 ? -12.266 3.275 14.664 1 98.5 156 ALA B O 1
ATOM 3003 N N . HIS B 1 157 ? -12.477 1.462 13.406 1 97.56 157 HIS B N 1
ATOM 3004 C CA . HIS B 1 157 ? -11.039 1.396 13.156 1 97.56 157 HIS B CA 1
ATOM 3005 C C . HIS B 1 157 ? -10.555 2.633 12.414 1 97.56 157 HIS B C 1
ATOM 3007 O O . HIS B 1 157 ? -9.5 3.188 12.742 1 97.56 157 HIS B O 1
ATOM 3013 N N . ARG B 1 158 ? -11.281 3.08 11.422 1 97.69 158 ARG B N 1
ATOM 3014 C CA . ARG B 1 158 ? -10.891 4.254 10.648 1 97.69 158 ARG B CA 1
ATOM 3015 C C . ARG B 1 158 ? -10.875 5.504 11.516 1 97.69 158 ARG B C 1
ATOM 3017 O O . ARG B 1 158 ? -9.969 6.332 11.414 1 97.69 158 ARG B O 1
ATOM 3024 N N . LEU B 1 159 ? -11.859 5.625 12.359 1 98.25 159 LEU B N 1
ATOM 3025 C CA . LEU B 1 159 ? -11.875 6.746 13.289 1 98.25 159 LEU B CA 1
ATOM 3026 C C . LEU B 1 159 ? -10.625 6.754 14.156 1 98.25 159 LEU B C 1
ATOM 3028 O O . LEU B 1 159 ? -10.023 7.809 14.375 1 98.25 159 LEU B O 1
ATOM 3032 N N . LEU B 1 160 ? -10.227 5.598 14.586 1 97.5 160 LEU B N 1
ATOM 3033 C CA . LEU B 1 160 ? -9.039 5.484 15.422 1 97.5 160 LEU B CA 1
ATOM 3034 C C . LEU B 1 160 ? -7.793 5.906 14.648 1 97.5 160 LEU B C 1
ATOM 3036 O O . LEU B 1 160 ? -6.953 6.641 15.18 1 97.5 160 LEU B O 1
ATOM 3040 N N . MET B 1 161 ? -7.66 5.48 13.438 1 96.62 161 MET B N 1
ATOM 3041 C CA . MET B 1 161 ? -6.512 5.816 12.602 1 96.62 161 MET B CA 1
ATOM 3042 C C . MET B 1 161 ? -6.41 7.324 12.391 1 96.62 161 MET B C 1
ATOM 3044 O O . MET B 1 161 ? -5.324 7.898 12.484 1 96.62 161 MET B O 1
ATOM 3048 N N . ILE B 1 162 ? -7.559 7.898 12.117 1 97.06 162 ILE B N 1
ATOM 3049 C CA . ILE B 1 162 ? -7.594 9.344 11.906 1 97.06 162 ILE B CA 1
ATOM 3050 C C . ILE B 1 162 ? -7.219 10.062 13.195 1 97.06 162 ILE B C 1
ATOM 3052 O O . ILE B 1 162 ? -6.422 11 13.18 1 97.06 162 ILE B O 1
ATOM 3056 N N . ALA B 1 163 ? -7.746 9.617 14.281 1 97.06 163 ALA B N 1
ATOM 3057 C CA . ALA B 1 163 ? -7.477 10.227 15.578 1 97.06 163 ALA B CA 1
ATOM 3058 C C . ALA B 1 163 ? -5.984 10.172 15.906 1 97.06 163 ALA B C 1
ATOM 3060 O O . ALA B 1 163 ? -5.441 11.109 16.5 1 97.06 163 ALA B O 1
ATOM 3061 N N . GLN B 1 164 ? -5.355 9.156 15.477 1 96.19 164 GLN B N 1
ATOM 3062 C CA . GLN B 1 164 ? -3.949 8.945 15.797 1 96.19 164 GLN B CA 1
ATOM 3063 C C . GLN B 1 164 ? -3.045 9.539 14.719 1 96.19 164 GLN B C 1
ATOM 3065 O O . GLN B 1 164 ? -1.833 9.32 14.727 1 96.19 164 GLN B O 1
ATOM 3070 N N . GLY B 1 165 ? -3.607 10.25 13.805 1 96.38 165 GLY B N 1
ATOM 3071 C CA . GLY B 1 165 ? -2.838 10.844 12.719 1 96.38 165 GLY B CA 1
ATOM 3072 C C . GLY B 1 165 ? -2.146 9.812 11.844 1 96.38 165 GLY B C 1
ATOM 3073 O O . GLY B 1 165 ? -1.027 10.039 11.383 1 96.38 165 GLY B O 1
ATOM 3074 N N . TYR B 1 166 ? -2.773 8.633 11.797 1 96.69 166 TYR B N 1
ATOM 3075 C CA . TYR B 1 166 ? -2.229 7.52 11.023 1 96.69 166 TYR B CA 1
ATOM 3076 C C . TYR B 1 166 ? -0.854 7.117 11.539 1 96.69 166 TYR B C 1
ATOM 3078 O O . TYR B 1 166 ? 0.031 6.762 10.758 1 96.69 166 TYR B O 1
ATOM 3086 N N . GLY B 1 167 ? -0.647 7.285 12.797 1 95.44 167 GLY B N 1
ATOM 3087 C CA . GLY B 1 167 ? 0.578 6.848 13.445 1 95.44 167 GLY B CA 1
ATOM 3088 C C . GLY B 1 167 ? 1.604 7.953 13.594 1 95.44 167 GLY B C 1
ATOM 3089 O O . GLY B 1 167 ? 2.684 7.734 14.148 1 95.44 167 GLY B O 1
ATOM 3090 N N . GLU B 1 168 ? 1.288 9.133 13.164 1 96.62 168 GLU B N 1
ATOM 3091 C CA . GLU B 1 168 ? 2.27 10.211 13.133 1 96.62 168 GLU B CA 1
ATOM 3092 C C . GLU B 1 168 ? 2.287 10.984 14.453 1 96.62 168 GLU B C 1
ATOM 3094 O O . GLU B 1 168 ? 3.23 11.727 14.734 1 96.62 168 GLU B O 1
ATOM 3099 N N . ILE B 1 169 ? 1.227 10.867 15.211 1 96.06 169 ILE B N 1
ATOM 3100 C CA . ILE B 1 169 ? 1.199 11.633 16.453 1 96.06 169 ILE B CA 1
ATOM 3101 C C . ILE B 1 169 ? 1.052 10.688 17.641 1 96.06 169 ILE B C 1
ATOM 3103 O O . ILE B 1 169 ? 0.462 9.617 17.516 1 96.06 169 ILE B O 1
ATOM 3107 N N . ASP B 1 170 ? 1.526 11.031 18.766 1 93 170 ASP B N 1
ATOM 3108 C CA . ASP B 1 170 ? 1.559 10.188 19.953 1 93 170 ASP B CA 1
ATOM 3109 C C . ASP B 1 170 ? 0.226 10.234 20.703 1 93 170 ASP B C 1
ATOM 3111 O O . ASP B 1 170 ? -0.286 9.203 21.141 1 93 170 ASP B O 1
ATOM 3115 N N . GLN B 1 171 ? -0.258 11.406 20.859 1 93.81 171 GLN B N 1
ATOM 3116 C CA . GLN B 1 171 ? -1.538 11.578 21.531 1 93.81 171 GLN B CA 1
ATOM 3117 C C . GLN B 1 171 ? -2.678 11.727 20.531 1 93.81 171 GLN B C 1
ATOM 3119 O O . GLN B 1 171 ? -2.682 12.656 19.719 1 93.81 171 GLN B O 1
ATOM 3124 N N . ALA B 1 172 ? -3.611 10.836 20.609 1 94.62 172 ALA B N 1
ATOM 3125 C CA . ALA B 1 172 ? -4.746 10.852 19.688 1 94.62 172 ALA B CA 1
ATOM 3126 C C . ALA B 1 172 ? -5.559 12.133 19.844 1 94.62 172 ALA B C 1
ATOM 3128 O O . ALA B 1 172 ? -5.758 12.625 20.953 1 94.62 172 ALA B O 1
ATOM 3129 N N . ARG B 1 173 ? -6.039 12.641 18.75 1 95.88 173 ARG B N 1
ATOM 3130 C CA . ARG B 1 173 ? -6.961 13.766 18.781 1 95.88 173 ARG B CA 1
ATOM 3131 C C . ARG B 1 173 ? -8.328 13.344 19.297 1 95.88 173 ARG B C 1
ATOM 3133 O O . ARG B 1 173 ? -8.828 12.273 18.969 1 95.88 173 ARG B O 1
ATOM 3140 N N . ARG B 1 174 ? -8.906 14.156 20.016 1 95.94 174 ARG B N 1
ATOM 3141 C CA . ARG B 1 174 ? -10.227 13.867 20.562 1 95.94 174 ARG B CA 1
ATOM 3142 C C . ARG B 1 174 ? -11.328 14.328 19.625 1 95.94 174 ARG B C 1
ATOM 3144 O O . ARG B 1 174 ? -12.391 13.711 19.547 1 95.94 174 ARG B O 1
ATOM 3151 N N . THR B 1 175 ? -11.102 15.461 19.016 1 97 175 THR B N 1
ATOM 3152 C CA . THR B 1 175 ? -12.07 15.992 18.062 1 97 175 THR B CA 1
ATOM 3153 C C . THR B 1 175 ? -11.539 15.891 16.625 1 97 175 THR B C 1
ATOM 3155 O O . THR B 1 175 ? -10.453 16.391 16.328 1 97 175 THR B O 1
ATOM 3158 N N . LEU B 1 176 ? -12.25 15.25 15.797 1 96.94 176 LEU B N 1
ATOM 3159 C CA . LEU B 1 176 ? -11.898 15.062 14.391 1 96.94 176 LEU B CA 1
ATOM 3160 C C . LEU B 1 176 ? -12.719 15.984 13.492 1 96.94 176 LEU B C 1
ATOM 3162 O O . LEU B 1 176 ? -13.953 15.93 13.508 1 96.94 176 LEU B O 1
ATOM 3166 N N . GLN B 1 177 ? -12.086 16.875 12.805 1 93.88 177 GLN B N 1
ATOM 3167 C CA . GLN B 1 177 ? -12.773 17.641 11.766 1 93.88 177 GLN B CA 1
ATOM 3168 C C . GLN B 1 177 ?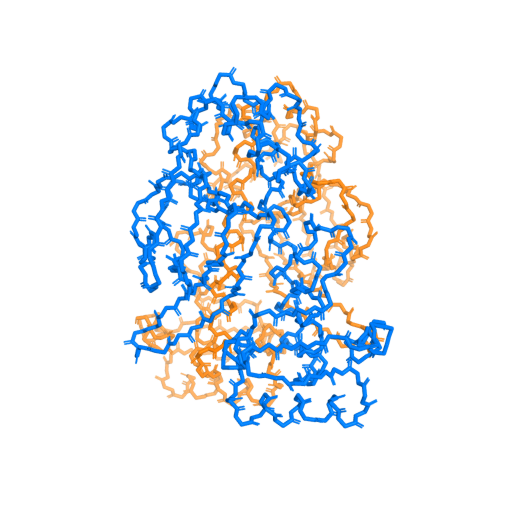 -12.977 16.797 10.516 1 93.88 177 GLN B C 1
ATOM 3170 O O . GLN B 1 177 ? -12.109 16.75 9.633 1 93.88 177 GLN B O 1
ATOM 3175 N N . LEU B 1 178 ? -14.023 16.109 10.477 1 93.75 178 LEU B N 1
ATOM 3176 C CA . LEU B 1 178 ? -14.258 15.07 9.477 1 93.75 178 LEU B CA 1
ATOM 3177 C C . LEU B 1 178 ? -15.727 15.031 9.078 1 93.75 178 LEU B C 1
ATOM 3179 O O . LEU B 1 178 ? -16.578 14.562 9.836 1 93.75 178 LEU B O 1
ATOM 3183 N N . PRO B 1 179 ? -16.016 15.586 7.914 1 92.12 179 PRO B N 1
ATOM 3184 C CA . PRO B 1 179 ? -17.391 15.398 7.445 1 92.12 179 PRO B CA 1
ATOM 3185 C C . PRO B 1 179 ? -17.781 13.922 7.332 1 92.12 179 PRO B C 1
ATOM 3187 O O . PRO B 1 179 ? -16.969 13.102 6.898 1 92.12 179 PRO B O 1
ATOM 3190 N N . GLN B 1 180 ? -19.016 13.648 7.719 1 94.06 180 GLN B N 1
ATOM 3191 C CA . GLN B 1 180 ? -19.469 12.266 7.715 1 94.06 180 GLN B CA 1
ATOM 3192 C C . GLN B 1 180 ? -19.469 11.688 6.305 1 94.06 180 GLN B C 1
ATOM 3194 O O . GLN B 1 180 ? -19.234 10.492 6.117 1 94.06 180 GLN B O 1
ATOM 3199 N N . GLU B 1 181 ? -19.688 12.555 5.375 1 93.25 181 GLU B N 1
ATOM 3200 C CA . GLU B 1 181 ? -19.672 12.117 3.98 1 93.25 181 GLU B CA 1
ATOM 3201 C C . GLU B 1 181 ? -18.281 11.633 3.566 1 93.25 181 GLU B C 1
ATOM 3203 O O . GLU B 1 181 ? -18.156 10.688 2.793 1 93.25 181 GLU B O 1
ATOM 3208 N N . ASP B 1 182 ? -17.281 12.289 4.047 1 94.5 182 ASP B N 1
ATOM 3209 C CA . ASP B 1 182 ? -15.914 11.875 3.758 1 94.5 182 ASP B CA 1
ATOM 3210 C C . ASP B 1 182 ? -15.594 10.523 4.402 1 94.5 182 ASP B C 1
ATOM 3212 O O . ASP B 1 182 ? -14.969 9.664 3.781 1 94.5 182 ASP B O 1
ATOM 3216 N N . LEU B 1 183 ? -16.031 10.383 5.594 1 96.25 183 LEU B N 1
ATOM 3217 C CA . LEU B 1 183 ? -15.82 9.109 6.27 1 96.25 183 LEU B CA 1
ATOM 3218 C C . LEU B 1 183 ? -16.5 7.973 5.512 1 96.25 183 LEU B C 1
ATOM 3220 O O . LEU B 1 183 ? -15.914 6.91 5.32 1 96.25 183 LEU B O 1
ATOM 3224 N N . ALA B 1 184 ? -17.766 8.219 5.066 1 96.38 184 ALA B N 1
ATOM 3225 C CA . ALA B 1 184 ? -18.484 7.223 4.281 1 96.38 184 ALA B CA 1
ATOM 3226 C C . ALA B 1 184 ? -17.703 6.844 3.025 1 96.38 184 ALA B C 1
ATOM 3228 O O . ALA B 1 184 ? -17.531 5.66 2.723 1 96.38 184 ALA B O 1
ATOM 3229 N N . ALA B 1 185 ? -17.172 7.836 2.367 1 94.75 185 ALA B N 1
ATOM 3230 C CA . ALA B 1 185 ? -16.422 7.621 1.131 1 94.75 185 ALA B CA 1
ATOM 3231 C C . ALA B 1 185 ? -15.148 6.836 1.392 1 94.75 185 ALA B C 1
ATOM 3233 O O . ALA B 1 185 ? -14.781 5.949 0.614 1 94.75 185 ALA B O 1
ATOM 3234 N N . MET B 1 186 ? -14.469 7.09 2.508 1 95.81 186 MET B N 1
ATOM 3235 C CA . MET B 1 186 ? -13.234 6.383 2.863 1 95.81 186 MET B CA 1
ATOM 3236 C C . MET B 1 186 ? -13.508 4.898 3.086 1 95.81 186 MET B C 1
ATOM 3238 O O . MET B 1 186 ? -12.648 4.059 2.82 1 95.81 186 MET B O 1
ATOM 3242 N N . LEU B 1 187 ? -14.711 4.652 3.455 1 95.69 187 LEU B N 1
ATOM 3243 C CA . LEU B 1 187 ? -15.047 3.297 3.881 1 95.69 187 LEU B CA 1
ATOM 3244 C C . LEU B 1 187 ? -15.812 2.559 2.791 1 95.69 187 LEU B C 1
ATOM 3246 O O . LEU B 1 187 ? -16.203 1.404 2.977 1 95.69 187 LEU B O 1
ATOM 3250 N N . GLY B 1 188 ? -16 3.227 1.68 1 93.69 188 GLY B N 1
ATOM 3251 C CA . GLY B 1 188 ? -16.797 2.619 0.627 1 93.69 188 GLY B CA 1
ATOM 3252 C C . GLY B 1 188 ? -18.219 2.324 1.054 1 93.69 188 GLY B C 1
ATOM 3253 O O . GLY B 1 188 ? -18.797 1.304 0.665 1 93.69 188 GLY B O 1
ATOM 3254 N N . LEU B 1 189 ? -18.75 3.119 1.896 1 95.25 189 LEU B N 1
ATOM 3255 C CA . LEU B 1 189 ? -20.109 2.975 2.395 1 95.25 189 LEU B CA 1
ATOM 3256 C C . LEU B 1 189 ? -21 4.086 1.861 1 95.25 189 LEU B C 1
ATOM 3258 O O . LEU B 1 189 ? -20.516 5.141 1.449 1 95.25 189 LEU B O 1
ATOM 3262 N N . SER B 1 190 ? -22.281 3.75 1.884 1 94.81 190 SER B N 1
ATOM 3263 C CA . SER B 1 190 ? -23.219 4.836 1.642 1 94.81 190 SER B CA 1
ATOM 3264 C C . SER B 1 190 ? -23.281 5.793 2.828 1 94.81 190 SER B C 1
ATOM 3266 O O . SER B 1 190 ? -23 5.398 3.963 1 94.81 190 SER B O 1
ATOM 3268 N N . ARG B 1 191 ? -23.703 7.078 2.537 1 94.12 191 ARG B N 1
ATOM 3269 C CA . ARG B 1 191 ? -23.891 8.07 3.594 1 94.12 191 ARG B CA 1
ATOM 3270 C C . ARG B 1 191 ? -24.875 7.57 4.641 1 94.12 191 ARG B C 1
ATOM 3272 O O . ARG B 1 191 ? -24.656 7.73 5.84 1 94.12 191 ARG B O 1
ATOM 3279 N N . GLN B 1 192 ? -25.891 6.926 4.199 1 96.81 192 GLN B N 1
ATOM 3280 C CA . GLN B 1 192 ? -26.938 6.426 5.098 1 96.81 192 GLN B CA 1
ATOM 3281 C C . GLN B 1 192 ? -26.375 5.367 6.047 1 96.81 192 GLN B C 1
ATOM 3283 O O . GLN B 1 192 ? -26.609 5.43 7.254 1 96.81 192 GLN B O 1
ATOM 3288 N N . THR B 1 193 ? -25.672 4.461 5.5 1 97.12 193 THR B N 1
ATOM 3289 C CA . THR B 1 193 ? -25.078 3.402 6.312 1 97.12 193 THR B CA 1
ATOM 3290 C C . THR B 1 193 ? -24.078 3.98 7.312 1 97.12 193 THR B C 1
ATOM 3292 O O . THR B 1 193 ? -24.125 3.652 8.5 1 97.12 193 THR B O 1
ATOM 3295 N N . ALA B 1 194 ? -23.219 4.812 6.852 1 97.62 194 ALA B N 1
ATOM 3296 C CA . ALA B 1 194 ? -22.219 5.426 7.73 1 97.62 194 ALA B CA 1
ATOM 3297 C C . ALA B 1 194 ? -22.891 6.199 8.859 1 97.62 194 ALA B C 1
ATOM 3299 O O . ALA B 1 194 ? -22.484 6.086 10.023 1 97.62 194 ALA B O 1
ATOM 3300 N N . ASN B 1 195 ? -23.891 6.949 8.508 1 97.38 195 ASN B N 1
ATOM 3301 C CA . ASN B 1 195 ? -24.609 7.742 9.508 1 97.38 195 ASN B CA 1
ATOM 3302 C C . ASN B 1 195 ? -25.281 6.855 10.555 1 97.38 195 ASN B C 1
ATOM 3304 O O . ASN B 1 195 ? -25.266 7.176 11.742 1 97.38 195 ASN B O 1
ATOM 3308 N N . SER B 1 196 ? -25.828 5.781 10.078 1 98.38 196 SER B N 1
ATOM 3309 C CA . SER B 1 196 ? -26.453 4.844 11 1 98.38 196 SER B CA 1
ATOM 3310 C C . SER B 1 196 ? -25.438 4.258 11.969 1 98.38 196 SER B C 1
ATOM 3312 O O . SER B 1 196 ? -25.703 4.148 13.172 1 98.38 196 SER B O 1
ATOM 3314 N N . LEU B 1 197 ? -24.359 3.891 11.492 1 98.5 197 LEU B N 1
ATOM 3315 C CA . LEU B 1 197 ? -23.297 3.322 12.32 1 98.5 197 LEU B CA 1
ATOM 3316 C C . LEU B 1 197 ? -22.75 4.359 13.297 1 98.5 197 LEU B C 1
ATOM 3318 O O . LEU B 1 197 ? -22.484 4.047 14.461 1 98.5 197 LEU B O 1
ATOM 3322 N N . LEU B 1 198 ? -22.578 5.547 12.82 1 98.44 198 LEU B N 1
ATOM 3323 C CA . LEU B 1 198 ? -22.125 6.633 13.688 1 98.44 198 LEU B CA 1
ATOM 3324 C C . LEU B 1 198 ? -23.125 6.898 14.797 1 98.44 198 LEU B C 1
ATOM 3326 O O . LEU B 1 198 ? -22.75 7.109 15.953 1 98.44 198 LEU B O 1
ATOM 3330 N N . LYS B 1 199 ? -24.359 6.883 14.469 1 98.38 199 LYS B N 1
ATOM 3331 C CA . LYS B 1 199 ? -25.422 7.09 15.461 1 98.38 199 LYS B CA 1
ATOM 3332 C C . LYS B 1 199 ? -25.391 6 16.531 1 98.38 199 LYS B C 1
ATOM 3334 O O . LYS B 1 199 ? -25.609 6.273 17.703 1 98.38 199 LYS B O 1
ATOM 3339 N N . ALA B 1 200 ? -25.188 4.824 16.078 1 98.5 200 ALA B N 1
ATOM 3340 C CA . ALA B 1 200 ? -25.078 3.715 17.031 1 98.5 200 ALA B CA 1
ATOM 3341 C C . ALA B 1 200 ? -23.938 3.941 18.016 1 98.5 200 ALA B C 1
ATOM 3343 O O . ALA B 1 200 ? -24.109 3.734 19.219 1 98.5 200 ALA B O 1
ATOM 3344 N N . LEU B 1 201 ? -22.812 4.359 17.531 1 98.44 201 LEU B N 1
ATOM 3345 C CA . LEU B 1 201 ? -21.672 4.664 18.406 1 98.44 201 LEU B CA 1
ATOM 3346 C C . LEU B 1 201 ? -22 5.816 19.344 1 98.44 201 LEU B C 1
ATOM 3348 O O . LEU B 1 201 ? -21.594 5.809 20.516 1 98.44 201 LEU B O 1
ATOM 3352 N N . GLU B 1 202 ? -22.672 6.781 18.828 1 98.5 202 GLU B N 1
ATOM 3353 C CA . GLU B 1 202 ? -23.078 7.93 19.641 1 98.5 202 GLU B CA 1
ATOM 3354 C C . GLU B 1 202 ? -24.031 7.508 20.75 1 98.5 202 GLU B C 1
ATOM 3356 O O . GLU B 1 202 ? -23.875 7.941 21.891 1 98.5 202 GLU B O 1
ATOM 3361 N N . GLN B 1 203 ? -24.953 6.68 20.406 1 98.44 203 GLN B N 1
ATOM 3362 C CA . GLN B 1 203 ? -25.922 6.191 21.375 1 98.44 203 GLN B CA 1
ATOM 3363 C C . GLN B 1 203 ? -25.234 5.418 22.5 1 98.44 203 GLN B C 1
ATOM 3365 O O . GLN B 1 203 ? -25.688 5.43 23.641 1 98.44 203 GLN B O 1
ATOM 3370 N N . GLN B 1 204 ? -24.203 4.828 22.172 1 98.19 204 GLN B N 1
ATOM 3371 C CA . GLN B 1 204 ? -23.438 4.059 23.156 1 98.19 204 GLN B CA 1
ATOM 3372 C C . GLN B 1 204 ? -22.516 4.965 23.969 1 98.19 204 GLN B C 1
ATOM 3374 O O . GLN B 1 204 ? -21.828 4.5 24.875 1 98.19 204 GLN B O 1
ATOM 3379 N N . GLY B 1 205 ? -22.453 6.203 23.578 1 98.31 205 GLY B N 1
ATOM 3380 C CA . GLY B 1 205 ? -21.625 7.168 24.297 1 98.31 205 GLY B CA 1
ATOM 3381 C C . GLY B 1 205 ? -20.156 7.098 23.922 1 98.31 205 GLY B C 1
ATOM 3382 O O . GLY B 1 205 ? -19.297 7.543 24.688 1 98.31 205 GLY B O 1
ATOM 3383 N N . ILE B 1 206 ? -19.828 6.559 22.797 1 98.62 206 ILE B N 1
ATOM 3384 C CA . ILE B 1 206 ? -18.438 6.371 22.375 1 98.62 206 ILE B CA 1
ATOM 3385 C C . ILE B 1 206 ? -17.953 7.613 21.641 1 98.62 206 ILE B C 1
ATOM 3387 O O . ILE B 1 206 ? -16.797 8.023 21.797 1 98.62 206 ILE B O 1
ATOM 3391 N N . ILE B 1 207 ? -18.859 8.164 20.891 1 98.75 207 ILE B N 1
ATOM 3392 C CA . ILE B 1 207 ? -18.531 9.375 20.156 1 98.75 207 ILE B CA 1
ATOM 3393 C C . ILE B 1 207 ? -19.656 10.398 20.297 1 98.75 207 ILE B C 1
ATOM 3395 O O . ILE B 1 207 ? -20.734 10.07 20.781 1 98.75 207 ILE B O 1
ATOM 3399 N N . GLY B 1 208 ? -19.266 11.609 20 1 98.38 208 GLY B N 1
ATOM 3400 C CA . GLY B 1 208 ? -20.234 12.68 19.844 1 98.38 208 GLY B CA 1
ATOM 3401 C C . GLY B 1 208 ? -20.234 13.297 18.453 1 98.38 208 GLY B C 1
ATOM 3402 O O . GLY B 1 208 ? -19.172 13.539 17.891 1 98.38 208 GLY B O 1
ATOM 3403 N N . LEU B 1 209 ? -21.438 13.516 17.938 1 97.38 209 LEU B N 1
ATOM 3404 C CA . LEU B 1 209 ? -21.531 14.078 16.594 1 97.38 209 LEU B CA 1
ATOM 3405 C C . LEU B 1 209 ? -21.906 15.555 16.656 1 97.38 209 LEU B C 1
ATOM 3407 O O . LEU B 1 209 ? -22.734 15.953 17.469 1 97.38 209 LEU B O 1
ATOM 3411 N N . SER B 1 210 ? -21.188 16.297 15.953 1 93.62 210 SER B N 1
ATOM 3412 C CA . SER B 1 210 ? -21.516 17.703 15.703 1 93.62 210 SER B CA 1
ATOM 3413 C C . SER B 1 210 ? -21.297 18.062 14.242 1 93.62 210 SER B C 1
ATOM 3415 O O . SER B 1 210 ? -20.906 17.219 13.438 1 93.62 210 SER B O 1
ATOM 3417 N N . TYR B 1 211 ? -21.609 19.297 13.922 1 88 211 TYR B N 1
ATOM 3418 C CA . TYR B 1 211 ? -21.484 19.688 12.523 1 88 211 TYR B CA 1
ATOM 3419 C C . TYR B 1 211 ? -20.031 19.656 12.07 1 88 211 TYR B C 1
ATOM 3421 O O . TYR B 1 211 ? -19.203 20.406 12.57 1 88 211 TYR B O 1
ATOM 3429 N N . GLY B 1 212 ? -19.781 18.766 11.219 1 89.38 212 GLY B N 1
ATOM 3430 C CA . GLY B 1 212 ? -18.469 18.656 10.594 1 89.38 212 GLY B CA 1
ATOM 3431 C C . GLY B 1 212 ? -17.422 18.047 11.5 1 89.38 212 GLY B C 1
ATOM 3432 O O . GLY B 1 212 ? -16.234 18.031 11.156 1 89.38 212 GLY B O 1
ATOM 3433 N N . ALA B 1 213 ? -17.891 17.625 12.625 1 95 213 ALA B N 1
ATOM 3434 C CA . ALA B 1 213 ? -16.891 17.141 13.57 1 95 213 ALA B CA 1
ATOM 3435 C C . ALA B 1 213 ? -17.391 15.891 14.297 1 95 213 ALA B C 1
ATOM 3437 O O . ALA B 1 213 ? -18.594 15.711 14.469 1 95 213 ALA B O 1
ATOM 3438 N N . ILE B 1 214 ? -16.484 15.047 14.641 1 97.75 214 ILE B N 1
ATOM 3439 C CA . ILE B 1 214 ? -16.734 13.852 15.445 1 97.75 214 ILE B CA 1
ATOM 3440 C C . ILE B 1 214 ? -15.828 13.867 16.672 1 97.75 214 ILE B C 1
ATOM 3442 O O . ILE B 1 214 ? -14.602 13.953 16.547 1 97.75 214 ILE B O 1
ATOM 3446 N N . GLU B 1 215 ? -16.438 13.828 17.844 1 98.19 215 GLU B N 1
ATOM 3447 C CA . GLU B 1 215 ? -15.68 13.828 19.094 1 98.19 215 GLU B CA 1
ATOM 3448 C C . GLU B 1 215 ? -15.562 12.414 19.672 1 98.19 215 GLU B C 1
ATOM 3450 O O . GLU B 1 215 ? -16.562 11.719 19.812 1 98.19 215 GLU B O 1
ATOM 3455 N N . ILE B 1 216 ? -14.398 11.977 19.969 1 98.38 216 ILE B N 1
ATOM 3456 C CA . ILE B 1 216 ? -14.188 10.688 20.625 1 98.38 216 ILE B CA 1
ATOM 3457 C C . ILE B 1 216 ? -14.359 10.852 22.125 1 98.38 216 ILE B C 1
ATOM 3459 O O . ILE B 1 216 ? -13.539 11.5 22.781 1 98.38 216 ILE B O 1
ATOM 3463 N N . LEU B 1 217 ? -15.367 10.25 22.656 1 98.44 217 LEU B N 1
ATOM 3464 C CA . LEU B 1 217 ? -15.703 10.398 24.062 1 98.44 217 LEU B CA 1
ATOM 3465 C C . LEU B 1 217 ? -15.062 9.297 24.906 1 98.44 217 LEU B C 1
ATOM 3467 O O . LEU B 1 217 ? -14.742 9.508 26.078 1 98.44 217 LEU B O 1
ATOM 3471 N N . ASP B 1 218 ? -14.953 8.164 24.359 1 98.19 218 ASP B N 1
ATOM 3472 C CA . ASP B 1 218 ? -14.383 7.004 25.047 1 98.19 218 ASP B CA 1
ATOM 3473 C C . ASP B 1 218 ? -13.461 6.219 24.109 1 98.19 218 ASP B C 1
ATOM 3475 O O . ASP B 1 218 ? -13.906 5.328 23.391 1 98.19 218 ASP B O 1
ATOM 3479 N N . LEU B 1 219 ? -12.195 6.473 24.219 1 97.06 219 LEU B N 1
ATOM 3480 C CA . LEU B 1 219 ? -11.203 5.883 23.312 1 97.06 219 LEU B CA 1
ATOM 3481 C C . LEU B 1 219 ? -11.109 4.375 23.531 1 97.06 219 LEU B C 1
ATOM 3483 O O . LEU B 1 219 ? -10.953 3.619 22.578 1 97.06 219 LEU B O 1
ATOM 3487 N N . LYS B 1 220 ? -11.164 3.988 24.75 1 97 220 LYS B N 1
ATOM 3488 C CA . LYS B 1 220 ? -11.078 2.566 25.078 1 97 220 LYS B CA 1
ATOM 3489 C C . LYS B 1 220 ? -12.211 1.785 24.422 1 97 220 LYS B C 1
ATOM 3491 O O . LYS B 1 220 ? -11.984 0.738 23.812 1 97 220 LYS B O 1
ATOM 3496 N N . ARG B 1 221 ? -13.414 2.271 24.484 1 97.94 221 ARG B N 1
ATOM 3497 C CA . ARG B 1 221 ? -14.57 1.595 23.906 1 97.94 221 ARG B CA 1
ATOM 3498 C C . ARG B 1 221 ? -14.531 1.679 22.375 1 97.94 221 ARG B C 1
ATOM 3500 O O . ARG B 1 221 ? -15 0.771 21.688 1 97.94 221 ARG B O 1
ATOM 3507 N N . LEU B 1 222 ? -13.961 2.752 21.844 1 98.25 222 LEU B N 1
ATOM 3508 C CA . LEU B 1 222 ? -13.781 2.832 20.391 1 98.25 222 LEU B CA 1
ATOM 3509 C C . LEU B 1 222 ? -12.82 1.75 19.906 1 98.25 222 LEU B C 1
ATOM 3511 O O . LEU B 1 222 ? -13.07 1.122 18.875 1 98.25 222 LEU B O 1
ATOM 3515 N N . ARG B 1 223 ? -11.758 1.512 20.641 1 97.12 223 ARG B N 1
ATOM 3516 C CA . ARG B 1 223 ? -10.805 0.455 20.312 1 97.12 223 ARG B CA 1
ATOM 3517 C C . ARG B 1 223 ? -11.484 -0.913 20.328 1 97.12 223 ARG B C 1
ATOM 3519 O O . ARG B 1 223 ? -11.242 -1.739 19.453 1 97.12 223 ARG B O 1
ATOM 3526 N N . GLN B 1 224 ? -12.32 -1.103 21.312 1 96.5 224 GLN B N 1
ATOM 3527 C CA . GLN B 1 224 ? -13.055 -2.359 21.406 1 96.5 224 GLN B CA 1
ATOM 3528 C C . GLN B 1 224 ? -13.984 -2.539 20.203 1 96.5 224 GLN B C 1
ATOM 3530 O O . GLN B 1 224 ? -14.055 -3.625 19.625 1 96.5 224 GLN B O 1
ATOM 3535 N N . ALA B 1 225 ? -14.656 -1.425 19.844 1 96.31 225 ALA B N 1
ATOM 3536 C CA . ALA B 1 225 ? -15.562 -1.463 18.688 1 96.31 225 ALA B CA 1
ATOM 3537 C C . ALA B 1 225 ? -14.805 -1.767 17.406 1 96.31 225 ALA B C 1
ATOM 3539 O O . ALA B 1 225 ? -15.375 -2.316 16.453 1 96.31 225 ALA B O 1
ATOM 3540 N N . ALA B 1 226 ? -13.547 -1.4 17.344 1 94.62 226 ALA B N 1
ATOM 3541 C CA . ALA B 1 226 ? -12.688 -1.62 16.188 1 94.62 226 ALA B CA 1
ATOM 3542 C C . ALA B 1 226 ? -12.125 -3.035 16.188 1 94.62 226 ALA B C 1
ATOM 3544 O O . ALA B 1 226 ? -11.406 -3.424 15.25 1 94.62 226 ALA B O 1
ATOM 3545 N N . GLY B 1 227 ? -12.438 -3.789 17.219 1 88.12 227 GLY B N 1
ATOM 3546 C CA . GLY B 1 227 ? -11.938 -5.148 17.328 1 88.12 227 GLY B CA 1
ATOM 3547 C C . GLY B 1 227 ? -10.547 -5.227 17.938 1 88.12 227 GLY B C 1
ATOM 3548 O O . GLY B 1 227 ? -9.797 -6.168 17.656 1 88.12 227 GLY B O 1
ATOM 3549 N N . LEU B 1 228 ? -10.156 -4.238 18.531 1 85.69 228 LEU B N 1
ATOM 3550 C CA . LEU B 1 228 ? -8.844 -4.184 19.156 1 85.69 228 LEU B CA 1
ATOM 3551 C C . LEU B 1 228 ? -8.969 -4.301 20.672 1 85.69 228 LEU B C 1
ATOM 3553 O O . LEU B 1 228 ? -9.992 -3.914 21.25 1 85.69 228 LEU B O 1
#

Secondary structure (DSSP, 8-state):
-HHHHHHHHHTTSHHHHTS-HHHHHHHHHH-EEEEE-TT-EEE-TTPPP--EEEEEESEEEEEEE-TTS-EEEEEEEESSEEE-HHHHHH-PPPSSEEEESSSEEEEEE-HHHHHHHHHH-TTHHHHHHHHHHHHHHHHHHHHHHHHHS-HHHHHHHHHHHHHTGGGT-SSPPSEEE--HHHHHHHTT--HHHHHHHHHHHHHTTSEEEETTEEEES-HHHHHHHTT-/-HHHHHHHHHTTSHHHHTS-HHHHHHHHHH-EEEEE-TT-EEE-TTPPP-EEEEEEESEEEEEEE-TTS-EEEEEEEESSEEE-HHHHHH-PPPSSEEEESSSEEEEEEEHHHHHHHHHH-TTHHHHHHHHHHHHHHHHHHHHHHHHHS-HHHHHHHHHHHHHTGGGT-SSPPSEEE--HHHHHHHTT--HHHHHHHHHHHHHTTSEEEETTEEEES-HHHHHHHTT-

Sequence (456 aa):
MDAEQWYARLANGHWFSHLPVELQHRLLAAARLRALTAGQYLFKRGDPPCGLYAVLEGAVRISAVNAQGKEAVLSLVETPYWFGEICLFDNLPRTHDAQASGPCTLLQVPQAAMLDILENHPAYWRDVALLMSHKLRLSLINIEQMSLMPASARLAHRLLMIAQGYGEIDQARRTLQLPQEDLAAMLGLSRQTANSLLKALEQQGIIGLSYGAIEILDLKRLRQAAGLMDAEQWYARLANGHWFSHLPVELQHRLLAAARLRALTAGQYLFKRGDPPCGLYAVLEGAVRISAVNAQGKEAVLSLVETPYWFGEICLFDNLPRTHDAQASGPCTLLQVPQAAMLDILENHPAYWRDVALLMSHKLRLSLINIEQMSLMPASARLAHRLLMIAQGYGEIDQARRTLQLPQEDLAAMLGLSRQTANSLLKALEQQGIIGLSYGAIEILDLKRLRQAAGL

Foldseek 3Di:
DVLVLQCVQQCQFPLLVPDDPVVNVLLSVQKDKDKDAAFAWPDAFQAWQWFKKFWRAAWKWWWAADPVRDIATQDIAHTGDMDRCVCLVPRGTDHTIITTNGITMMMGRTSVSVVVVCVVPVVCVVSSCVSVVLVVVVVVVLVVCLVDPDLLLSLLVVQQCVQCSVVTHDGGHFKDQADLCSSCSNSVHDSVVSVVSLVVCVVVVQWDDDVRMIGGRNNVVSVVSNVD/DVLVLQCVQQCQFPLLVPDDPVVNVLLSVQKDKDKDAAFAWPDAFQAWQWFKKFWRDAWKWWWAADPVRDIATQDIAHTGDMDRCVCLVVRGTDHTIITTNHITMMMGRTSVSVVVVCVVPVVCVVSSCVSVVLVVVVVVVLVVCLVDPDLLLSLLVVQQCVQCSVVTHDGGHFKDQADLCSSCSNSVHDSVVSVVSLVVCVVVVQWDDDVSMIGGRNNVVSVVSNVD

Organism: NCBI:txid2813360

InterPro domains:
  IPR000595 Cyclic nucleotide-binding domain [PF00027] (34-121)
  IPR000595 Cyclic nucleotide-binding domain [PS50042] (15-118)
  IPR000595 Cyclic nucleotide-binding domain [SM00100] (15-136)
  IPR000595 Cyclic nucleotide-binding domain [cd00038] (15-129)
  IPR012318 Crp-type HTH domain [PF13545] (153-224)
  IPR012318 Crp-type HTH domain [PS51063] (149-220)
  IPR012318 Crp-type HTH domain [SM00419] (170-218)
  IPR014710 RmlC-like jelly roll fold [G3DSA:2.60.120.10] (8-149)
  IPR018490 Cyclic nucleotide-binding domain superfamily [SSF51206] (10-141)
  IPR036388 Winged helix-like DNA-binding domain superfamily [G3DSA:1.10.10.10] (152-227)
  IPR036390 Winged helix DNA-binding domain superfamily [SSF46785] (151-226)
  IPR050397 Global Transcriptional Regulators in Environmental Response [PTHR24567] (16-226)

Nearest PDB structures (foldseek):
  4cyd-assembly2_C  TM=8.675E-01  e=1.179E-18  Corynebacterium glutamicum
  4cyd-assembly2_A  TM=8.727E-01  e=5.442E-18  Corynebacterium glutamicum
  4cyd-assembly1_D  TM=8.577E-01  e=2.800E-16  Corynebacterium glutamicum
  2oz6-assembly1_A-2  TM=8.249E-01  e=2.194E-15  Pseudomonas aeruginosa
  3h3z-assembly1_A  TM=7.356E-01  e=1.083E-15  Ruegeria pomeroyi DSS-3

pLDDT: mean 96.1, std 4.37, range [51.25, 98.75]

Solvent-accessible surface area (backbone atoms only — not comparable to full-atom values): 23388 Å² total; per-residue (Å²): 110,72,62,56,53,50,46,60,53,39,51,59,12,48,68,60,53,69,45,58,68,67,55,51,50,52,50,60,70,58,37,46,81,44,77,38,48,60,66,36,63,80,48,45,53,65,37,72,65,64,30,35,35,31,35,68,39,51,34,38,36,32,28,43,66,49,97,86,66,52,64,33,33,77,46,77,46,41,58,36,41,74,48,53,55,58,26,72,72,69,69,42,49,35,88,39,27,33,26,20,72,30,60,24,35,28,40,34,31,37,40,68,56,50,50,51,52,34,70,74,37,28,63,50,34,49,63,57,42,44,58,52,42,53,52,36,53,53,43,53,51,48,52,41,39,72,43,72,46,56,68,63,27,49,51,34,39,50,52,51,36,58,29,22,50,71,70,22,36,87,70,58,51,46,67,41,86,46,44,65,60,54,54,9,32,49,64,47,42,51,57,66,57,41,51,52,49,50,48,52,38,33,74,71,53,29,32,43,84,53,91,48,27,39,32,56,68,29,65,70,59,37,37,46,51,35,73,90,108,73,64,57,54,51,47,60,54,39,52,57,11,47,68,60,52,69,46,57,68,68,56,51,50,51,49,60,71,56,37,44,82,44,78,38,47,59,67,36,64,79,46,45,52,66,36,72,64,65,30,37,34,31,34,69,38,52,34,36,36,32,28,43,66,48,97,86,66,51,65,33,33,75,46,76,46,40,56,36,40,74,49,53,58,59,26,72,71,68,70,40,49,35,87,39,26,33,27,21,73,30,59,23,35,28,40,33,30,37,41,70,58,50,50,51,53,34,69,74,38,28,63,48,34,49,64,59,42,42,59,51,42,53,52,36,54,52,45,53,51,48,53,42,40,70,42,73,46,54,69,63,27,49,51,34,40,50,53,51,38,58,30,22,49,72,70,23,38,88,71,56,52,45,66,40,84,46,45,65,62,55,55,10,31,50,66,46,42,51,58,66,56,41,50,52,49,50,48,53,39,32,73,71,53,29,32,43,83,52,94,49,28,40,32,57,68,29,66,69,59,37,37,45,52,35,73,89